Protein AF-0000000076753856 (afdb_homodimer)

Organism: NCBI:txid927661

Structure (mmCIF, N/CA/C/O backbone):
data_AF-0000000076753856-model_v1
#
loop_
_entity.id
_entity.type
_entity.pdbx_description
1 polymer 'Permease component of ribose/xylose/arabinose/galactoside ABC-type transporter'
#
loop_
_atom_site.group_PDB
_atom_site.id
_atom_site.type_symbol
_atom_site.label_atom_id
_atom_site.label_alt_id
_atom_site.label_comp_id
_atom_site.label_asym_id
_atom_site.label_entity_id
_atom_site.label_seq_id
_atom_site.pdbx_PDB_ins_code
_atom_site.Cartn_x
_atom_site.Cartn_y
_atom_site.Cartn_z
_atom_site.occupancy
_atom_site.B_iso_or_equiv
_atom_site.auth_seq_id
_atom_site.auth_comp_id
_atom_site.auth_asym_id
_atom_site.auth_atom_id
_atom_site.pdbx_PDB_model_num
ATOM 1 N N . MET A 1 1 ? -52.219 32.969 43.5 1 32.94 1 MET A N 1
ATOM 2 C CA . MET A 1 1 ? -50.938 32.906 42.812 1 32.94 1 MET A CA 1
ATOM 3 C C . MET A 1 1 ? -50.844 31.594 42 1 32.94 1 MET A C 1
ATOM 5 O O . MET A 1 1 ? -50.562 30.531 42.562 1 32.94 1 MET A O 1
ATOM 9 N N . SER A 1 2 ? -51.594 31.328 40.812 1 38 2 SER A N 1
ATOM 10 C CA . SER A 1 2 ? -51.938 30.25 39.906 1 38 2 SER A CA 1
ATOM 11 C C . SER A 1 2 ? -50.75 29.828 39.062 1 38 2 SER A C 1
ATOM 13 O O . SER A 1 2 ? -50.156 30.656 38.375 1 38 2 SER A O 1
ATOM 15 N N . GLY A 1 3 ? -49.906 28.875 39.5 1 36.03 3 GLY A N 1
ATOM 16 C CA . GLY A 1 3 ? -48.719 28.25 38.938 1 36.03 3 GLY A CA 1
ATOM 17 C C . GLY A 1 3 ? -48.938 27.75 37.531 1 36.03 3 GLY A C 1
ATOM 18 O O . GLY A 1 3 ? -49.625 26.734 37.312 1 36.03 3 GLY A O 1
ATOM 19 N N . GLN A 1 4 ? -48.969 28.609 36.5 1 36.66 4 GLN A N 1
ATOM 20 C CA . GLN A 1 4 ? -49.031 28.25 35.062 1 36.66 4 GLN A CA 1
ATOM 21 C C . GLN A 1 4 ? -47.844 27.328 34.688 1 36.66 4 GLN A C 1
ATOM 23 O O . GLN A 1 4 ? -46.719 27.766 34.656 1 36.66 4 GLN A O 1
ATOM 28 N N . LEU A 1 5 ? -47.906 25.984 35.031 1 38.06 5 LEU A N 1
ATOM 29 C CA . LEU A 1 5 ? -47 24.922 34.562 1 38.06 5 LEU A CA 1
ATOM 30 C C . LEU A 1 5 ? -46.844 24.969 33.062 1 38.06 5 LEU A C 1
ATOM 32 O O . LEU A 1 5 ? -47.812 24.906 32.312 1 38.06 5 LEU A O 1
ATOM 36 N N . SER A 1 6 ? -45.844 25.688 32.531 1 37.72 6 SER A N 1
ATOM 37 C CA . SER A 1 6 ? -45.469 25.703 31.109 1 37.72 6 SER A CA 1
ATOM 38 C C . SER A 1 6 ? -45.438 24.297 30.531 1 37.72 6 SER A C 1
ATOM 40 O O . SER A 1 6 ? -44.75 23.406 31.062 1 37.72 6 SER A O 1
ATOM 42 N N . GLU A 1 7 ? -46.406 23.844 29.781 1 35.72 7 GLU A N 1
ATOM 43 C CA . GLU A 1 7 ? -46.5 22.641 28.969 1 35.72 7 GLU A CA 1
ATOM 44 C C . GLU A 1 7 ? -45.281 22.5 28.062 1 35.72 7 GLU A C 1
ATOM 46 O O . GLU A 1 7 ? -45.062 23.312 27.156 1 35.72 7 GLU A O 1
ATOM 51 N N . ARG A 1 8 ? -44.156 22.016 28.594 1 37.91 8 ARG A N 1
ATOM 52 C CA . ARG A 1 8 ? -43.062 21.578 27.719 1 37.91 8 ARG A CA 1
ATOM 53 C C . ARG A 1 8 ? -43.594 20.844 26.5 1 37.91 8 ARG A C 1
ATOM 55 O O . ARG A 1 8 ? -44.188 19.766 26.641 1 37.91 8 ARG A O 1
ATOM 62 N N . THR A 1 9 ? -43.844 21.484 25.391 1 35.91 9 THR A N 1
ATOM 63 C CA . THR A 1 9 ? -44.188 20.859 24.109 1 35.91 9 THR A CA 1
ATOM 64 C C . THR A 1 9 ? -43.188 19.734 23.781 1 35.91 9 THR A C 1
ATOM 66 O O . THR A 1 9 ? -42 19.969 23.625 1 35.91 9 THR A O 1
ATOM 69 N N . ALA A 1 10 ? -43.469 18.484 24.109 1 38 10 ALA A N 1
ATOM 70 C CA . ALA A 1 10 ? -42.812 17.266 23.672 1 38 10 ALA A CA 1
ATOM 71 C C . ALA A 1 10 ? -42.469 17.344 22.188 1 38 10 ALA A C 1
ATOM 73 O O . ALA A 1 10 ? -43.344 17.594 21.344 1 38 10 ALA A O 1
ATOM 74 N N . VAL A 1 11 ? -41.25 17.734 21.844 1 40.03 11 VAL A N 1
ATOM 75 C CA . VAL A 1 11 ? -40.781 17.531 20.469 1 40.03 11 VAL A CA 1
ATOM 76 C C . VAL A 1 11 ? -41.219 16.156 19.969 1 40.03 11 VAL A C 1
ATOM 78 O O . VAL A 1 11 ? -41 15.148 20.641 1 40.03 11 VAL A O 1
ATOM 81 N N . PRO A 1 12 ? -42.25 16.031 19.109 1 37.56 12 PRO A N 1
ATOM 82 C CA . PRO A 1 12 ? -42.656 14.711 18.609 1 37.56 12 PRO A CA 1
ATOM 83 C C . PRO A 1 12 ? -41.469 13.852 18.219 1 37.56 12 PRO A C 1
ATOM 85 O O . PRO A 1 12 ? -40.406 14.375 17.812 1 37.56 12 PRO A O 1
ATOM 88 N N . PRO A 1 13 ? -41.344 12.625 18.719 1 39.69 13 PRO A N 1
ATOM 89 C CA . PRO A 1 13 ? -40.312 11.711 18.297 1 39.69 13 PRO A CA 1
ATOM 90 C C . PRO A 1 13 ? -40.094 11.727 16.781 1 39.69 13 PRO A C 1
ATOM 92 O O . PRO A 1 13 ? -41.062 11.781 16.016 1 39.69 13 PRO A O 1
ATOM 95 N N . GLY A 1 14 ? -39.219 12.523 16.281 1 39.19 14 GLY A N 1
ATOM 96 C CA . GLY A 1 14 ? -38.938 12.391 14.859 1 39.19 14 GLY A CA 1
ATOM 97 C C . GLY A 1 14 ? -39.25 11.008 14.312 1 39.19 14 GLY A C 1
ATOM 98 O O . GLY A 1 14 ? -38.938 10 14.961 1 39.19 14 GLY A O 1
ATOM 99 N N . SER A 1 15 ? -40.375 10.836 13.414 1 38.84 15 SER A N 1
ATOM 100 C CA . SER A 1 15 ? -41.031 9.648 12.891 1 38.84 15 SER A CA 1
ATOM 101 C C . SER A 1 15 ? -40 8.633 12.391 1 38.84 15 SER A C 1
ATOM 103 O O . SER A 1 15 ? -38.938 9.008 11.883 1 38.84 15 SER A O 1
ATOM 105 N N . SER A 1 16 ? -40.094 7.402 12.773 1 41.28 16 SER A N 1
ATOM 106 C CA . SER A 1 16 ? -39.531 6.164 12.266 1 41.28 16 SER A CA 1
ATOM 107 C C . SER A 1 16 ? -39.469 6.168 10.742 1 41.28 16 SER A C 1
ATOM 109 O O . SER A 1 16 ? -38.812 5.316 10.141 1 41.28 16 SER A O 1
ATOM 111 N N . ARG A 1 17 ? -40.312 7.031 10.133 1 38.56 17 ARG A N 1
ATOM 112 C CA . ARG A 1 17 ? -40.375 7.066 8.672 1 38.56 17 ARG A CA 1
ATOM 113 C C . ARG A 1 17 ? -39.125 7.664 8.078 1 38.56 17 ARG A C 1
ATOM 115 O O . ARG A 1 17 ? -38.688 7.285 6.98 1 38.56 17 ARG A O 1
ATOM 122 N N . GLN A 1 18 ? -38.656 8.719 8.672 1 39.28 18 GLN A N 1
ATOM 123 C CA . GLN A 1 18 ? -37.438 9.344 8.109 1 39.28 18 GLN A CA 1
ATOM 124 C C . GLN A 1 18 ? -36.25 8.398 8.156 1 39.28 18 GLN A C 1
ATOM 126 O O . GLN A 1 18 ? -35.406 8.406 7.258 1 39.28 18 GLN A O 1
ATOM 131 N N . PHE A 1 19 ? -36.281 7.629 9.281 1 39.38 19 PHE A N 1
ATOM 132 C CA . PHE A 1 19 ? -35.25 6.605 9.352 1 39.38 19 PHE A CA 1
ATOM 133 C C . PHE A 1 19 ? -35.375 5.633 8.188 1 39.38 19 PHE A C 1
ATOM 135 O O . PHE A 1 19 ? -34.375 5.305 7.543 1 39.38 19 PHE A O 1
ATOM 142 N N . TRP A 1 20 ? -36.625 5.242 7.891 1 37.34 20 TRP A N 1
ATOM 143 C CA . TRP A 1 20 ? -36.812 4.266 6.82 1 37.34 20 TRP A CA 1
ATOM 144 C C . TRP A 1 20 ? -36.656 4.918 5.453 1 37.34 20 TRP A C 1
ATOM 146 O O . TRP A 1 20 ? -36.312 4.25 4.473 1 37.34 20 TRP A O 1
ATOM 156 N N . ALA A 1 21 ? -37.219 6.164 5.266 1 37.91 21 ALA A N 1
ATOM 157 C CA . ALA A 1 21 ? -37.094 6.828 3.971 1 37.91 21 ALA A CA 1
ATOM 158 C C . ALA A 1 21 ? -35.625 7.062 3.604 1 37.91 21 ALA A C 1
ATOM 160 O O . ALA A 1 21 ? -35.25 6.961 2.434 1 37.91 21 ALA A O 1
ATOM 161 N N . ASP A 1 22 ? -34.875 7.574 4.5 1 39.03 22 ASP A N 1
ATOM 162 C CA . ASP A 1 22 ? -33.438 7.75 4.27 1 39.03 22 ASP A CA 1
ATOM 163 C C . ASP A 1 22 ? -32.75 6.414 3.994 1 39.03 22 ASP A C 1
ATOM 165 O O . ASP A 1 22 ? -31.641 6.375 3.477 1 39.03 22 ASP A O 1
ATOM 169 N N . LEU A 1 23 ? -33.438 5.398 4.516 1 36.41 23 LEU A N 1
ATOM 170 C CA . LEU A 1 23 ? -32.969 4.078 4.098 1 36.41 23 LEU A CA 1
ATOM 171 C C . LEU A 1 23 ? -33.188 3.875 2.602 1 36.41 23 LEU A C 1
ATOM 173 O O . LEU A 1 23 ? -32.656 2.936 2.012 1 36.41 23 LEU A O 1
ATOM 177 N N . ARG A 1 24 ? -34.281 4.59 1.991 1 34.31 24 ARG A N 1
ATOM 178 C CA . ARG A 1 24 ? -34.625 4.312 0.604 1 34.31 24 ARG A CA 1
ATOM 179 C C . ARG A 1 24 ? -33.531 4.785 -0.348 1 34.31 24 ARG A C 1
ATOM 181 O O . ARG A 1 24 ? -33.375 4.238 -1.439 1 34.31 24 ARG A O 1
ATOM 188 N N . TRP A 1 25 ? -33.219 6.09 -0.4 1 37.22 25 TRP A N 1
ATOM 189 C CA . TRP A 1 25 ? -32.219 6.609 -1.302 1 37.22 25 TRP A CA 1
ATOM 190 C C . TRP A 1 25 ? -30.875 5.902 -1.074 1 37.22 25 TRP A C 1
ATOM 192 O O . TRP A 1 25 ? -29.859 6.262 -1.684 1 37.22 25 TRP A O 1
ATOM 202 N N . ARG A 1 26 ? -30.625 5.16 0.003 1 41.06 26 ARG A N 1
ATOM 203 C CA . ARG A 1 26 ? -29.688 4.27 0.666 1 41.06 26 ARG A CA 1
ATOM 204 C C . ARG A 1 26 ? -29.141 3.23 -0.306 1 41.06 26 ARG A C 1
ATOM 206 O O . ARG A 1 26 ? -28.141 2.562 -0.015 1 41.06 26 ARG A O 1
ATOM 213 N N . GLY A 1 27 ? -29.984 2.529 -1.101 1 43.5 27 GLY A N 1
ATOM 214 C CA . GLY A 1 27 ? -29.641 1.412 -1.966 1 43.5 27 GLY A CA 1
ATOM 215 C C . GLY A 1 27 ? -28.938 1.839 -3.24 1 43.5 27 GLY A C 1
ATOM 216 O O . GLY A 1 27 ? -29.562 2.359 -4.16 1 43.5 27 GLY A O 1
ATOM 217 N N . ALA A 1 28 ? -28.078 2.582 -3.408 1 51.34 28 ALA A N 1
ATOM 218 C CA . ALA A 1 28 ? -27.531 2.457 -4.758 1 51.34 28 ALA A CA 1
ATOM 219 C C . ALA A 1 28 ? -27.75 1.048 -5.305 1 51.34 28 ALA A C 1
ATOM 221 O O . ALA A 1 28 ? -27.312 0.068 -4.691 1 51.34 28 ALA A O 1
ATOM 222 N N . PRO A 1 29 ? -28.781 0.831 -6.207 1 62.03 29 PRO A N 1
ATOM 223 C CA . PRO A 1 29 ? -29.375 -0.464 -6.547 1 62.03 29 PRO A CA 1
ATOM 224 C C . PRO A 1 29 ? -28.344 -1.502 -6.961 1 62.03 29 PRO A C 1
ATOM 226 O O . PRO A 1 29 ? -27.422 -1.19 -7.719 1 62.03 29 PRO A O 1
ATOM 229 N N . VAL A 1 30 ? -28.141 -2.549 -6.121 1 80.94 30 VAL A N 1
ATOM 230 C CA . VAL A 1 30 ? -27.422 -3.775 -6.469 1 80.94 30 VAL A CA 1
ATOM 231 C C . VAL A 1 30 ? -27.609 -4.078 -7.953 1 80.94 30 VAL A C 1
ATOM 233 O O . VAL A 1 30 ? -26.781 -4.773 -8.555 1 80.94 30 VAL A O 1
ATOM 236 N N . GLY A 1 31 ? -28.453 -3.264 -8.57 1 88.69 31 GLY A N 1
ATOM 237 C CA . GLY A 1 31 ? -28.781 -3.549 -9.961 1 88.69 31 GLY A CA 1
ATOM 238 C C . GLY A 1 31 ? -27.75 -3.037 -10.938 1 88.69 31 GLY A C 1
ATOM 239 O O . GLY A 1 31 ? -27.406 -3.723 -11.906 1 88.69 31 GLY A O 1
ATOM 240 N N . VAL A 1 32 ? -27.188 -1.955 -10.68 1 88.81 32 VAL A N 1
ATOM 241 C CA . VAL A 1 32 ? -26.266 -1.327 -11.625 1 88.81 32 VAL A CA 1
ATOM 242 C C . VAL A 1 32 ? -24.984 -2.141 -11.719 1 88.81 32 VAL A C 1
ATOM 244 O O . VAL A 1 32 ? -24.547 -2.506 -12.82 1 88.81 32 VAL A O 1
ATOM 247 N N . PRO A 1 33 ? -24.359 -2.506 -10.57 1 92.75 33 PRO A N 1
ATOM 248 C CA . PRO A 1 33 ? -23.141 -3.324 -10.672 1 92.75 33 PRO A CA 1
ATOM 249 C C . PRO A 1 33 ? -23.391 -4.648 -11.391 1 92.75 33 PRO A C 1
ATOM 251 O O . PRO A 1 33 ? -22.547 -5.102 -12.164 1 92.75 33 PRO A O 1
ATOM 254 N N . TRP A 1 34 ? -24.531 -5.188 -11.203 1 96.06 34 TRP A N 1
ATOM 255 C CA . TRP A 1 34 ? -24.828 -6.449 -11.875 1 96.06 34 TRP A CA 1
ATOM 256 C C . TRP A 1 34 ? -25.031 -6.238 -13.367 1 96.06 34 TRP A C 1
ATOM 258 O O . TRP A 1 34 ? -24.625 -7.074 -14.18 1 96.06 34 TRP A O 1
ATOM 268 N N . LEU A 1 35 ? -25.656 -5.16 -13.727 1 95.25 35 LEU A N 1
ATOM 269 C CA . LEU A 1 35 ? -25.828 -4.848 -15.141 1 95.25 35 LEU A CA 1
ATOM 270 C C . LEU A 1 35 ? -24.469 -4.688 -15.828 1 95.25 35 LEU A C 1
ATOM 272 O O . LEU A 1 35 ? -24.266 -5.195 -16.938 1 95.25 35 LEU A O 1
ATOM 276 N N . VAL A 1 36 ? -23.562 -4.004 -15.172 1 93.62 36 VAL A N 1
ATOM 277 C CA . VAL A 1 36 ? -22.234 -3.779 -15.727 1 93.62 36 VAL A CA 1
ATOM 278 C C . VAL A 1 36 ? -21.484 -5.105 -15.836 1 93.62 36 VAL A C 1
ATOM 280 O O . VAL A 1 36 ? -20.797 -5.367 -16.828 1 93.62 36 VAL A O 1
ATOM 283 N N . ALA A 1 37 ? -21.594 -5.926 -14.836 1 96.62 37 ALA A N 1
ATOM 284 C CA . ALA A 1 37 ? -20.938 -7.238 -14.852 1 96.62 37 ALA A CA 1
ATOM 285 C C . ALA A 1 37 ? -21.5 -8.109 -15.969 1 96.62 37 ALA A C 1
ATOM 287 O O . ALA A 1 37 ? -20.75 -8.797 -16.672 1 96.62 37 ALA A O 1
ATOM 288 N N . LEU A 1 38 ? -22.812 -8.047 -16.156 1 96.38 38 LEU A N 1
ATOM 289 C CA . LEU A 1 38 ? -23.453 -8.844 -17.203 1 96.38 38 LEU A CA 1
ATOM 290 C C . LEU A 1 38 ? -23.062 -8.344 -18.578 1 96.38 38 LEU A C 1
ATOM 292 O O . LEU A 1 38 ? -22.891 -9.141 -19.5 1 96.38 38 LEU A O 1
ATOM 296 N N . LEU A 1 39 ? -22.984 -7.047 -18.719 1 96.44 39 LEU A N 1
ATOM 297 C CA . LEU A 1 39 ? -22.516 -6.488 -19.969 1 96.44 39 LEU A CA 1
ATOM 298 C C . LEU A 1 39 ? -21.094 -6.961 -20.281 1 96.44 39 LEU A C 1
ATOM 300 O O . LEU A 1 39 ? -20.781 -7.301 -21.422 1 96.44 39 LEU A O 1
ATOM 304 N N . MET A 1 40 ? -20.234 -6.961 -19.25 1 96.25 40 MET A N 1
ATOM 305 C CA . MET A 1 40 ? -18.859 -7.445 -19.438 1 96.25 40 MET A CA 1
ATOM 306 C C . MET A 1 40 ? -18.859 -8.922 -19.812 1 96.25 40 MET A C 1
ATOM 308 O O . MET A 1 40 ? -18.031 -9.367 -20.609 1 96.25 40 MET A O 1
ATOM 312 N N . LEU A 1 41 ? -19.797 -9.703 -19.219 1 95.75 41 LEU A N 1
ATOM 313 C CA . LEU A 1 41 ? -19.922 -11.109 -19.562 1 95.75 41 LEU A CA 1
ATOM 314 C C . LEU A 1 41 ? -20.281 -11.281 -21.031 1 95.75 41 LEU A C 1
ATOM 316 O O . LEU A 1 41 ? -19.719 -12.141 -21.719 1 95.75 41 LEU A O 1
ATOM 320 N N . VAL A 1 42 ? -21.156 -10.484 -21.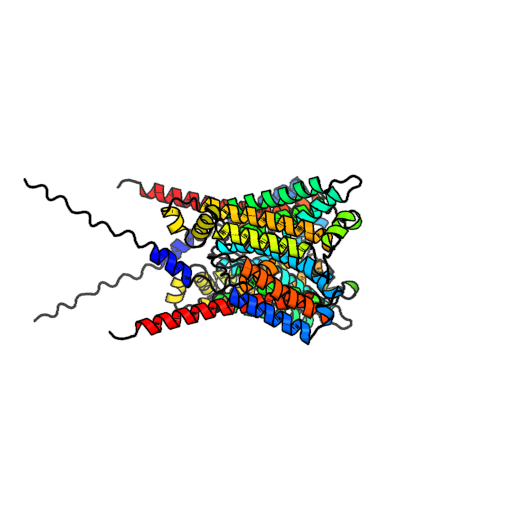516 1 96.12 42 VAL A N 1
ATOM 321 C CA . VAL A 1 42 ? -21.562 -10.531 -22.922 1 96.12 42 VAL A CA 1
ATOM 322 C C . VAL A 1 42 ? -20.375 -10.188 -23.812 1 96.12 42 VAL A C 1
ATOM 324 O O . VAL A 1 42 ? -20.141 -10.852 -24.828 1 96.12 42 VAL A O 1
ATOM 327 N N . VAL A 1 43 ? -19.641 -9.188 -23.422 1 95.44 43 VAL A N 1
ATOM 328 C CA . VAL A 1 43 ? -18.453 -8.797 -24.172 1 95.44 43 VAL A CA 1
ATOM 329 C C . VAL A 1 43 ? -17.469 -9.961 -24.219 1 95.44 43 VAL A C 1
ATOM 331 O O . VAL A 1 43 ? -16.875 -10.242 -25.266 1 95.44 43 VAL A O 1
ATOM 334 N N . SER A 1 44 ? -17.281 -10.617 -23.109 1 95.12 44 SER A N 1
ATOM 335 C CA . SER A 1 44 ? -16.359 -11.734 -23.016 1 95.12 44 SER A CA 1
ATOM 336 C C . SER A 1 44 ? -16.797 -12.891 -23.922 1 95.12 44 SER A C 1
ATOM 338 O O . SER A 1 44 ? -15.969 -13.508 -24.594 1 95.12 44 SER A O 1
ATOM 340 N N . VAL A 1 45 ? -18.078 -13.172 -24 1 94 45 VAL A N 1
ATOM 341 C CA . VAL A 1 45 ? -18.625 -14.281 -24.781 1 94 45 VAL A CA 1
ATOM 342 C C . VAL A 1 45 ? -18.453 -13.984 -26.266 1 94 45 VAL A C 1
ATOM 344 O O . VAL A 1 45 ? -18.141 -14.883 -27.047 1 94 45 VAL A O 1
ATOM 347 N N . ILE A 1 46 ? -18.594 -12.758 -26.641 1 95.25 46 ILE A N 1
ATOM 348 C CA . ILE A 1 46 ? -18.562 -12.375 -28.047 1 95.25 46 ILE A CA 1
ATOM 349 C C . ILE A 1 46 ? -17.125 -12.266 -28.531 1 95.25 46 ILE A C 1
ATOM 351 O O . ILE A 1 46 ? -16.766 -12.812 -29.578 1 95.25 46 ILE A O 1
ATOM 355 N N . LEU A 1 47 ? -16.297 -11.664 -27.766 1 94.62 47 LEU A N 1
ATOM 356 C CA . LEU A 1 47 ? -14.961 -11.336 -28.25 1 94.62 47 LEU A CA 1
ATOM 357 C C . LEU A 1 47 ? -13.969 -12.445 -27.922 1 94.62 47 LEU A C 1
ATOM 359 O O . LEU A 1 47 ? -12.984 -12.641 -28.625 1 94.62 47 LEU A O 1
ATOM 363 N N . TYR A 1 48 ? -14.227 -13.125 -26.797 1 93.44 48 TYR A N 1
ATOM 364 C CA . TYR A 1 48 ? -13.289 -14.148 -26.344 1 93.44 48 TYR A CA 1
ATOM 365 C C . TYR A 1 48 ? -14.023 -15.398 -25.891 1 93.44 48 TYR A C 1
ATOM 367 O O . TYR A 1 48 ? -13.898 -15.812 -24.734 1 93.44 48 TYR A O 1
ATOM 375 N N . PRO A 1 49 ? -14.664 -16.078 -26.75 1 90.44 49 PRO A N 1
ATOM 376 C CA . PRO A 1 49 ? -15.5 -17.234 -26.375 1 90.44 49 PRO A CA 1
ATOM 377 C C . PRO A 1 49 ? -14.711 -18.328 -25.688 1 90.44 49 PRO A C 1
ATOM 379 O O . PRO A 1 49 ? -15.25 -19.047 -24.844 1 90.44 49 PRO A O 1
ATOM 382 N N . SER A 1 50 ? -13.477 -18.531 -25.953 1 86.19 50 SER A N 1
ATOM 383 C CA . SER A 1 50 ? -12.656 -19.562 -25.328 1 86.19 50 SER A CA 1
ATOM 384 C C . SER A 1 50 ? -12.445 -19.281 -23.844 1 86.19 50 SER A C 1
ATOM 386 O O . SER A 1 50 ? -12.18 -20.203 -23.078 1 86.19 50 SER A O 1
ATOM 388 N N . SER A 1 51 ? -12.555 -18.016 -23.516 1 87.25 51 SER A N 1
ATOM 389 C CA . SER A 1 51 ? -12.328 -17.625 -22.125 1 87.25 51 SER A CA 1
ATOM 390 C C . SER A 1 51 ? -13.492 -18.047 -21.234 1 87.25 51 SER A C 1
ATOM 392 O O . SER A 1 51 ? -13.336 -18.188 -20.016 1 87.25 51 SER A O 1
ATOM 394 N N . ILE A 1 52 ? -14.609 -18.328 -21.875 1 87.06 52 ILE A N 1
ATOM 395 C CA . ILE A 1 52 ? -15.789 -18.719 -21.109 1 87.06 52 ILE A CA 1
ATOM 396 C C . ILE A 1 52 ? -16.109 -20.188 -21.344 1 87.06 52 ILE A C 1
ATOM 398 O O . ILE A 1 52 ? -17.172 -20.672 -20.953 1 87.06 52 ILE A O 1
ATOM 402 N N . GLY A 1 53 ? -15.281 -20.891 -21.984 1 87.44 53 GLY A N 1
ATOM 403 C CA . GLY A 1 53 ? -15.398 -22.344 -22.109 1 87.44 53 GLY A CA 1
ATOM 404 C C . GLY A 1 53 ? -15.023 -23.078 -20.828 1 87.44 53 GLY A C 1
ATOM 405 O O . GLY A 1 53 ? -14.781 -22.453 -19.797 1 87.44 53 GLY A O 1
ATOM 406 N N . PHE A 1 54 ? -15.055 -24.375 -20.922 1 86.38 54 PHE A N 1
ATOM 407 C CA . PHE A 1 54 ? -14.789 -25.188 -19.734 1 86.38 54 PHE A CA 1
ATOM 408 C C . PHE A 1 54 ? -13.438 -24.828 -19.125 1 86.38 54 PHE A C 1
ATOM 410 O O . PHE A 1 54 ? -13.336 -24.578 -17.922 1 86.38 54 PHE A O 1
ATOM 417 N N . GLY A 1 55 ? -12.438 -24.891 -19.969 1 84.94 55 GLY A N 1
ATOM 418 C CA . GLY A 1 55 ? -11.094 -24.594 -19.5 1 84.94 55 GLY A CA 1
ATOM 419 C C . GLY A 1 55 ? -10.961 -23.203 -18.906 1 84.94 55 GLY A C 1
ATOM 420 O O . GLY A 1 55 ? -10.359 -23.031 -17.844 1 84.94 55 GLY A O 1
ATOM 421 N N . GLY A 1 56 ? -11.508 -22.234 -19.594 1 88.31 56 GLY A N 1
ATOM 422 C CA . GLY A 1 56 ? -11.461 -20.859 -19.109 1 88.31 56 GLY A CA 1
ATOM 423 C C . GLY A 1 56 ? -12.188 -20.672 -17.797 1 88.31 56 GLY A C 1
ATOM 424 O O . GLY A 1 56 ? -11.664 -20.047 -16.875 1 88.31 56 GLY A O 1
ATOM 425 N N . LEU A 1 57 ? -13.32 -21.25 -17.703 1 90.19 57 LEU A N 1
ATOM 426 C CA . LEU A 1 57 ? -14.109 -21.125 -16.484 1 90.19 57 LEU A CA 1
ATOM 427 C C . LEU A 1 57 ? -13.438 -21.859 -15.328 1 90.19 57 LEU A C 1
ATOM 429 O O . LEU A 1 57 ? -13.453 -21.391 -14.188 1 90.19 57 LEU A O 1
ATOM 433 N N . ALA A 1 58 ? -12.891 -23 -15.633 1 89.19 58 ALA A N 1
ATOM 434 C CA . ALA A 1 58 ? -12.234 -23.797 -14.594 1 89.19 58 ALA A CA 1
ATOM 435 C C . ALA A 1 58 ? -11.055 -23.047 -13.992 1 89.19 58 ALA A C 1
ATOM 437 O O . ALA A 1 58 ? -10.711 -23.266 -12.828 1 89.19 58 ALA A O 1
ATOM 438 N N . THR A 1 59 ? -10.5 -22.203 -14.766 1 88.94 59 THR A N 1
ATOM 439 C CA . THR A 1 59 ? -9.344 -21.453 -14.281 1 88.94 59 THR A CA 1
ATOM 440 C C . THR A 1 59 ? -9.781 -20.156 -13.625 1 88.94 59 THR A C 1
ATOM 442 O O . THR A 1 59 ? -9.195 -19.719 -12.625 1 88.94 59 THR A O 1
ATOM 445 N N . MET A 1 60 ? -10.789 -19.594 -14.094 1 93.31 60 MET A N 1
ATOM 446 C CA . MET A 1 60 ? -11.203 -18.266 -13.648 1 93.31 60 MET A CA 1
ATOM 447 C C . MET A 1 60 ? -12.047 -18.344 -12.383 1 93.31 60 MET A C 1
ATOM 449 O O . MET A 1 60 ? -11.953 -17.484 -11.508 1 93.31 60 MET A O 1
ATOM 453 N N . THR A 1 61 ? -12.844 -19.344 -12.25 1 95.5 61 THR A N 1
ATOM 454 C CA . THR A 1 61 ? -13.883 -19.344 -11.219 1 95.5 61 THR A CA 1
ATOM 455 C C . THR A 1 61 ? -13.273 -19.562 -9.836 1 95.5 61 THR A C 1
ATOM 457 O O . THR A 1 61 ? -13.758 -19 -8.852 1 95.5 61 THR A O 1
ATOM 460 N N . PRO A 1 62 ? -12.219 -20.406 -9.672 1 95.5 62 PRO A N 1
ATOM 461 C CA . PRO A 1 62 ? -11.609 -20.469 -8.344 1 95.5 62 PRO A CA 1
ATOM 462 C C . PRO A 1 62 ? -11.031 -19.125 -7.895 1 95.5 62 PRO A C 1
ATOM 464 O O . PRO A 1 62 ? -11.203 -18.734 -6.742 1 95.5 62 PRO A O 1
ATOM 467 N N . LEU A 1 63 ? -10.422 -18.422 -8.797 1 95.94 63 LEU A N 1
ATOM 468 C CA . LEU A 1 63 ? -9.812 -17.125 -8.477 1 95.94 63 LEU A CA 1
ATOM 469 C C . LEU A 1 63 ? -10.883 -16.078 -8.227 1 95.94 63 LEU A C 1
ATOM 471 O O . LEU A 1 63 ? -10.703 -15.188 -7.387 1 95.94 63 LEU A O 1
ATOM 475 N N . LEU A 1 64 ? -11.953 -16.203 -8.961 1 97.69 64 LEU A N 1
ATOM 476 C CA . LEU A 1 64 ? -13.109 -15.352 -8.695 1 97.69 64 LEU A CA 1
ATOM 477 C C . LEU A 1 64 ? -13.648 -15.586 -7.289 1 97.69 64 LEU A C 1
ATOM 479 O O . LEU A 1 64 ? -13.977 -14.633 -6.582 1 97.69 64 LEU A O 1
ATOM 483 N N . GLY A 1 65 ? -13.719 -16.859 -6.922 1 98.19 65 GLY A N 1
ATOM 484 C CA . GLY A 1 65 ? -14.164 -17.172 -5.57 1 98.19 65 GLY A CA 1
ATOM 485 C C . GLY A 1 65 ? -13.297 -16.547 -4.496 1 98.19 65 GLY A C 1
ATOM 486 O O . GLY A 1 65 ? -13.812 -15.945 -3.547 1 98.19 65 GLY A O 1
ATOM 487 N N . VAL A 1 66 ? -12.039 -16.641 -4.648 1 98.44 66 VAL A N 1
ATOM 488 C CA . VAL A 1 66 ? -11.086 -16.062 -3.701 1 98.44 66 VAL A CA 1
ATOM 489 C C . VAL A 1 66 ? -11.266 -14.547 -3.641 1 98.44 66 VAL A C 1
ATOM 491 O O . VAL A 1 66 ? -11.305 -13.969 -2.555 1 98.44 66 VAL A O 1
ATOM 494 N N . LEU A 1 67 ? -11.398 -13.906 -4.785 1 98.69 67 LEU A N 1
ATOM 495 C CA . LEU A 1 67 ? -11.57 -12.461 -4.859 1 98.69 67 LEU A CA 1
ATOM 496 C C . LEU A 1 67 ? -12.859 -12.023 -4.16 1 98.69 67 LEU A C 1
ATOM 498 O O . LEU A 1 67 ? -12.867 -11.016 -3.447 1 98.69 67 LEU A O 1
ATOM 502 N N . ILE A 1 68 ? -13.891 -12.789 -4.375 1 98.81 68 ILE A N 1
ATOM 503 C CA . ILE A 1 68 ? -15.164 -12.477 -3.742 1 98.81 68 ILE A CA 1
ATOM 504 C C . ILE A 1 68 ? -15.016 -12.531 -2.223 1 98.81 68 ILE A C 1
ATOM 506 O O . ILE A 1 68 ? -15.43 -11.609 -1.519 1 98.81 68 ILE A O 1
ATOM 510 N N . ILE A 1 69 ? -14.391 -13.539 -1.731 1 98.81 69 ILE A N 1
ATOM 511 C CA . ILE A 1 69 ? -14.242 -13.734 -0.293 1 98.81 69 ILE A CA 1
ATOM 512 C C . ILE A 1 69 ? -13.406 -12.609 0.299 1 98.81 69 ILE A C 1
ATOM 514 O O . ILE A 1 69 ? -13.797 -11.984 1.29 1 98.81 69 ILE A O 1
ATOM 518 N N . ALA A 1 70 ? -12.281 -12.344 -0.312 1 98.81 70 ALA A N 1
ATOM 519 C CA . ALA A 1 70 ? -11.414 -11.266 0.167 1 98.81 70 ALA A CA 1
ATOM 520 C C . ALA A 1 70 ? -12.117 -9.914 0.097 1 98.81 70 ALA A C 1
ATOM 522 O O . ALA A 1 70 ? -12.008 -9.109 1.02 1 98.81 70 ALA A O 1
ATOM 523 N N . SER A 1 71 ? -12.852 -9.695 -0.979 1 98.69 71 SER A N 1
ATOM 524 C CA . SER A 1 71 ? -13.523 -8.414 -1.175 1 98.69 71 SER A CA 1
ATOM 525 C C . SER A 1 71 ? -14.68 -8.234 -0.203 1 98.69 71 SER A C 1
ATOM 527 O O . SER A 1 71 ? -15.023 -7.113 0.173 1 98.69 71 SER A O 1
ATOM 529 N N . LEU A 1 72 ? -15.297 -9.359 0.14 1 98.38 72 LEU A N 1
ATOM 530 C CA . LEU A 1 72 ? -16.328 -9.289 1.174 1 98.38 72 LEU A CA 1
ATOM 531 C C . LEU A 1 72 ? -15.75 -8.727 2.473 1 98.38 72 LEU A C 1
ATOM 533 O O . LEU A 1 72 ? -16.391 -7.906 3.133 1 98.38 72 LEU A O 1
ATOM 537 N N . GLY A 1 73 ? -14.562 -9.203 2.824 1 98.44 73 GLY A N 1
ATOM 538 C CA . GLY A 1 73 ? -13.891 -8.641 3.984 1 98.44 73 GLY A CA 1
ATOM 539 C C . GLY A 1 73 ? -13.609 -7.16 3.85 1 98.44 73 GLY A C 1
ATOM 540 O O . GLY A 1 73 ? -13.945 -6.375 4.734 1 98.44 73 GLY A O 1
ATOM 541 N N . GLN A 1 74 ? -13.039 -6.77 2.75 1 98.25 74 GLN A N 1
ATOM 542 C CA . GLN A 1 74 ? -12.727 -5.367 2.5 1 98.25 74 GLN A CA 1
ATOM 543 C C . GLN A 1 74 ? -13.992 -4.508 2.529 1 98.25 74 GLN A C 1
ATOM 545 O O . GLN A 1 74 ? -13.961 -3.363 2.986 1 98.25 74 GLN A O 1
ATOM 550 N N . SER A 1 75 ? -15.117 -5.059 2.025 1 97.25 75 SER A N 1
ATOM 551 C CA . SER A 1 75 ? -16.375 -4.324 1.981 1 97.25 75 SER A CA 1
ATOM 552 C C . SER A 1 75 ? -16.859 -3.979 3.385 1 97.25 75 SER A C 1
ATOM 554 O O . SER A 1 75 ? -17.453 -2.918 3.598 1 97.25 75 SER A O 1
ATOM 556 N N . LEU A 1 76 ? -16.609 -4.828 4.34 1 97 76 LEU A N 1
ATOM 557 C CA . LEU A 1 76 ? -16.984 -4.555 5.723 1 97 76 LEU A CA 1
ATOM 558 C C . LEU A 1 76 ? -16.203 -3.369 6.273 1 97 76 LEU A C 1
ATOM 560 O O . LEU A 1 76 ? -16.766 -2.494 6.93 1 97 76 LEU A O 1
ATOM 564 N N . VAL A 1 77 ? -14.938 -3.324 5.969 1 97.81 77 VAL A N 1
ATOM 565 C CA . VAL A 1 77 ? -14.07 -2.271 6.484 1 97.81 77 VAL A CA 1
ATOM 566 C C . VAL A 1 77 ? -14.383 -0.953 5.785 1 97.81 77 VAL A C 1
ATOM 568 O O . VAL A 1 77 ? -14.531 0.085 6.434 1 97.81 77 VAL A O 1
ATOM 571 N N . ILE A 1 78 ? -14.523 -1.036 4.477 1 96.25 78 ILE A N 1
ATOM 572 C CA . ILE A 1 78 ? -14.844 0.168 3.715 1 96.25 78 ILE A CA 1
ATOM 573 C C . ILE A 1 78 ? -16.203 0.699 4.133 1 96.25 78 ILE A C 1
ATOM 575 O O . ILE A 1 78 ? -16.422 1.913 4.199 1 96.25 78 ILE A O 1
ATOM 579 N N . GLY A 1 79 ? -17.125 -0.16 4.465 1 94.25 79 GLY A N 1
ATOM 580 C CA . GLY A 1 79 ? -18.438 0.241 4.938 1 94.25 79 GLY A CA 1
ATOM 581 C C . GLY A 1 79 ? -18.391 1.115 6.176 1 94.25 79 GLY A C 1
ATOM 582 O O . GLY A 1 79 ? -19.281 1.931 6.406 1 94.25 79 GLY A O 1
ATOM 583 N N . THR A 1 80 ? -17.312 0.962 6.934 1 94.5 80 THR A N 1
ATOM 584 C CA . THR A 1 80 ? -17.188 1.751 8.148 1 94.5 80 THR A CA 1
ATOM 585 C C . THR A 1 80 ? -16.297 2.975 7.91 1 94.5 80 THR A C 1
ATOM 587 O O . THR A 1 80 ? -15.945 3.684 8.852 1 94.5 80 THR A O 1
ATOM 590 N N . GLY A 1 81 ? -15.93 3.129 6.707 1 93.62 81 GLY A N 1
ATOM 591 C CA . GLY A 1 81 ? -15.156 4.309 6.359 1 93.62 81 GLY A CA 1
ATOM 592 C C . GLY A 1 81 ? -13.656 4.074 6.406 1 93.62 81 GLY A C 1
ATOM 593 O O . GLY A 1 81 ? -12.875 5.02 6.32 1 93.62 81 GLY A O 1
ATOM 594 N N . GLY A 1 82 ? -13.242 2.814 6.539 1 95.31 82 GLY A N 1
ATOM 595 C CA . GLY A 1 82 ? -11.828 2.467 6.531 1 95.31 82 GLY A CA 1
ATOM 596 C C . GLY A 1 82 ? -11.414 1.684 5.301 1 95.31 82 GLY A C 1
ATOM 597 O O . GLY A 1 82 ? -12.234 1.406 4.426 1 95.31 82 GLY A O 1
ATOM 598 N N . ILE A 1 83 ? -10.156 1.452 5.109 1 96.69 83 ILE A N 1
ATOM 599 C CA . ILE A 1 83 ? -9.555 0.581 4.102 1 96.69 83 ILE A CA 1
ATOM 600 C C . ILE A 1 83 ? -8.469 -0.281 4.746 1 96.69 83 ILE A C 1
ATOM 602 O O . ILE A 1 83 ? -7.621 0.227 5.48 1 96.69 83 ILE A O 1
ATOM 606 N N . ASP A 1 84 ? -8.594 -1.547 4.598 1 98.25 84 ASP A N 1
ATOM 607 C CA . ASP A 1 84 ? -7.633 -2.467 5.191 1 98.25 84 ASP A CA 1
ATOM 608 C C . ASP A 1 84 ? -6.574 -2.887 4.172 1 98.25 84 ASP A C 1
ATOM 610 O O . ASP A 1 84 ? -6.82 -3.762 3.34 1 98.25 84 ASP A O 1
ATOM 614 N N . LEU A 1 85 ? -5.387 -2.352 4.305 1 97.62 85 LEU A N 1
ATOM 615 C CA . LEU A 1 85 ? -4.332 -2.627 3.336 1 97.62 85 LEU A CA 1
ATOM 616 C C . LEU A 1 85 ? -3.562 -3.889 3.715 1 97.62 85 LEU A C 1
ATOM 618 O O . LEU A 1 85 ? -2.67 -4.32 2.98 1 97.62 85 LEU A O 1
ATOM 622 N N . SER A 1 86 ? -3.91 -4.523 4.777 1 98.38 86 SER A N 1
ATOM 623 C CA . SER A 1 86 ? -3.184 -5.719 5.203 1 98.38 86 SER A CA 1
ATOM 624 C C . SER A 1 86 ? -3.678 -6.957 4.461 1 98.38 86 SER A C 1
ATOM 626 O O . SER A 1 86 ? -3.127 -8.047 4.629 1 98.38 86 SER A O 1
ATOM 628 N N . VAL A 1 87 ? -4.688 -6.797 3.621 1 98.62 87 VAL A N 1
ATOM 629 C CA . VAL A 1 87 ? -5.32 -7.918 2.934 1 98.62 87 VAL A CA 1
ATOM 630 C C . VAL A 1 87 ? -4.262 -8.734 2.193 1 98.62 87 VAL A C 1
ATOM 632 O O . VAL A 1 87 ? -4.242 -9.969 2.287 1 98.62 87 VAL A O 1
ATOM 635 N N . SER A 1 88 ? -3.377 -8.078 1.502 1 97.5 88 SER A N 1
ATOM 636 C CA . SER A 1 88 ? -2.383 -8.781 0.695 1 97.5 88 SER A CA 1
ATOM 637 C C . SER A 1 88 ? -1.45 -9.617 1.568 1 97.5 88 SER A C 1
ATOM 639 O O . SER A 1 88 ? -1.181 -10.781 1.265 1 97.5 88 SER A O 1
ATOM 641 N N . SER A 1 89 ? -1.013 -9.039 2.656 1 98.19 89 SER A N 1
ATOM 642 C CA . SER A 1 89 ? -0.052 -9.711 3.523 1 98.19 89 SER A CA 1
ATOM 643 C C . SER A 1 89 ? -0.714 -10.836 4.316 1 98.19 89 SER A C 1
ATOM 645 O O . SER A 1 89 ? -0.092 -11.867 4.586 1 98.19 89 SER A O 1
ATOM 647 N N . VAL A 1 90 ? -1.951 -10.609 4.719 1 98.75 90 VAL A N 1
ATOM 648 C CA . VAL A 1 90 ? -2.666 -11.656 5.445 1 98.75 90 VAL A CA 1
ATOM 649 C C . VAL A 1 90 ? -2.893 -12.859 4.535 1 98.75 90 VAL A C 1
ATOM 651 O O . VAL A 1 90 ? -2.639 -14 4.926 1 98.75 90 VAL A O 1
ATOM 654 N N . VAL A 1 91 ? -3.281 -12.625 3.307 1 98.62 91 VAL A N 1
ATOM 655 C CA . VAL A 1 91 ? -3.473 -13.703 2.338 1 98.62 91 VAL A CA 1
ATOM 656 C C . VAL A 1 91 ? -2.16 -14.453 2.137 1 98.62 91 VAL A C 1
ATOM 658 O O . VAL A 1 91 ? -2.145 -15.688 2.107 1 98.62 91 VAL A O 1
ATOM 661 N N . THR A 1 92 ? -1.092 -13.727 2.057 1 97.62 92 THR A N 1
ATOM 662 C CA . THR A 1 92 ? 0.216 -14.32 1.803 1 97.62 92 THR A CA 1
ATOM 663 C C . THR A 1 92 ? 0.677 -15.148 3.002 1 97.62 92 THR A C 1
ATOM 665 O O . THR A 1 92 ? 1.05 -16.312 2.852 1 97.62 92 THR A O 1
ATOM 668 N N . VAL A 1 93 ? 0.626 -14.578 4.195 1 97.69 93 VAL A N 1
ATOM 669 C CA . VAL A 1 93 ? 1.184 -15.242 5.367 1 97.69 93 VAL A CA 1
ATOM 670 C C . VAL A 1 93 ? 0.369 -16.5 5.684 1 97.69 93 VAL A C 1
ATOM 672 O O . VAL A 1 93 ? 0.922 -17.516 6.109 1 97.69 93 VAL A O 1
ATOM 675 N N . VAL A 1 94 ? -0.86 -16.422 5.48 1 97.75 94 VAL A N 1
ATOM 676 C CA . VAL A 1 94 ? -1.73 -17.547 5.75 1 97.75 94 VAL A CA 1
ATOM 677 C C . VAL A 1 94 ? -1.425 -18.688 4.77 1 97.75 94 VAL A C 1
ATOM 679 O O . VAL A 1 94 ? -1.442 -19.859 5.145 1 97.75 94 VAL A O 1
ATOM 682 N N . GLY A 1 95 ? -1.206 -18.375 3.51 1 96.06 95 GLY A N 1
ATOM 683 C CA . GLY A 1 95 ? -0.767 -19.375 2.555 1 96.06 95 GLY A CA 1
ATOM 684 C C . GLY A 1 95 ? 0.51 -20.078 2.977 1 96.06 95 GLY A C 1
ATOM 685 O O . GLY A 1 95 ? 0.612 -21.297 2.875 1 96.06 95 GLY A O 1
ATOM 686 N N . VAL A 1 96 ? 1.447 -19.312 3.498 1 95.62 96 VAL A N 1
ATOM 687 C CA . VAL A 1 96 ? 2.729 -19.844 3.943 1 95.62 96 VAL A CA 1
ATOM 688 C C . VAL A 1 96 ? 2.52 -20.734 5.172 1 95.62 96 VAL A C 1
ATOM 690 O O . VAL A 1 96 ? 3.016 -21.859 5.227 1 95.62 96 VAL A O 1
ATOM 693 N N . ILE A 1 97 ? 1.75 -20.234 6.141 1 96.06 97 ILE A N 1
ATOM 694 C CA . ILE A 1 97 ? 1.486 -20.984 7.371 1 96.06 97 ILE A CA 1
ATOM 695 C C . ILE A 1 97 ? 0.788 -22.297 7.047 1 96.06 97 ILE A C 1
ATOM 697 O O . ILE A 1 97 ? 1.135 -23.344 7.598 1 96.06 97 ILE A O 1
ATOM 701 N N . PHE A 1 98 ? -0.168 -22.234 6.137 1 96.75 98 PHE A N 1
ATOM 702 C CA . PHE A 1 98 ? -0.94 -23.422 5.766 1 96.75 98 PHE A CA 1
ATOM 703 C C . PHE A 1 98 ? -0.03 -24.516 5.211 1 96.75 98 PHE A C 1
ATOM 705 O O . PHE A 1 98 ? -0.106 -25.672 5.637 1 96.75 98 PHE A O 1
ATOM 712 N N . VAL A 1 99 ? 0.826 -24.141 4.316 1 94.75 99 VAL A N 1
ATOM 713 C CA . VAL A 1 99 ? 1.675 -25.109 3.645 1 94.75 99 VAL A CA 1
ATOM 714 C C . VAL A 1 99 ? 2.76 -25.609 4.602 1 94.75 99 VAL A C 1
ATOM 716 O O . VAL A 1 99 ? 3.164 -26.766 4.551 1 94.75 99 VAL A O 1
ATOM 719 N N . LEU A 1 100 ? 3.246 -24.719 5.477 1 92.81 100 LEU A N 1
ATOM 720 C CA . LEU A 1 100 ? 4.254 -25.094 6.461 1 92.81 100 LEU A CA 1
ATOM 721 C C . LEU A 1 100 ? 3.748 -26.234 7.344 1 92.81 100 LEU A C 1
ATOM 723 O O . LEU A 1 100 ? 4.516 -27.125 7.715 1 92.81 100 LEU A O 1
ATOM 727 N N . GLU A 1 101 ? 2.475 -26.125 7.688 1 93.12 101 GLU A N 1
ATOM 728 C CA . GLU A 1 101 ? 1.905 -27.156 8.555 1 93.12 101 GLU A CA 1
ATOM 729 C C . GLU A 1 101 ? 1.365 -28.328 7.75 1 93.12 101 GLU A C 1
ATOM 731 O O . GLU A 1 101 ? 1.737 -29.484 7.992 1 93.12 101 GLU A O 1
ATOM 736 N N . ALA A 1 102 ? 0.604 -28.125 6.734 1 94.12 102 ALA A N 1
ATOM 737 C CA . ALA A 1 102 ? -0.098 -29.188 6.012 1 94.12 102 ALA A CA 1
ATOM 738 C C . ALA A 1 102 ? 0.822 -29.859 4.996 1 94.12 102 ALA A C 1
ATOM 740 O O . ALA A 1 102 ? 0.578 -31 4.59 1 94.12 102 ALA A O 1
ATOM 741 N N . GLY A 1 103 ? 1.806 -29.141 4.539 1 88.75 103 GLY A N 1
ATOM 742 C CA . GLY A 1 103 ? 2.66 -29.641 3.473 1 88.75 103 GLY A CA 1
ATOM 743 C C . GLY A 1 103 ? 3.779 -30.531 3.975 1 88.75 103 GLY A C 1
ATOM 744 O O . GLY A 1 103 ? 4.473 -31.172 3.182 1 88.75 103 GLY A O 1
ATOM 745 N N . THR A 1 104 ? 4.004 -30.531 5.285 1 86.38 104 THR A N 1
ATOM 746 C CA . THR A 1 104 ? 5.031 -31.391 5.859 1 86.38 104 THR A CA 1
ATOM 747 C C . THR A 1 104 ? 4.531 -32.844 5.949 1 86.38 104 THR A C 1
ATOM 749 O O . THR A 1 104 ? 3.324 -33.094 5.973 1 86.38 104 THR A O 1
ATOM 752 N N . PRO A 1 105 ? 5.566 -33.781 5.82 1 85.75 105 PRO A N 1
ATOM 753 C CA . PRO A 1 105 ? 5.137 -35.156 6.02 1 85.75 105 PRO A CA 1
ATOM 754 C C . PRO A 1 105 ? 4.387 -35.344 7.336 1 85.75 105 PRO A C 1
ATOM 756 O O . PRO A 1 105 ? 4.895 -35 8.398 1 85.75 105 PRO A O 1
ATOM 759 N N . GLY A 1 106 ? 3.168 -35.875 7.211 1 87.81 106 GLY A N 1
ATOM 760 C CA . GLY A 1 106 ? 2.352 -36.094 8.398 1 87.81 106 GLY A CA 1
ATOM 761 C C . GLY A 1 106 ? 1.581 -34.844 8.828 1 87.81 106 GLY A C 1
ATOM 762 O O . GLY A 1 106 ? 0.984 -34.844 9.906 1 87.81 106 GLY A O 1
ATOM 763 N N . GLY A 1 107 ? 1.657 -33.875 8.008 1 91 107 GLY A N 1
ATOM 764 C CA . GLY A 1 107 ? 0.968 -32.625 8.344 1 91 107 GLY A CA 1
ATOM 765 C C . GLY A 1 107 ? -0.542 -32.781 8.367 1 91 107 GLY A C 1
ATOM 766 O O . GLY A 1 107 ? -1.085 -33.75 7.836 1 91 107 GLY A O 1
ATOM 767 N N . SER A 1 108 ? -1.224 -31.859 9.117 1 95.25 108 SER A N 1
ATOM 768 C CA . SER A 1 108 ? -2.67 -31.891 9.305 1 95.25 108 SER A CA 1
ATOM 769 C C . SER A 1 108 ? -3.342 -30.672 8.695 1 95.25 108 SER A C 1
ATOM 771 O O . SER A 1 108 ? -3.078 -29.547 9.109 1 95.25 108 SER A O 1
ATOM 773 N N . ILE A 1 109 ? -4.258 -30.938 7.738 1 95.62 109 ILE A N 1
ATOM 774 C CA . ILE A 1 109 ? -4.98 -29.859 7.07 1 95.62 109 ILE A CA 1
ATOM 775 C C . ILE A 1 109 ? -5.855 -29.125 8.078 1 95.62 109 ILE A C 1
ATOM 777 O O . ILE A 1 109 ? -5.828 -27.891 8.148 1 95.62 109 ILE A O 1
ATOM 781 N N . PRO A 1 110 ? -6.559 -29.781 8.984 1 96.81 110 PRO A N 1
ATOM 782 C CA . PRO A 1 110 ? -7.371 -29.062 9.977 1 96.81 110 PRO A CA 1
ATOM 783 C C . PRO A 1 110 ? -6.535 -28.188 10.891 1 96.81 110 PRO A C 1
ATOM 785 O O . PRO A 1 110 ? -6.934 -27.062 11.203 1 96.81 110 PRO A O 1
ATOM 788 N N . LEU A 1 111 ? -5.398 -28.672 11.305 1 97.12 111 LEU A N 1
ATOM 789 C CA . LEU A 1 111 ? -4.527 -27.875 12.156 1 97.12 111 LEU A CA 1
ATOM 790 C C . LEU A 1 111 ? -3.986 -26.672 11.406 1 97.12 111 LEU A C 1
ATOM 792 O O . LEU A 1 111 ? -3.885 -25.578 11.969 1 97.12 111 LEU A O 1
ATOM 796 N N . ALA A 1 112 ? -3.604 -26.922 10.117 1 97.38 112 ALA A N 1
ATOM 797 C CA . ALA A 1 112 ? -3.131 -25.828 9.273 1 97.38 112 ALA A CA 1
ATOM 798 C C . ALA A 1 112 ? -4.191 -24.734 9.133 1 97.38 112 ALA A C 1
ATOM 800 O O . ALA A 1 112 ? -3.875 -23.547 9.156 1 97.38 112 ALA A O 1
ATOM 801 N N . LEU A 1 113 ? -5.414 -25.172 9.023 1 97.75 113 LEU A N 1
ATOM 802 C CA . LEU A 1 113 ? -6.52 -24.234 8.922 1 97.75 113 LEU A CA 1
ATOM 803 C C . LEU A 1 113 ? -6.66 -23.422 10.203 1 97.75 113 LEU A C 1
ATOM 805 O O . LEU A 1 113 ? -6.852 -22.203 10.156 1 97.75 113 LEU A O 1
ATOM 809 N N . VAL A 1 114 ? -6.508 -24 11.336 1 98.25 114 VAL A N 1
ATOM 810 C CA . VAL A 1 114 ? -6.633 -23.344 12.625 1 98.25 114 VAL A CA 1
ATOM 811 C C . VAL A 1 114 ? -5.52 -22.297 12.781 1 98.25 114 VAL A C 1
ATOM 813 O O . VAL A 1 114 ? -5.777 -21.172 13.188 1 98.25 114 VAL A O 1
ATOM 816 N N . TYR A 1 115 ? -4.293 -22.719 12.422 1 97.81 115 TYR A N 1
ATOM 817 C CA . TYR A 1 115 ? -3.168 -21.797 12.531 1 97.81 115 TYR A CA 1
ATOM 818 C C . TYR A 1 115 ? -3.34 -20.609 11.594 1 97.81 115 TYR A C 1
ATOM 820 O O . TYR A 1 115 ? -3.041 -19.469 11.961 1 97.81 115 TYR A O 1
ATOM 828 N N . SER A 1 116 ? -3.787 -20.906 10.375 1 98.06 116 SER A N 1
ATOM 829 C CA . SER A 1 116 ? -3.99 -19.859 9.383 1 98.06 116 SER A CA 1
ATOM 830 C C . SER A 1 116 ? -5.059 -18.875 9.828 1 98.06 116 SER A C 1
ATOM 832 O O . SER A 1 116 ? -4.848 -17.656 9.773 1 98.06 116 SER A O 1
ATOM 834 N N . LEU A 1 117 ? -6.156 -19.375 10.312 1 98.44 117 LEU A N 1
ATOM 835 C CA . LEU A 1 117 ? -7.246 -18.516 10.766 1 98.44 117 LEU A CA 1
ATOM 836 C C . LEU A 1 117 ? -6.836 -17.75 12.016 1 98.44 117 LEU A C 1
ATOM 838 O O . LEU A 1 117 ? -7.234 -16.594 12.195 1 98.44 117 LEU A O 1
ATOM 842 N N . ALA A 1 118 ? -6.047 -18.328 12.883 1 98.62 118 ALA A N 1
ATOM 843 C CA . ALA A 1 118 ? -5.562 -17.656 14.086 1 98.62 118 ALA A CA 1
ATOM 844 C C . ALA A 1 118 ? -4.684 -16.469 13.734 1 98.62 118 ALA A C 1
ATOM 846 O O . ALA A 1 118 ? -4.773 -15.414 14.375 1 98.62 118 ALA A O 1
ATOM 847 N N . ALA A 1 119 ? -3.842 -16.672 12.742 1 98.25 119 ALA A N 1
ATOM 848 C CA . ALA A 1 119 ? -2.98 -15.57 12.305 1 98.25 119 ALA A CA 1
ATOM 849 C C . ALA A 1 119 ? -3.809 -14.391 11.805 1 98.25 119 ALA A C 1
ATOM 851 O O . ALA A 1 119 ? -3.521 -13.234 12.133 1 98.25 119 ALA A O 1
ATOM 852 N N . GLY A 1 120 ? -4.809 -14.695 10.977 1 98.38 120 GLY A N 1
ATOM 853 C CA . GLY A 1 120 ? -5.711 -13.648 10.523 1 98.38 120 GLY A CA 1
ATOM 854 C C . GLY A 1 120 ? -6.48 -12.984 11.648 1 98.38 120 GLY A C 1
ATOM 855 O O . GLY A 1 120 ? -6.656 -11.766 11.656 1 98.38 120 GLY A O 1
ATOM 856 N N . LEU A 1 121 ? -6.883 -13.797 12.578 1 98.5 121 LEU A N 1
ATOM 857 C CA . LEU A 1 121 ? -7.621 -13.281 13.727 1 98.5 121 LEU A CA 1
ATOM 858 C C . LEU A 1 121 ? -6.773 -12.297 14.523 1 98.5 121 LEU A C 1
ATOM 860 O O . LEU A 1 121 ? -7.254 -11.227 14.906 1 98.5 121 LEU A O 1
ATOM 864 N N . VAL A 1 122 ? -5.57 -12.617 14.766 1 98.56 122 VAL A N 1
ATOM 865 C CA . VAL A 1 122 ? -4.676 -11.742 15.523 1 98.56 122 VAL A CA 1
ATOM 866 C C . VAL A 1 122 ? -4.484 -10.43 14.773 1 98.56 122 VAL A C 1
ATOM 868 O O . VAL A 1 122 ? -4.582 -9.352 15.367 1 98.56 122 VAL A O 1
ATOM 871 N N . CYS A 1 123 ? -4.262 -10.531 13.484 1 98.69 123 CYS A N 1
ATOM 872 C CA . CYS A 1 123 ? -4.078 -9.328 12.68 1 98.69 123 CYS A CA 1
ATOM 873 C C . CYS A 1 123 ? -5.32 -8.445 12.719 1 98.69 123 CYS A C 1
ATOM 875 O O . CYS A 1 123 ? -5.223 -7.23 12.898 1 98.69 123 CYS A O 1
ATOM 877 N N . GLY A 1 124 ? -6.457 -9.086 12.578 1 98.88 124 GLY A N 1
ATOM 878 C CA . GLY A 1 124 ? -7.711 -8.344 12.602 1 98.88 124 GLY A CA 1
ATOM 879 C C . GLY A 1 124 ? -7.973 -7.656 13.93 1 98.88 124 GLY A C 1
ATOM 880 O O . GLY A 1 124 ? -8.414 -6.508 13.969 1 98.88 124 GLY A O 1
ATOM 881 N N . VAL A 1 125 ? -7.684 -8.328 14.992 1 98.75 125 VAL A N 1
ATOM 882 C CA . VAL A 1 125 ? -7.875 -7.758 16.328 1 98.75 125 VAL A CA 1
ATOM 883 C C . VAL A 1 125 ? -6.949 -6.559 16.516 1 98.75 125 VAL A C 1
ATOM 885 O O . VAL A 1 125 ? -7.375 -5.504 16.984 1 98.75 125 VAL A O 1
ATOM 888 N N . VAL A 1 126 ? -5.727 -6.711 16.094 1 98.62 126 VAL A N 1
ATOM 889 C CA . VAL A 1 126 ? -4.762 -5.629 16.234 1 98.62 126 VAL A CA 1
ATOM 890 C C . VAL A 1 126 ? -5.207 -4.43 15.398 1 98.62 126 VAL A C 1
ATOM 892 O O . VAL A 1 126 ? -5.215 -3.295 15.883 1 98.62 126 VAL A O 1
ATOM 895 N N . ASN A 1 127 ? -5.625 -4.68 14.172 1 98.69 127 ASN A N 1
ATOM 896 C CA . ASN A 1 127 ? -6.098 -3.602 13.312 1 98.69 127 ASN A CA 1
ATOM 897 C C . ASN A 1 127 ? -7.316 -2.904 13.906 1 98.69 127 ASN A C 1
ATOM 899 O O . ASN A 1 127 ? -7.387 -1.674 13.922 1 98.69 127 ASN A O 1
ATOM 903 N N . GLY A 1 128 ? -8.25 -3.74 14.391 1 98.56 128 GLY A N 1
ATOM 904 C CA . GLY A 1 128 ? -9.438 -3.166 15 1 98.56 128 GLY A CA 1
ATOM 905 C C . GLY A 1 128 ? -9.133 -2.285 16.203 1 98.56 128 GLY A C 1
ATOM 906 O O . GLY A 1 128 ? -9.711 -1.21 16.344 1 98.56 128 GLY A O 1
ATOM 907 N N . VAL A 1 129 ? -8.219 -2.701 16.984 1 97.88 129 VAL A N 1
ATOM 908 C CA . VAL A 1 129 ? -7.848 -1.948 18.172 1 97.88 129 VAL A CA 1
ATOM 909 C C . VAL A 1 129 ? -7.125 -0.666 17.781 1 97.88 129 VAL A C 1
ATOM 911 O O . VAL A 1 129 ? -7.445 0.417 18.266 1 97.88 129 VAL A O 1
ATOM 914 N N . LEU A 1 130 ? -6.176 -0.762 16.891 1 97.44 130 LEU A N 1
ATOM 915 C CA . LEU A 1 130 ? -5.395 0.399 16.469 1 97.44 130 LEU A CA 1
ATOM 916 C C . LEU A 1 130 ? -6.293 1.466 15.859 1 97.44 130 LEU A C 1
ATOM 918 O O . LEU A 1 130 ? -6.145 2.654 16.156 1 97.44 130 LEU A O 1
ATOM 922 N N . VAL A 1 131 ? -7.227 1.019 15.062 1 97.19 131 VAL A N 1
ATOM 923 C CA . VAL A 1 131 ? -8.008 1.963 14.281 1 97.19 131 VAL A CA 1
ATOM 924 C C . VAL A 1 131 ? -9.172 2.492 15.117 1 97.19 131 VAL A C 1
ATOM 926 O O . VAL A 1 131 ? -9.391 3.703 15.195 1 97.19 131 VAL A O 1
ATOM 929 N N . GLU A 1 132 ? -9.836 1.589 15.789 1 96.5 132 GLU A N 1
ATOM 930 C CA . GLU A 1 132 ? -11.117 1.996 16.359 1 96.5 132 GLU A CA 1
ATOM 931 C C . GLU A 1 132 ? -10.961 2.393 17.828 1 96.5 132 GLU A C 1
ATOM 933 O O . GLU A 1 132 ? -11.68 3.258 18.328 1 96.5 132 GLU A O 1
ATOM 938 N N . TYR A 1 133 ? -10.055 1.866 18.531 1 95.44 133 TYR A N 1
ATOM 939 C CA . TYR A 1 133 ? -9.898 2.188 19.938 1 95.44 133 TYR A CA 1
ATOM 940 C C . TYR A 1 133 ? -8.797 3.227 20.156 1 95.44 133 TYR A C 1
ATOM 942 O O . TYR A 1 133 ? -8.906 4.09 21.016 1 95.44 133 TYR A O 1
ATOM 950 N N . LEU A 1 134 ? -7.781 3.164 19.344 1 94.5 134 LEU A N 1
ATOM 951 C CA . LEU A 1 134 ? -6.68 4.109 19.5 1 94.5 134 LEU A CA 1
ATOM 952 C C . LEU A 1 134 ? -6.777 5.234 18.469 1 94.5 134 LEU A C 1
ATOM 954 O O . LEU A 1 134 ? -5.91 6.113 18.422 1 94.5 134 LEU A O 1
ATOM 958 N N . ALA A 1 135 ? -7.801 5.137 17.594 1 93.38 135 ALA A N 1
ATOM 959 C CA . ALA A 1 135 ? -8.172 6.195 16.656 1 93.38 135 ALA A CA 1
ATOM 960 C C . ALA A 1 135 ? -7.012 6.527 15.711 1 93.38 135 ALA A C 1
ATOM 962 O O . ALA A 1 135 ? -6.75 7.699 15.43 1 93.38 135 ALA A O 1
ATOM 963 N N . LEU A 1 136 ? -6.285 5.465 15.375 1 93.69 136 LEU A N 1
ATOM 964 C CA . LEU A 1 136 ? -5.219 5.645 14.391 1 93.69 136 LEU A CA 1
ATOM 965 C C . LEU A 1 136 ? -5.766 5.535 12.969 1 93.69 136 LEU A C 1
ATOM 967 O O . LEU A 1 136 ? -6.832 4.957 12.75 1 93.69 136 LEU A O 1
ATOM 971 N N . SER A 1 137 ? -5.055 6.141 11.984 1 92.56 137 SER A N 1
ATOM 972 C CA . SER A 1 137 ? -5.449 6.105 10.586 1 92.56 137 SER A CA 1
ATOM 973 C C . SER A 1 137 ? -5.559 4.672 10.078 1 92.56 137 SER A C 1
ATOM 975 O O . SER A 1 137 ? -4.605 3.895 10.18 1 92.56 137 SER A O 1
ATOM 977 N N . PRO A 1 138 ? -6.711 4.309 9.562 1 96.06 138 PRO A N 1
ATOM 978 C CA . PRO A 1 138 ? -6.906 2.934 9.102 1 96.06 138 PRO A CA 1
ATOM 979 C C . PRO A 1 138 ? -5.871 2.504 8.062 1 96.06 138 PRO A C 1
ATOM 981 O O . PRO A 1 138 ? -5.301 1.414 8.172 1 96.06 138 PRO A O 1
ATOM 984 N N . LEU A 1 139 ? -5.598 3.365 7.129 1 94.44 139 LEU A N 1
ATOM 985 C CA . LEU A 1 139 ? -4.707 3.023 6.027 1 94.44 139 LEU A CA 1
ATOM 986 C C . LEU A 1 139 ? -3.281 2.812 6.527 1 94.44 139 LEU A C 1
ATOM 988 O O . LEU A 1 139 ? -2.641 1.817 6.184 1 94.44 139 LEU A O 1
ATOM 992 N N . VAL A 1 140 ? -2.818 3.688 7.32 1 94.25 140 VAL A N 1
ATOM 993 C CA . VAL A 1 140 ? -1.436 3.623 7.785 1 94.25 140 VAL A CA 1
ATOM 994 C C . VAL A 1 140 ? -1.273 2.461 8.766 1 94.25 140 VAL A C 1
ATOM 996 O O . VAL A 1 140 ? -0.28 1.732 8.711 1 94.25 140 VAL A O 1
ATOM 999 N N . SER A 1 141 ? -2.285 2.268 9.641 1 96.5 141 SER A N 1
ATOM 1000 C CA . SER A 1 141 ? -2.238 1.182 10.609 1 96.5 141 SER A CA 1
ATOM 1001 C C . SER A 1 141 ? -2.18 -0.177 9.922 1 96.5 141 SER A C 1
ATOM 1003 O O . SER A 1 141 ? -1.374 -1.033 10.289 1 96.5 141 SER A O 1
ATOM 1005 N N . THR A 1 142 ? -3.006 -0.285 8.914 1 98.06 142 THR A N 1
ATOM 1006 C CA . THR A 1 142 ? -3.092 -1.596 8.281 1 98.06 142 THR A CA 1
ATOM 1007 C C . THR A 1 142 ? -1.926 -1.81 7.32 1 98.06 142 THR A C 1
ATOM 1009 O O . THR A 1 142 ? -1.592 -2.947 6.984 1 98.06 142 THR A O 1
ATOM 1012 N N . LEU A 1 143 ? -1.337 -0.746 6.867 1 96.56 143 LEU A N 1
ATOM 1013 C CA . LEU A 1 143 ? -0.071 -0.868 6.152 1 96.56 143 LEU A CA 1
ATOM 1014 C C . LEU A 1 143 ? 1.025 -1.39 7.074 1 96.56 143 LEU A C 1
ATOM 1016 O O . LEU A 1 143 ? 1.806 -2.262 6.688 1 96.56 143 LEU A O 1
ATOM 1020 N N . ALA A 1 144 ? 1.089 -0.816 8.25 1 97.5 144 ALA A N 1
ATOM 1021 C CA . ALA A 1 144 ? 2.105 -1.205 9.227 1 97.5 144 ALA A CA 1
ATOM 1022 C C . ALA A 1 144 ? 1.934 -2.662 9.648 1 97.5 144 ALA A C 1
ATOM 1024 O O . ALA A 1 144 ? 2.895 -3.436 9.633 1 97.5 144 ALA A O 1
ATOM 1025 N N . THR A 1 145 ? 0.721 -3.029 10.016 1 98.19 145 THR A N 1
ATOM 1026 C CA . THR A 1 145 ? 0.487 -4.41 10.422 1 98.19 145 THR A CA 1
ATOM 1027 C C . THR A 1 145 ? 0.682 -5.359 9.242 1 98.19 145 THR A C 1
ATOM 1029 O O . THR A 1 145 ? 1.15 -6.484 9.414 1 98.19 145 THR A O 1
ATOM 1032 N N . GLY A 1 146 ? 0.253 -4.891 8.047 1 97.94 146 GLY A N 1
ATOM 1033 C CA . GLY A 1 146 ? 0.53 -5.664 6.844 1 97.94 146 GLY A CA 1
ATOM 1034 C C . GLY A 1 146 ? 2.006 -5.961 6.652 1 97.94 146 GLY A C 1
ATOM 1035 O O . GLY A 1 146 ? 2.377 -7.078 6.285 1 97.94 146 GLY A O 1
ATOM 1036 N N . GLN A 1 147 ? 2.793 -5 6.914 1 97 147 GLN A N 1
ATOM 1037 C CA . GLN A 1 147 ? 4.234 -5.195 6.781 1 97 147 GLN A CA 1
ATOM 1038 C C . GLN A 1 147 ? 4.746 -6.207 7.805 1 97 147 GLN A C 1
ATOM 1040 O O . GLN A 1 147 ? 5.645 -6.996 7.504 1 97 147 GLN A O 1
ATOM 1045 N N . ILE A 1 148 ? 4.262 -6.121 8.992 1 98.06 148 ILE A N 1
ATOM 1046 C CA . ILE A 1 148 ? 4.629 -7.105 10.008 1 98.06 148 ILE A CA 1
ATOM 1047 C C . ILE A 1 148 ? 4.27 -8.508 9.523 1 98.06 148 ILE A C 1
ATOM 1049 O O . ILE A 1 148 ? 5.094 -9.422 9.586 1 98.06 148 ILE A O 1
ATOM 1053 N N . MET A 1 149 ? 3.09 -8.625 8.977 1 98.12 149 MET A N 1
ATOM 1054 C CA . MET A 1 149 ? 2.635 -9.922 8.484 1 98.12 149 MET A CA 1
ATOM 1055 C C . MET A 1 149 ? 3.479 -10.375 7.301 1 98.12 149 MET A C 1
ATOM 1057 O O . MET A 1 149 ? 3.812 -11.562 7.191 1 98.12 149 MET A O 1
ATOM 1061 N N . ALA A 1 150 ? 3.779 -9.484 6.426 1 96.44 150 ALA A N 1
ATOM 1062 C CA . ALA A 1 150 ? 4.637 -9.812 5.289 1 96.44 150 ALA A CA 1
ATOM 1063 C C . ALA A 1 150 ? 6.02 -10.258 5.754 1 96.44 150 ALA A C 1
ATOM 1065 O O . ALA A 1 150 ? 6.598 -11.188 5.188 1 96.44 150 ALA A O 1
ATOM 1066 N N . GLY A 1 151 ? 6.535 -9.547 6.742 1 96.25 151 GLY A N 1
ATOM 1067 C CA . GLY A 1 151 ? 7.816 -9.938 7.309 1 96.25 151 GLY A CA 1
ATOM 1068 C C . GLY A 1 151 ? 7.801 -11.328 7.918 1 96.25 151 GLY A C 1
ATOM 1069 O O . GLY A 1 151 ? 8.734 -12.102 7.723 1 96.25 151 GLY A O 1
ATOM 1070 N N . LEU A 1 152 ? 6.785 -11.641 8.594 1 96.81 152 LEU A N 1
ATOM 1071 C CA . LEU A 1 152 ? 6.648 -12.961 9.188 1 96.81 152 LEU A CA 1
ATOM 1072 C C . LEU A 1 152 ? 6.547 -14.031 8.109 1 96.81 152 LEU A C 1
ATOM 1074 O O . LEU A 1 152 ? 7.129 -15.117 8.242 1 96.81 152 LEU A O 1
ATOM 1078 N N . ALA A 1 153 ? 5.781 -13.719 7.078 1 96.19 153 ALA A N 1
ATOM 1079 C CA . ALA A 1 153 ? 5.707 -14.648 5.953 1 96.19 153 ALA A CA 1
ATOM 1080 C C . ALA A 1 153 ? 7.098 -14.938 5.391 1 96.19 153 ALA A C 1
ATOM 1082 O O . ALA A 1 153 ? 7.426 -16.094 5.098 1 96.19 153 ALA A O 1
ATOM 1083 N N . ASN A 1 154 ? 7.855 -13.93 5.285 1 93.69 154 ASN A N 1
ATOM 1084 C CA . ASN A 1 154 ? 9.203 -14.078 4.754 1 93.69 154 ASN A CA 1
ATOM 1085 C C . ASN A 1 154 ? 10.078 -14.922 5.68 1 93.69 154 ASN A C 1
ATOM 1087 O O . ASN A 1 154 ? 10.828 -15.781 5.215 1 93.69 154 ASN A O 1
ATOM 1091 N N . ILE A 1 155 ? 10.016 -14.727 6.926 1 93.62 155 ILE A N 1
ATOM 1092 C CA . ILE A 1 155 ? 10.789 -15.469 7.91 1 93.62 155 ILE A CA 1
ATOM 1093 C C . ILE A 1 155 ? 10.422 -16.953 7.848 1 93.62 155 ILE A C 1
ATOM 1095 O O . ILE A 1 155 ? 11.305 -17.812 7.812 1 93.62 155 ILE A O 1
ATOM 1099 N N . TRP A 1 156 ? 9.164 -17.203 7.777 1 92.12 156 TRP A N 1
ATOM 1100 C CA . TRP A 1 156 ? 8.688 -18.594 7.824 1 92.12 156 TRP A CA 1
ATOM 1101 C C . TRP A 1 156 ? 8.828 -19.266 6.465 1 92.12 156 TRP A C 1
ATOM 1103 O O . TRP A 1 156 ? 8.914 -20.484 6.379 1 92.12 156 TRP A O 1
ATOM 1113 N N . TYR A 1 157 ? 8.812 -18.469 5.477 1 88.75 157 TYR A N 1
ATOM 1114 C CA . TYR A 1 157 ? 9.031 -19 4.137 1 88.75 157 TYR A CA 1
ATOM 1115 C C . TYR A 1 157 ? 10.438 -19.562 3.994 1 88.75 157 TYR A C 1
ATOM 1117 O O . TYR A 1 157 ? 10.656 -20.516 3.248 1 88.75 157 TYR A O 1
ATOM 1125 N N . GLY A 1 158 ? 11.445 -19.219 4.953 1 75.81 158 GLY A N 1
ATOM 1126 C CA . GLY A 1 158 ? 12.781 -19.781 5.129 1 75.81 158 GLY A CA 1
ATOM 1127 C C . GLY A 1 158 ? 13.594 -19.797 3.846 1 75.81 158 GLY A C 1
ATOM 1128 O O . GLY A 1 158 ? 14.344 -20.75 3.594 1 75.81 158 GLY A O 1
ATOM 1129 N N . GLY A 1 159 ? 13.672 -18.891 2.973 1 62.22 159 GLY A N 1
ATOM 1130 C CA . GLY A 1 159 ? 14.586 -18.812 1.844 1 62.22 159 GLY A CA 1
ATOM 1131 C C . GLY A 1 159 ? 14.172 -19.703 0.686 1 62.22 159 GLY A C 1
ATOM 1132 O O . GLY A 1 159 ? 14.891 -19.812 -0.31 1 62.22 159 GLY A O 1
ATOM 1133 N N . GLY A 1 160 ? 12.953 -20.562 0.812 1 62.84 160 GLY A N 1
ATOM 1134 C CA . GLY A 1 160 ? 12.797 -21.062 -0.55 1 62.84 160 GLY A CA 1
ATOM 1135 C C . GLY A 1 160 ? 11.594 -21.953 -0.732 1 62.84 160 GLY A C 1
ATOM 1136 O O . GLY A 1 160 ? 11.094 -22.531 0.234 1 62.84 160 GLY A O 1
ATOM 1137 N N . ALA A 1 161 ? 10.859 -21.938 -1.896 1 58.94 161 ALA A N 1
ATOM 1138 C CA . ALA A 1 161 ? 9.727 -22.656 -2.455 1 58.94 161 ALA A CA 1
ATOM 1139 C C . ALA A 1 161 ? 9.992 -24.156 -2.488 1 58.94 161 ALA A C 1
ATOM 1141 O O . ALA A 1 161 ? 9.062 -24.969 -2.436 1 58.94 161 ALA A O 1
ATOM 1142 N N . ASN A 1 162 ? 11.18 -24.469 -2.527 1 57.53 162 ASN A N 1
ATOM 1143 C CA . ASN A 1 162 ? 11.492 -25.875 -2.752 1 57.53 162 ASN A CA 1
ATOM 1144 C C . ASN A 1 162 ? 11.125 -26.734 -1.54 1 57.53 162 ASN A C 1
ATOM 1146 O O . ASN A 1 162 ? 11 -27.953 -1.65 1 57.53 162 ASN A O 1
ATOM 1150 N N . ARG A 1 163 ? 10.766 -26.031 -0.495 1 64.69 163 ARG A N 1
ATOM 1151 C CA . ARG A 1 163 ? 10.516 -26.766 0.735 1 64.69 163 ARG A CA 1
ATOM 1152 C C . ARG A 1 163 ? 9.023 -26.875 1.024 1 64.69 163 ARG A C 1
ATOM 1154 O O . ARG A 1 163 ? 8.594 -27.719 1.812 1 64.69 163 ARG A O 1
ATOM 1161 N N . LEU A 1 164 ? 8.336 -26.125 0.242 1 73.38 164 LEU A N 1
ATOM 1162 C CA . LEU A 1 164 ? 6.93 -26.031 0.61 1 73.38 164 LEU A CA 1
ATOM 1163 C C . LEU A 1 164 ? 6.039 -26.516 -0.524 1 73.38 164 LEU A C 1
ATOM 1165 O O . LEU A 1 164 ? 6.188 -26.094 -1.669 1 73.38 164 LEU A O 1
ATOM 1169 N N . ALA A 1 165 ? 5.254 -27.641 -0.155 1 83.5 165 ALA A N 1
ATOM 1170 C CA . ALA A 1 165 ? 4.324 -28.156 -1.157 1 83.5 165 ALA A CA 1
ATOM 1171 C C . ALA A 1 165 ? 2.896 -28.188 -0.617 1 83.5 165 ALA A C 1
ATOM 1173 O O . ALA A 1 165 ? 2.67 -28.578 0.533 1 83.5 165 ALA A O 1
ATOM 1174 N N . VAL A 1 166 ? 2.018 -27.766 -1.466 1 91.31 166 VAL A N 1
ATOM 1175 C CA . VAL A 1 166 ? 0.603 -27.844 -1.118 1 91.31 166 VAL A CA 1
ATOM 1176 C C . VAL A 1 166 ? 0.152 -29.312 -1.141 1 91.31 166 VAL A C 1
ATOM 1178 O O . VAL A 1 166 ? 0.434 -30.031 -2.094 1 91.31 166 VAL A O 1
ATOM 1181 N N . PRO A 1 167 ? -0.488 -29.75 -0.119 1 92.56 167 PRO A N 1
ATOM 1182 C CA . PRO A 1 167 ? -0.988 -31.125 -0.147 1 92.56 167 PRO A CA 1
ATOM 1183 C C . PRO A 1 167 ? -1.855 -31.406 -1.37 1 92.56 167 PRO A C 1
ATOM 1185 O O . PRO A 1 167 ? -2.732 -30.609 -1.712 1 92.56 167 PRO A O 1
ATOM 1188 N N . PRO A 1 168 ? -1.634 -32.562 -1.957 1 91.25 168 PRO A N 1
ATOM 1189 C CA . PRO A 1 168 ? -2.375 -32.906 -3.174 1 91.25 168 PRO A CA 1
ATOM 1190 C C . PRO A 1 168 ? -3.887 -32.906 -2.965 1 91.25 168 PRO A C 1
ATOM 1192 O O . PRO A 1 168 ? -4.637 -32.469 -3.852 1 91.25 168 PRO A O 1
ATOM 1195 N N . ASP A 1 169 ? -4.297 -33.281 -1.841 1 91.44 169 ASP A N 1
ATOM 1196 C CA . ASP A 1 169 ? -5.727 -33.344 -1.563 1 91.44 169 ASP A CA 1
ATOM 1197 C C . ASP A 1 169 ? -6.328 -31.938 -1.548 1 91.44 169 ASP A C 1
ATOM 1199 O O . ASP A 1 169 ? -7.449 -31.719 -2.014 1 91.44 169 ASP A O 1
ATOM 1203 N N . TRP A 1 170 ? -5.629 -31.047 -0.974 1 93.25 170 TRP A N 1
ATOM 1204 C CA . TRP A 1 170 ? -6.121 -29.672 -0.911 1 93.25 170 TRP A CA 1
ATOM 1205 C C . TRP A 1 170 ? -6.125 -29.031 -2.295 1 93.25 170 TRP A C 1
ATOM 1207 O O . TRP A 1 170 ? -7.051 -28.297 -2.643 1 93.25 170 TRP A O 1
ATOM 1217 N N . ARG A 1 171 ? -5.113 -29.328 -3.049 1 91.19 171 ARG A N 1
ATOM 1218 C CA . ARG A 1 171 ? -5.051 -28.844 -4.422 1 91.19 171 ARG A CA 1
ATOM 1219 C C . ARG A 1 171 ? -6.223 -29.359 -5.246 1 91.19 171 ARG A C 1
ATOM 1221 O O . ARG A 1 171 ? -6.852 -28.609 -5.988 1 91.19 171 ARG A O 1
ATOM 1228 N N . SER A 1 172 ? -6.504 -30.641 -5.09 1 90.5 172 SER A N 1
ATOM 1229 C CA . SER A 1 172 ? -7.617 -31.266 -5.805 1 90.5 172 SER A CA 1
ATOM 1230 C C . SER A 1 172 ? -8.945 -30.656 -5.383 1 90.5 172 SER A C 1
ATOM 1232 O O . SER A 1 172 ? -9.805 -30.391 -6.223 1 90.5 172 SER A O 1
ATOM 1234 N N . PHE A 1 173 ? -9.07 -30.406 -4.125 1 89.5 173 PHE A N 1
ATOM 1235 C CA . PHE A 1 173 ? -10.305 -29.844 -3.592 1 89.5 173 PHE A CA 1
ATOM 1236 C C . PHE A 1 173 ? -10.531 -28.438 -4.117 1 89.5 173 PHE A C 1
ATOM 1238 O O . PHE A 1 173 ? -11.617 -28.109 -4.602 1 89.5 173 PHE A O 1
ATOM 1245 N N . THR A 1 174 ? -9.516 -27.578 -4.059 1 90.38 174 THR A N 1
ATOM 1246 C CA . THR A 1 174 ? -9.656 -26.172 -4.426 1 90.38 174 THR A CA 1
ATOM 1247 C C . THR A 1 174 ? -9.758 -26.016 -5.941 1 90.38 174 THR A C 1
ATOM 1249 O O . THR A 1 174 ? -10.234 -25 -6.438 1 90.38 174 THR A O 1
ATOM 1252 N N . GLY A 1 175 ? -9.305 -27.031 -6.672 1 86.94 175 GLY A N 1
ATOM 1253 C CA . GLY A 1 175 ? -9.367 -27 -8.125 1 86.94 175 GLY A CA 1
ATOM 1254 C C . GLY A 1 175 ? -10.562 -27.75 -8.68 1 86.94 175 GLY A C 1
ATOM 1255 O O . GLY A 1 175 ? -10.781 -27.766 -9.898 1 86.94 175 GLY A O 1
ATOM 1256 N N . SER A 1 176 ? -11.383 -28.359 -7.816 1 88.44 176 SER A N 1
ATOM 1257 C CA . SER A 1 176 ? -12.5 -29.188 -8.258 1 88.44 176 SER A CA 1
ATOM 1258 C C . SER A 1 176 ? -13.656 -28.328 -8.766 1 88.44 176 SER A C 1
ATOM 1260 O O . SER A 1 176 ? -13.828 -27.188 -8.336 1 88.44 176 SER A O 1
ATOM 1262 N N . THR A 1 177 ? -14.406 -28.891 -9.781 1 86.81 177 THR A N 1
ATOM 1263 C CA . THR A 1 177 ? -15.523 -28.188 -10.406 1 86.81 177 THR A CA 1
ATOM 1264 C C . THR A 1 177 ? -16.812 -29 -10.297 1 86.81 177 THR A C 1
ATOM 1266 O O . THR A 1 177 ? -16.766 -30.234 -10.164 1 86.81 177 THR A O 1
ATOM 1269 N N . PHE A 1 178 ? -17.938 -28.562 -10.055 1 83.44 178 PHE A N 1
ATOM 1270 C CA . PHE A 1 178 ? -19.203 -29.266 -9.945 1 83.44 178 PHE A CA 1
ATOM 1271 C C . PHE A 1 178 ? -19.922 -29.328 -11.289 1 83.44 178 PHE A C 1
ATOM 1273 O O . PHE A 1 178 ? -21.094 -29.703 -11.367 1 83.44 178 PHE A O 1
ATOM 1280 N N . GLY A 1 179 ? -19.203 -29.031 -12.492 1 78.31 179 GLY A N 1
ATOM 1281 C CA . GLY A 1 179 ? -19.75 -29.094 -13.844 1 78.31 179 GLY A CA 1
ATOM 1282 C C . GLY A 1 179 ? -19.516 -27.812 -14.633 1 78.31 179 GLY A C 1
ATOM 1283 O O . GLY A 1 179 ? -19.406 -26.734 -14.055 1 78.31 179 GLY A O 1
ATOM 1284 N N . ARG A 1 180 ? -19.484 -27.969 -15.82 1 81.56 180 ARG A N 1
ATOM 1285 C CA . ARG A 1 180 ? -19.375 -26.906 -16.812 1 81.56 180 ARG A CA 1
ATOM 1286 C C . ARG A 1 180 ? -18.219 -25.953 -16.469 1 81.56 180 ARG A C 1
ATOM 1288 O O . ARG A 1 180 ? -18.312 -24.75 -16.703 1 81.56 180 ARG A O 1
ATOM 1295 N N . GLY A 1 181 ? -17.375 -26.359 -15.547 1 86.81 181 GLY A N 1
ATOM 1296 C CA . GLY A 1 181 ? -16.188 -25.547 -15.297 1 86.81 181 GLY A CA 1
ATOM 1297 C C . GLY A 1 181 ? -16.344 -24.625 -14.102 1 86.81 181 GLY A C 1
ATOM 1298 O O . GLY A 1 181 ? -15.43 -23.859 -13.781 1 86.81 181 GLY A O 1
ATOM 1299 N N . ILE A 1 182 ? -17.484 -24.734 -13.422 1 91.06 182 ILE A N 1
ATOM 1300 C CA . ILE A 1 182 ? -17.719 -23.891 -12.25 1 91.06 182 ILE A CA 1
ATOM 1301 C C . ILE A 1 182 ? -17.125 -24.547 -11.016 1 91.06 182 ILE A C 1
ATOM 1303 O O . ILE A 1 182 ? -17.453 -25.688 -10.68 1 91.06 182 ILE A O 1
ATOM 1307 N N . SER A 1 183 ? -16.25 -23.797 -10.328 1 93.56 183 SER A N 1
ATOM 1308 C CA . SER A 1 183 ? -15.508 -24.359 -9.211 1 93.56 183 SER A CA 1
ATOM 1309 C C . SER A 1 183 ? -16.359 -24.406 -7.945 1 93.56 183 SER A C 1
ATOM 1311 O O . SER A 1 183 ? -17.25 -23.578 -7.754 1 93.56 183 SER A O 1
ATOM 1313 N N . TYR A 1 184 ? -16.141 -25.344 -7.074 1 93.06 184 TYR A N 1
ATOM 1314 C CA . TYR A 1 184 ? -16.766 -25.422 -5.762 1 93.06 184 TYR A CA 1
ATOM 1315 C C . TYR A 1 184 ? -16.422 -24.188 -4.926 1 93.06 184 TYR A C 1
ATOM 1317 O O . TYR A 1 184 ? -17.219 -23.766 -4.074 1 93.06 184 TYR A O 1
ATOM 1325 N N . LEU A 1 185 ? -15.273 -23.641 -5.207 1 95.62 185 LEU A N 1
ATOM 1326 C CA . LEU A 1 185 ? -14.836 -22.453 -4.473 1 95.62 185 LEU A CA 1
ATOM 1327 C C . LEU A 1 185 ? -15.758 -21.266 -4.762 1 95.62 185 LEU A C 1
ATOM 1329 O O . LEU A 1 185 ? -16.062 -20.484 -3.859 1 95.62 185 LEU A O 1
ATOM 1333 N N . LEU A 1 186 ? -16.156 -21.094 -6.008 1 96.81 186 LEU A N 1
ATOM 1334 C CA . LEU A 1 186 ? -17.094 -20.031 -6.332 1 96.81 186 LEU A CA 1
ATOM 1335 C C . LEU A 1 186 ? -18.422 -20.234 -5.602 1 96.81 186 LEU A C 1
ATOM 1337 O O . LEU A 1 186 ? -19.031 -19.281 -5.133 1 96.81 186 LEU A O 1
ATOM 1341 N N . LEU A 1 187 ? -18.859 -21.469 -5.516 1 95.5 187 LEU A N 1
ATOM 1342 C CA . LEU A 1 187 ? -20.078 -21.781 -4.785 1 95.5 187 LEU A CA 1
ATOM 1343 C C . LEU A 1 187 ? -19.938 -21.422 -3.309 1 95.5 187 LEU A C 1
ATOM 1345 O O . LEU A 1 187 ? -20.844 -20.828 -2.721 1 95.5 187 LEU A O 1
ATOM 1349 N N . ALA A 1 188 ? -18.812 -21.812 -2.756 1 95.75 188 ALA A N 1
ATOM 1350 C CA . ALA A 1 188 ? -18.562 -21.469 -1.358 1 95.75 188 ALA A CA 1
ATOM 1351 C C . ALA A 1 188 ? -18.562 -19.953 -1.153 1 95.75 188 ALA A C 1
ATOM 1353 O O . ALA A 1 188 ? -19.141 -19.453 -0.176 1 95.75 188 ALA A O 1
ATOM 1354 N N . ALA A 1 189 ? -17.906 -19.234 -2.049 1 98.12 189 ALA A N 1
ATOM 1355 C CA . ALA A 1 189 ? -17.875 -17.781 -1.983 1 98.12 189 ALA A CA 1
ATOM 1356 C C . ALA A 1 189 ? -19.297 -17.203 -2.088 1 98.12 189 ALA A C 1
ATOM 1358 O O . ALA A 1 189 ? -19.641 -16.281 -1.363 1 98.12 189 ALA A O 1
ATOM 1359 N N . THR A 1 190 ? -20.125 -17.75 -2.98 1 97.88 190 THR A N 1
ATOM 1360 C CA . THR A 1 190 ? -21.5 -17.297 -3.158 1 97.88 190 THR A CA 1
ATOM 1361 C C . THR A 1 190 ? -22.312 -17.531 -1.891 1 97.88 190 THR A C 1
ATOM 1363 O O . THR A 1 190 ? -23.109 -16.688 -1.486 1 97.88 190 THR A O 1
ATOM 1366 N N . VAL A 1 191 ? -22.125 -18.641 -1.298 1 97.88 191 VAL A N 1
ATOM 1367 C CA . VAL A 1 191 ? -22.812 -18.953 -0.047 1 97.88 191 VAL A CA 1
ATOM 1368 C C . VAL A 1 191 ? -22.438 -17.938 1.021 1 97.88 191 VAL A C 1
ATOM 1370 O O . VAL A 1 191 ? -23.281 -17.469 1.783 1 97.88 191 VAL A O 1
ATOM 1373 N N . LEU A 1 192 ? -21.141 -17.562 1.071 1 97.94 192 LEU A N 1
ATOM 1374 C CA . LEU A 1 192 ? -20.672 -16.578 2.045 1 97.94 192 LEU A CA 1
ATOM 1375 C C . LEU A 1 192 ? -21.297 -15.219 1.78 1 97.94 192 LEU A C 1
ATOM 1377 O O . LEU A 1 192 ? -21.625 -14.484 2.719 1 97.94 192 LEU A O 1
ATOM 1381 N N . VAL A 1 193 ? -21.422 -14.891 0.529 1 98.06 193 VAL A N 1
ATOM 1382 C CA . VAL A 1 193 ? -22.062 -13.633 0.167 1 98.06 193 VAL A CA 1
ATOM 1383 C C . VAL A 1 193 ? -23.516 -13.633 0.636 1 98.06 193 VAL A C 1
ATOM 1385 O O . VAL A 1 193 ? -23.984 -12.648 1.214 1 98.06 193 VAL A O 1
ATOM 1388 N N . VAL A 1 194 ? -24.25 -14.727 0.374 1 97.44 194 VAL A N 1
ATOM 1389 C CA . VAL A 1 194 ? -25.656 -14.852 0.781 1 97.44 194 VAL A CA 1
ATOM 1390 C C . VAL A 1 194 ? -25.75 -14.789 2.303 1 97.44 194 VAL A C 1
ATOM 1392 O O . VAL A 1 194 ? -26.609 -14.086 2.846 1 97.44 194 VAL A O 1
ATOM 1395 N N . LEU A 1 195 ? -24.859 -15.461 2.949 1 97.38 195 LEU A N 1
ATOM 1396 C CA . LEU A 1 195 ? -24.844 -15.445 4.41 1 97.38 195 LEU A CA 1
ATOM 1397 C C . LEU A 1 195 ? -24.594 -14.039 4.938 1 97.38 195 LEU A C 1
ATOM 1399 O O . LEU A 1 195 ? -25.266 -13.594 5.875 1 97.38 195 LEU A O 1
ATOM 1403 N N . ALA A 1 196 ? -23.625 -13.406 4.379 1 96.44 196 ALA A N 1
ATOM 1404 C CA . ALA A 1 196 ? -23.344 -12.023 4.777 1 96.44 196 ALA A CA 1
ATOM 1405 C C . ALA A 1 196 ? -24.547 -11.125 4.543 1 96.44 196 ALA A C 1
ATOM 1407 O O . ALA A 1 196 ? -24.875 -10.289 5.379 1 96.44 196 ALA A O 1
ATOM 1408 N N . GLY A 1 197 ? -25.219 -11.32 3.396 1 94.19 197 GLY A N 1
ATOM 1409 C CA . GLY A 1 197 ? -26.422 -10.562 3.102 1 94.19 197 GLY A CA 1
ATOM 1410 C C . GLY A 1 197 ? -27.547 -10.812 4.098 1 94.19 197 GLY A C 1
ATOM 1411 O O . GLY A 1 197 ? -28.203 -9.875 4.543 1 94.19 197 GLY A O 1
ATOM 1412 N N . VAL A 1 198 ? -27.719 -12.016 4.457 1 95.19 198 VAL A N 1
ATOM 1413 C CA . VAL A 1 198 ? -28.766 -12.398 5.398 1 95.19 198 VAL A CA 1
ATOM 1414 C C . VAL A 1 198 ? -28.453 -11.828 6.781 1 95.19 198 VAL A C 1
ATOM 1416 O O . VAL A 1 198 ? -29.344 -11.258 7.438 1 95.19 198 VAL A O 1
ATOM 1419 N N . VAL A 1 199 ? -27.219 -11.914 7.215 1 94.88 199 VAL A N 1
ATOM 1420 C CA . VAL A 1 199 ? -26.812 -11.422 8.531 1 94.88 199 VAL A CA 1
ATOM 1421 C C . VAL A 1 199 ? -27 -9.906 8.586 1 94.88 199 VAL A C 1
ATOM 1423 O O . VAL A 1 199 ? -27.531 -9.375 9.562 1 94.88 199 VAL A O 1
ATOM 1426 N N . LEU A 1 200 ? -26.641 -9.211 7.578 1 92.62 200 LEU A N 1
ATOM 1427 C CA . LEU A 1 200 ? -26.688 -7.754 7.543 1 92.62 200 LEU A CA 1
ATOM 1428 C C . LEU A 1 200 ? -28.141 -7.262 7.473 1 92.62 200 LEU A C 1
ATOM 1430 O O . LEU A 1 200 ? -28.453 -6.199 8.008 1 92.62 200 LEU A O 1
ATOM 1434 N N . SER A 1 201 ? -29.047 -8.086 6.867 1 91.5 201 SER A N 1
ATOM 1435 C CA . SER A 1 201 ? -30.391 -7.602 6.594 1 91.5 201 SER A CA 1
ATOM 1436 C C . SER A 1 201 ? -31.375 -8.086 7.652 1 91.5 201 SER A C 1
ATOM 1438 O O . SER A 1 201 ? -32.375 -7.43 7.918 1 91.5 201 SER A O 1
ATOM 1440 N N . TYR A 1 202 ? -31.016 -9.234 8.289 1 94.56 202 TYR A N 1
ATOM 1441 C CA . TYR A 1 202 ? -32.094 -9.852 9.039 1 94.56 202 TYR A CA 1
ATOM 1442 C C . TYR A 1 202 ? -31.703 -10.062 10.5 1 94.56 202 TYR A C 1
ATOM 1444 O O . TYR A 1 202 ? -32.5 -10.523 11.312 1 94.56 202 TYR A O 1
ATOM 1452 N N . THR A 1 203 ? -30.547 -9.711 10.883 1 95.88 203 THR A N 1
ATOM 1453 C CA . THR A 1 203 ? -30.141 -9.953 12.266 1 95.88 203 THR A CA 1
ATOM 1454 C C . THR A 1 203 ? -29.922 -8.633 13.008 1 95.88 203 THR A C 1
ATOM 1456 O O . THR A 1 203 ? -29.766 -7.586 12.383 1 95.88 203 THR A O 1
ATOM 1459 N N . ALA A 1 204 ? -29.938 -8.688 14.352 1 94.75 204 ALA A N 1
ATOM 1460 C CA . ALA A 1 204 ? -29.672 -7.523 15.203 1 94.75 204 ALA A CA 1
ATOM 1461 C C . ALA A 1 204 ? -28.25 -7.027 15.039 1 94.75 204 ALA A C 1
ATOM 1463 O O . ALA A 1 204 ? -28 -5.816 15.039 1 94.75 204 ALA A O 1
ATOM 1464 N N . VAL A 1 205 ? -27.406 -7.984 14.844 1 94.62 205 VAL A N 1
ATOM 1465 C CA . VAL A 1 205 ? -26 -7.641 14.672 1 94.62 205 VAL A CA 1
ATOM 1466 C C . VAL A 1 205 ? -25.812 -6.828 13.391 1 94.62 205 VAL A C 1
ATOM 1468 O O . VAL A 1 205 ? -25.094 -5.836 13.375 1 94.62 205 VAL A O 1
ATOM 1471 N N . GLY A 1 206 ? -26.469 -7.309 12.359 1 94.12 206 GLY A N 1
ATOM 1472 C CA . GLY A 1 206 ? -26.406 -6.594 11.094 1 94.12 206 GLY A CA 1
ATOM 1473 C C . GLY A 1 206 ? -26.938 -5.176 11.18 1 94.12 206 GLY A C 1
ATOM 1474 O O . GLY A 1 206 ? -26.312 -4.246 10.648 1 94.12 206 GLY A O 1
ATOM 1475 N N . ARG A 1 207 ? -27.984 -5 11.898 1 91.94 207 ARG A N 1
ATOM 1476 C CA . ARG A 1 207 ? -28.594 -3.686 12.055 1 91.94 207 ARG A CA 1
ATOM 1477 C C . ARG A 1 207 ? -27.703 -2.762 12.875 1 91.94 207 ARG A C 1
ATOM 1479 O O . ARG A 1 207 ? -27.547 -1.584 12.539 1 91.94 207 ARG A O 1
ATOM 1486 N N . ARG A 1 208 ? -27.172 -3.311 13.836 1 94.94 208 ARG A N 1
ATOM 1487 C CA . ARG A 1 208 ? -26.297 -2.512 14.68 1 94.94 208 ARG A CA 1
ATOM 1488 C C . ARG A 1 208 ? -25.016 -2.131 13.938 1 94.94 208 ARG A C 1
ATOM 1490 O O . ARG A 1 208 ? -24.516 -1.017 14.094 1 94.94 208 ARG A O 1
ATOM 1497 N N . LEU A 1 209 ? -24.531 -3.062 13.133 1 94.38 209 LEU A N 1
ATOM 1498 C CA . LEU A 1 209 ? -23.344 -2.779 12.32 1 94.38 209 LEU A CA 1
ATOM 1499 C C . LEU A 1 209 ? -23.641 -1.701 11.281 1 94.38 209 LEU A C 1
ATOM 1501 O O . LEU A 1 209 ? -22.844 -0.797 11.07 1 94.38 209 LEU A O 1
ATOM 1505 N N . THR A 1 210 ? -24.766 -1.81 10.695 1 91.38 210 THR A N 1
ATOM 1506 C CA . THR A 1 210 ? -25.156 -0.823 9.695 1 91.38 210 THR A CA 1
ATOM 1507 C C . THR A 1 210 ? -25.312 0.557 10.328 1 91.38 210 THR A C 1
ATOM 1509 O O . THR A 1 210 ? -24.875 1.56 9.758 1 91.38 210 THR A O 1
ATOM 1512 N N . ALA A 1 211 ? -25.875 0.585 11.477 1 91.25 211 ALA A N 1
ATOM 1513 C CA . ALA A 1 211 ? -26.016 1.85 12.195 1 91.25 211 ALA A CA 1
ATOM 1514 C C . ALA A 1 211 ? -24.656 2.422 12.57 1 91.25 211 ALA A C 1
ATOM 1516 O O . ALA A 1 211 ? -24.422 3.623 12.43 1 91.25 211 ALA A O 1
ATOM 1517 N N . ALA A 1 212 ? -23.797 1.553 13.008 1 93.5 212 ALA A N 1
ATOM 1518 C CA . ALA A 1 212 ? -22.453 1.968 13.414 1 93.5 212 ALA A CA 1
ATOM 1519 C C . ALA A 1 212 ? -21.656 2.492 12.219 1 93.5 212 ALA A C 1
ATOM 1521 O O . ALA A 1 212 ? -20.766 3.326 12.383 1 93.5 212 ALA A O 1
ATOM 1522 N N . SER A 1 213 ? -21.984 1.98 11.055 1 91.06 213 SER A N 1
ATOM 1523 C CA . SER A 1 213 ? -21.25 2.328 9.844 1 91.06 213 SER A CA 1
ATOM 1524 C C . SER A 1 213 ? -21.828 3.58 9.188 1 91.06 213 SER A C 1
ATOM 1526 O O . SER A 1 213 ? -21.078 4.418 8.68 1 91.06 213 SER A O 1
ATOM 1528 N N . THR A 1 214 ? -23.125 3.787 9.234 1 89.06 214 THR A N 1
ATOM 1529 C CA . THR A 1 214 ? -23.766 4.871 8.5 1 89.06 214 THR A CA 1
ATOM 1530 C C . THR A 1 214 ? -23.719 6.164 9.312 1 89.06 214 THR A C 1
ATOM 1532 O O . THR A 1 214 ? -23.484 7.242 8.758 1 89.06 214 THR A O 1
ATOM 1535 N N . SER A 1 215 ? -23.984 6.004 10.586 1 91.25 215 SER A N 1
ATOM 1536 C CA . SER A 1 215 ? -23.953 7.188 11.438 1 91.25 215 SER A CA 1
ATOM 1537 C C . SER A 1 215 ? -23.438 6.844 12.836 1 91.25 215 SER A C 1
ATOM 1539 O O . SER A 1 215 ? -24.234 6.609 13.75 1 91.25 215 SER A O 1
ATOM 1541 N N . PRO A 1 216 ? -22.172 6.922 12.945 1 91.81 216 PRO A N 1
ATOM 1542 C CA . PRO A 1 216 ? -21.594 6.57 14.25 1 91.81 216 PRO A CA 1
ATOM 1543 C C . PRO A 1 216 ? -22.156 7.418 15.391 1 91.81 216 PRO A C 1
ATOM 1545 O O . PRO A 1 216 ? -22.375 6.91 16.484 1 91.81 216 PRO A O 1
ATOM 1548 N N . LYS A 1 217 ? -22.375 8.688 15.188 1 92.69 217 LYS A N 1
ATOM 1549 C CA . LYS A 1 217 ? -22.922 9.57 16.219 1 92.69 217 LYS A CA 1
ATOM 1550 C C . LYS A 1 217 ? -24.328 9.133 16.625 1 92.69 217 LYS A C 1
ATOM 1552 O O . LYS A 1 217 ? -24.625 9 17.812 1 92.69 217 LYS A O 1
ATOM 1557 N N . ALA A 1 218 ? -25.141 8.914 15.625 1 91.62 218 ALA A N 1
ATOM 1558 C CA . ALA A 1 218 ? -26.5 8.469 15.898 1 91.62 218 ALA A CA 1
ATOM 1559 C C . ALA A 1 218 ? -26.516 7.117 16.594 1 91.62 218 ALA A C 1
ATOM 1561 O O . ALA A 1 218 ? -27.328 6.879 17.484 1 91.62 218 ALA A O 1
ATOM 1562 N N . GLY A 1 219 ? -25.562 6.293 16.203 1 92.5 219 GLY A N 1
ATOM 1563 C CA . GLY A 1 219 ? -25.453 4.988 16.828 1 92.5 219 GLY A CA 1
ATOM 1564 C C . GLY A 1 219 ? -25.141 5.07 18.312 1 92.5 219 GLY A C 1
ATOM 1565 O O . GLY A 1 219 ? -25.734 4.359 19.125 1 92.5 219 GLY A O 1
ATOM 1566 N N . ARG A 1 220 ? -24.281 5.945 18.594 1 93.31 220 ARG A N 1
ATOM 1567 C CA . ARG A 1 220 ? -23.906 6.125 20 1 93.31 220 ARG A CA 1
ATOM 1568 C C . ARG A 1 220 ? -25.109 6.605 20.812 1 93.31 220 ARG A C 1
ATOM 1570 O O . ARG A 1 220 ? -25.312 6.156 21.938 1 93.31 220 ARG A O 1
ATOM 1577 N N . TYR A 1 221 ? -25.891 7.441 20.234 1 92.75 221 TYR A N 1
ATOM 1578 C CA . TYR A 1 221 ? -27.078 7.961 20.906 1 92.75 221 TYR A CA 1
ATOM 1579 C C . TYR A 1 221 ? -28.109 6.859 21.125 1 92.75 221 TYR A C 1
ATOM 1581 O O . TYR A 1 221 ? -28.875 6.906 22.078 1 92.75 221 TYR A O 1
ATOM 1589 N N . GLN A 1 222 ? -28.047 5.84 20.312 1 94.25 222 GLN A N 1
ATOM 1590 C CA . GLN A 1 222 ? -28.984 4.727 20.406 1 94.25 222 GLN A CA 1
ATOM 1591 C C . GLN A 1 222 ? -28.438 3.625 21.312 1 94.25 222 GLN A C 1
ATOM 1593 O O . GLN A 1 222 ? -29.031 2.549 21.422 1 94.25 222 GLN A O 1
ATOM 1598 N N . GLY A 1 223 ? -27.266 3.881 21.922 1 94.38 223 GLY A N 1
ATOM 1599 C CA . GLY A 1 223 ? -26.688 2.938 22.875 1 94.38 223 GLY A CA 1
ATOM 1600 C C . GLY A 1 223 ? -25.859 1.854 22.203 1 94.38 223 GLY A C 1
ATOM 1601 O O . GLY A 1 223 ? -25.516 0.861 22.844 1 94.38 223 GLY A O 1
ATOM 1602 N N . ILE A 1 224 ? -25.594 1.991 21 1 95.69 224 ILE A N 1
ATOM 1603 C CA . ILE A 1 224 ? -24.781 1.007 20.281 1 95.69 224 ILE A CA 1
ATOM 1604 C C . ILE A 1 224 ? -23.312 1.233 20.578 1 95.69 224 ILE A C 1
ATOM 1606 O O . ILE A 1 224 ? -22.844 2.375 20.609 1 95.69 224 ILE A O 1
ATOM 1610 N N . ALA A 1 225 ? -22.625 0.141 20.875 1 97.19 225 ALA A N 1
ATOM 1611 C CA . ALA A 1 225 ? -21.188 0.226 21.062 1 97.19 225 ALA A CA 1
ATOM 1612 C C . ALA A 1 225 ? -20.469 0.35 19.719 1 97.19 225 ALA A C 1
ATOM 1614 O O . ALA A 1 225 ? -19.844 -0.605 19.234 1 97.19 225 ALA A O 1
ATOM 1615 N N . VAL A 1 226 ? -20.484 1.474 19.172 1 97 226 VAL A N 1
ATOM 1616 C CA . VAL A 1 226 ? -20.047 1.759 17.812 1 97 226 VAL A CA 1
ATOM 1617 C C . VAL A 1 226 ? -18.625 1.269 17.609 1 97 226 VAL A C 1
ATOM 1619 O O . VAL A 1 226 ? -18.312 0.598 16.625 1 97 226 VAL A O 1
ATOM 1622 N N . ARG A 1 227 ? -17.719 1.473 18.609 1 96.81 227 ARG A N 1
ATOM 1623 C CA . ARG A 1 227 ? -16.312 1.095 18.469 1 96.81 227 ARG A CA 1
ATOM 1624 C C . ARG A 1 227 ? -16.156 -0.418 18.359 1 96.81 227 ARG A C 1
ATOM 1626 O O . ARG A 1 227 ? -15.336 -0.91 17.594 1 96.81 227 ARG A O 1
ATOM 1633 N N . ARG A 1 228 ? -16.938 -1.092 19.047 1 97.62 228 ARG A N 1
ATOM 1634 C CA . ARG A 1 228 ? -16.844 -2.549 19.047 1 97.62 228 ARG A CA 1
ATOM 1635 C C . ARG A 1 228 ? -17.281 -3.111 17.688 1 97.62 228 ARG A C 1
ATOM 1637 O O . ARG A 1 228 ? -16.641 -4.027 17.172 1 97.62 228 ARG A O 1
ATOM 1644 N N . TYR A 1 229 ? -18.344 -2.607 17.188 1 97.31 229 TYR A N 1
ATOM 1645 C CA . TYR A 1 229 ? -18.859 -3.094 15.898 1 97.31 229 TYR A CA 1
ATOM 1646 C C . TYR A 1 229 ? -17.906 -2.736 14.766 1 97.31 229 TYR A C 1
ATOM 1648 O O . TYR A 1 229 ? -17.656 -3.551 13.875 1 97.31 229 TYR A O 1
ATOM 1656 N N . ARG A 1 230 ? -17.359 -1.547 14.812 1 97.38 230 ARG A N 1
ATOM 1657 C CA . ARG A 1 230 ? -16.422 -1.141 13.781 1 97.38 230 ARG A CA 1
ATOM 1658 C C . ARG A 1 230 ? -15.117 -1.931 13.891 1 97.38 230 ARG A C 1
ATOM 1660 O O . ARG A 1 230 ? -14.547 -2.338 12.875 1 97.38 230 ARG A O 1
ATOM 1667 N N . ALA A 1 231 ? -14.703 -2.188 15.109 1 98.31 231 ALA A N 1
ATOM 1668 C CA . ALA A 1 231 ? -13.516 -3.018 15.312 1 98.31 231 ALA A CA 1
ATOM 1669 C C . ALA A 1 231 ? -13.758 -4.441 14.812 1 98.31 231 ALA A C 1
ATOM 1671 O O . ALA A 1 231 ? -12.859 -5.07 14.25 1 98.31 231 ALA A O 1
ATOM 1672 N N . ALA A 1 232 ? -14.945 -4.898 15 1 98.19 232 ALA A N 1
ATOM 1673 C CA . ALA A 1 232 ? -15.297 -6.258 14.586 1 98.19 232 ALA A CA 1
ATOM 1674 C C . ALA A 1 232 ? -15.203 -6.414 13.07 1 98.19 232 ALA A C 1
ATOM 1676 O O . ALA A 1 232 ? -14.969 -7.516 12.57 1 98.19 232 ALA A O 1
ATOM 1677 N N . THR A 1 233 ? -15.391 -5.324 12.344 1 98.06 233 THR A N 1
ATOM 1678 C CA . THR A 1 233 ? -15.281 -5.418 10.898 1 98.06 233 THR A CA 1
ATOM 1679 C C . THR A 1 233 ? -13.852 -5.75 10.477 1 98.06 233 THR A C 1
ATOM 1681 O O . THR A 1 233 ? -13.633 -6.5 9.523 1 98.06 233 THR A O 1
ATOM 1684 N N . TYR A 1 234 ? -12.852 -5.246 11.188 1 98.75 234 TYR A N 1
ATOM 1685 C CA . TYR A 1 234 ? -11.461 -5.578 10.898 1 98.75 234 TYR A CA 1
ATOM 1686 C C . TYR A 1 234 ? -11.172 -7.035 11.234 1 98.75 234 TYR A C 1
ATOM 1688 O O . TYR A 1 234 ? -10.43 -7.711 10.516 1 98.75 234 TYR A O 1
ATOM 1696 N N . VAL A 1 235 ? -11.75 -7.488 12.297 1 98.81 235 VAL A N 1
ATOM 1697 C CA . VAL A 1 235 ? -11.562 -8.875 12.711 1 98.81 235 VAL A CA 1
ATOM 1698 C C . VAL A 1 235 ? -12.172 -9.812 11.672 1 98.81 235 VAL A C 1
ATOM 1700 O O . VAL A 1 235 ? -11.516 -10.742 11.195 1 98.81 235 VAL A O 1
ATOM 1703 N N . LEU A 1 236 ? -13.391 -9.523 11.289 1 98.44 236 LEU A N 1
ATOM 1704 C CA . LEU A 1 236 ? -14.086 -10.359 10.312 1 98.44 236 LEU A CA 1
ATOM 1705 C C . LEU A 1 236 ? -13.406 -10.281 8.953 1 98.44 236 LEU A C 1
ATOM 1707 O O . LEU A 1 236 ? -13.305 -11.289 8.242 1 98.44 236 LEU A O 1
ATOM 1711 N N . ALA A 1 237 ? -12.992 -9.086 8.602 1 98.75 237 ALA A N 1
ATOM 1712 C CA . ALA A 1 237 ? -12.289 -8.922 7.336 1 98.75 237 ALA A CA 1
ATOM 1713 C C . ALA A 1 237 ? -11.031 -9.789 7.285 1 98.75 237 ALA A C 1
ATOM 1715 O O . ALA A 1 237 ? -10.812 -10.516 6.316 1 98.75 237 ALA A O 1
ATOM 1716 N N . SER A 1 238 ? -10.25 -9.766 8.32 1 98.88 238 SER A N 1
ATOM 1717 C CA . SER A 1 238 ? -9 -10.516 8.336 1 98.88 238 SER A CA 1
ATOM 1718 C C . SER A 1 238 ? -9.258 -12.023 8.344 1 98.88 238 SER A C 1
ATOM 1720 O O . SER A 1 238 ? -8.477 -12.789 7.777 1 98.88 238 SER A O 1
ATOM 1722 N N . LEU A 1 239 ? -10.328 -12.406 8.984 1 98.75 239 LEU A N 1
ATOM 1723 C CA . LEU A 1 239 ? -10.711 -13.812 8.93 1 98.75 239 LEU A CA 1
ATOM 1724 C C . LEU A 1 239 ? -11.078 -14.219 7.504 1 98.75 239 LEU A C 1
ATOM 1726 O O . LEU A 1 239 ? -10.695 -15.289 7.035 1 98.75 239 LEU A O 1
ATOM 1730 N N . LEU A 1 240 ? -11.812 -13.398 6.832 1 98.81 240 LEU A N 1
ATOM 1731 C CA . LEU A 1 240 ? -12.172 -13.672 5.445 1 98.81 240 LEU A CA 1
ATOM 1732 C C . LEU A 1 240 ? -10.938 -13.664 4.547 1 98.81 240 LEU A C 1
ATOM 1734 O O . LEU A 1 240 ? -10.836 -14.453 3.611 1 98.81 240 LEU A O 1
ATOM 1738 N N . TYR A 1 241 ? -9.961 -12.703 4.805 1 98.88 241 TYR A N 1
ATOM 1739 C CA . TYR A 1 241 ? -8.688 -12.727 4.086 1 98.88 241 TYR A CA 1
ATOM 1740 C C . TYR A 1 241 ? -7.977 -14.055 4.273 1 98.88 241 TYR A C 1
ATOM 1742 O O . TYR A 1 241 ? -7.367 -14.578 3.336 1 98.88 241 TYR A O 1
ATOM 1750 N N . SER A 1 242 ? -8.078 -14.562 5.504 1 98.81 242 SER A N 1
ATOM 1751 C CA . SER A 1 242 ? -7.43 -15.836 5.816 1 98.81 242 SER A CA 1
ATOM 1752 C C . SER A 1 242 ? -8.078 -16.984 5.051 1 98.81 242 SER A C 1
ATOM 1754 O O . SER A 1 242 ? -7.379 -17.844 4.512 1 98.81 242 SER A O 1
ATOM 1756 N N . VAL A 1 243 ? -9.367 -16.984 4.996 1 98.44 243 VAL A N 1
ATOM 1757 C CA . VAL A 1 243 ? -10.086 -17.984 4.227 1 98.44 243 VAL A CA 1
ATOM 1758 C C . VAL A 1 243 ? -9.703 -17.891 2.754 1 98.44 243 VAL A C 1
ATOM 1760 O O . VAL A 1 243 ? -9.414 -18.906 2.113 1 98.44 243 VAL A O 1
ATOM 1763 N N . ALA A 1 244 ? -9.648 -16.719 2.236 1 98.56 244 ALA A N 1
ATOM 1764 C CA . ALA A 1 244 ? -9.234 -16.5 0.854 1 98.56 244 ALA A CA 1
ATOM 1765 C C . ALA A 1 244 ? -7.82 -17.016 0.616 1 98.56 244 ALA A C 1
ATOM 1767 O O . ALA A 1 244 ? -7.551 -17.641 -0.411 1 98.56 244 ALA A O 1
ATOM 1768 N N . GLY A 1 245 ? -6.953 -16.797 1.594 1 98.25 245 GLY A N 1
ATOM 1769 C CA . GLY A 1 245 ? -5.562 -17.203 1.457 1 98.25 245 GLY A CA 1
ATOM 1770 C C . GLY A 1 245 ? -5.387 -18.719 1.412 1 98.25 245 GLY A C 1
ATOM 1771 O O . GLY A 1 245 ? -4.605 -19.234 0.611 1 98.25 245 GLY A O 1
ATOM 1772 N N . VAL A 1 246 ? -6.082 -19.422 2.271 1 97.31 246 VAL A N 1
ATOM 1773 C CA . VAL A 1 246 ? -5.969 -20.875 2.332 1 97.31 246 VAL A CA 1
ATOM 1774 C C . VAL A 1 246 ? -6.492 -21.484 1.034 1 97.31 246 VAL A C 1
ATOM 1776 O O . VAL A 1 246 ? -5.922 -22.453 0.522 1 97.31 246 VAL A O 1
ATOM 1779 N N . PHE A 1 247 ? -7.527 -20.906 0.459 1 97.5 247 PHE A N 1
ATOM 1780 C CA . PHE A 1 247 ? -8.062 -21.406 -0.803 1 97.5 247 PHE A CA 1
ATOM 1781 C C . PHE A 1 247 ? -7.145 -21.031 -1.963 1 97.5 247 PHE A C 1
ATOM 1783 O O . PHE A 1 247 ? -6.945 -21.828 -2.887 1 97.5 247 PHE A O 1
ATOM 1790 N N . LEU A 1 248 ? -6.566 -19.906 -1.89 1 97.25 248 LEU A N 1
ATOM 1791 C CA . LEU A 1 248 ? -5.723 -19.406 -2.973 1 97.25 248 LEU A CA 1
ATOM 1792 C C . LEU A 1 248 ? -4.48 -20.281 -3.135 1 97.25 248 LEU A C 1
ATOM 1794 O O . LEU A 1 248 ? -4.109 -20.625 -4.254 1 97.25 248 LEU A O 1
ATOM 1798 N N . VAL A 1 249 ? -3.865 -20.609 -2.008 1 95.75 249 VAL A N 1
ATOM 1799 C CA . VAL A 1 249 ? -2.631 -21.375 -2.092 1 95.75 249 VAL A CA 1
ATOM 1800 C C . VAL A 1 249 ? -2.926 -22.766 -2.676 1 95.75 249 VAL A C 1
ATOM 1802 O O . VAL A 1 249 ? -2.104 -23.328 -3.406 1 95.75 249 VAL A O 1
ATOM 1805 N N . GLY A 1 250 ? -4.066 -23.312 -2.434 1 94.62 250 GLY A N 1
ATOM 1806 C CA . GLY A 1 250 ? -4.48 -24.562 -3.055 1 94.62 250 GLY A CA 1
ATOM 1807 C C . GLY A 1 250 ? -4.695 -24.438 -4.551 1 94.62 250 GLY A C 1
ATOM 1808 O O . GLY A 1 250 ? -4.293 -25.312 -5.316 1 94.62 250 GLY A O 1
ATOM 1809 N N . SER A 1 251 ? -5.301 -23.375 -4.945 1 94.06 251 SER A N 1
ATOM 1810 C CA . SER A 1 251 ? -5.633 -23.172 -6.352 1 94.06 251 SER A CA 1
ATOM 1811 C C . SER A 1 251 ? -4.387 -22.859 -7.176 1 94.06 251 SER A C 1
ATOM 1813 O O . SER A 1 251 ? -4.277 -23.297 -8.328 1 94.06 251 SER A O 1
ATOM 1815 N N . ILE A 1 252 ? -3.467 -22.109 -6.598 1 91.56 252 ILE A N 1
ATOM 1816 C CA . ILE A 1 252 ? -2.238 -21.734 -7.289 1 91.56 252 ILE A CA 1
ATOM 1817 C C . ILE A 1 252 ? -1.224 -22.875 -7.188 1 91.56 252 ILE A C 1
ATOM 1819 O O . ILE A 1 252 ? -0.412 -23.078 -8.094 1 91.56 252 ILE A O 1
ATOM 1823 N N . GLY A 1 253 ? -1.201 -23.578 -6.125 1 91.06 253 GLY A N 1
ATOM 1824 C CA . GLY A 1 253 ? -0.392 -24.781 -5.996 1 91.06 253 GLY A CA 1
ATOM 1825 C C . GLY A 1 253 ? 0.956 -24.531 -5.352 1 91.06 253 GLY A C 1
ATOM 1826 O O . GLY A 1 253 ? 1.688 -25.469 -5.039 1 91.06 253 GLY A O 1
ATOM 1827 N N . THR A 1 254 ? 1.375 -23.281 -5.215 1 88.5 254 THR A N 1
ATOM 1828 C CA . THR A 1 254 ? 2.648 -22.969 -4.582 1 88.5 254 THR A CA 1
ATOM 1829 C C . THR A 1 254 ? 2.541 -21.688 -3.768 1 88.5 254 THR A C 1
ATOM 1831 O O . THR A 1 254 ? 1.977 -20.688 -4.234 1 88.5 254 THR A O 1
ATOM 1834 N N . PRO A 1 255 ? 3.043 -21.75 -2.557 1 89.88 255 PRO A N 1
ATOM 1835 C CA . PRO A 1 255 ? 3.105 -20.516 -1.791 1 89.88 255 PRO A CA 1
ATOM 1836 C C . PRO A 1 255 ? 4.238 -19.594 -2.246 1 89.88 255 PRO A C 1
ATOM 1838 O O . PRO A 1 255 ? 5.316 -20.062 -2.609 1 89.88 255 PRO A O 1
ATOM 1841 N N . THR A 1 256 ? 4.023 -18.406 -2.508 1 90.69 256 THR A N 1
ATOM 1842 C CA . THR A 1 256 ? 5.035 -17.391 -2.793 1 90.69 256 THR A CA 1
ATOM 1843 C C . THR A 1 256 ? 4.844 -16.172 -1.902 1 90.69 256 THR A C 1
ATOM 1845 O O . THR A 1 256 ? 3.771 -15.977 -1.325 1 90.69 256 THR A O 1
ATOM 1848 N N . LEU A 1 257 ? 5.836 -15.43 -1.759 1 92.19 257 LEU A N 1
ATOM 1849 C CA . LEU A 1 257 ? 5.75 -14.234 -0.928 1 92.19 257 LEU A CA 1
ATOM 1850 C C . LEU A 1 257 ? 4.934 -13.148 -1.622 1 92.19 257 LEU A C 1
ATOM 1852 O O . LEU A 1 257 ? 4.543 -12.156 -0.994 1 92.19 257 LEU A O 1
ATOM 1856 N N . SER A 1 258 ? 4.602 -13.32 -2.871 1 91.38 258 SER A N 1
ATOM 1857 C CA . SER A 1 258 ? 3.791 -12.367 -3.621 1 91.38 258 SER A CA 1
ATOM 1858 C C . SER A 1 258 ? 2.375 -12.891 -3.836 1 91.38 258 SER A C 1
ATOM 1860 O O . SER A 1 258 ? 1.604 -12.32 -4.609 1 91.38 258 SER A O 1
ATOM 1862 N N . LEU A 1 259 ? 2.01 -13.945 -3.156 1 93.44 259 LEU A N 1
ATOM 1863 C CA . LEU A 1 259 ? 0.766 -14.672 -3.381 1 93.44 259 LEU A CA 1
ATOM 1864 C C . LEU A 1 259 ? -0.434 -13.734 -3.301 1 93.44 259 LEU A C 1
ATOM 1866 O O . LEU A 1 259 ? -1.345 -13.812 -4.129 1 93.44 259 LEU A O 1
ATOM 1870 N N . GLY A 1 260 ? -0.412 -12.852 -2.336 1 96.31 260 GLY A N 1
ATOM 1871 C CA . GLY A 1 260 ? -1.579 -12.023 -2.07 1 96.31 260 GLY A CA 1
ATOM 1872 C C . GLY A 1 260 ? -1.457 -10.617 -2.635 1 96.31 260 GLY A C 1
ATOM 1873 O O . GLY A 1 260 ? -2.332 -9.781 -2.416 1 96.31 260 GLY A O 1
ATOM 1874 N N . ASP A 1 261 ? -0.452 -10.242 -3.383 1 93.06 261 ASP A N 1
ATOM 1875 C CA . ASP A 1 261 ? -0.136 -8.867 -3.777 1 93.06 261 ASP A CA 1
ATOM 1876 C C . ASP A 1 261 ? -1.271 -8.258 -4.594 1 93.06 261 ASP A C 1
ATOM 1878 O O . ASP A 1 261 ? -1.625 -7.094 -4.398 1 93.06 261 ASP A O 1
ATOM 1882 N N . VAL A 1 262 ? -1.852 -9.086 -5.41 1 91.5 262 VAL A N 1
ATOM 1883 C CA . VAL A 1 262 ? -2.844 -8.562 -6.344 1 91.5 262 VAL A CA 1
ATOM 1884 C C . VAL A 1 262 ? -4.105 -8.156 -5.586 1 91.5 262 VAL A C 1
ATOM 1886 O O . VAL A 1 262 ? -4.848 -7.277 -6.031 1 91.5 262 VAL A O 1
ATOM 1889 N N . TYR A 1 263 ? -4.309 -8.641 -4.414 1 96.31 263 TYR A N 1
ATOM 1890 C CA . TYR A 1 263 ? -5.582 -8.453 -3.721 1 96.31 263 TYR A CA 1
ATOM 1891 C C . TYR A 1 263 ? -5.613 -7.117 -2.99 1 96.31 263 TYR A C 1
ATOM 1893 O O . TYR A 1 263 ? -6.676 -6.656 -2.57 1 96.31 263 TYR A O 1
ATOM 1901 N N . GLN A 1 264 ? -4.48 -6.523 -2.859 1 95 264 GLN A N 1
ATOM 1902 C CA . GLN A 1 264 ? -4.457 -5.23 -2.182 1 95 264 GLN A CA 1
ATOM 1903 C C . GLN A 1 264 ? -5.316 -4.207 -2.922 1 95 264 GLN A C 1
ATOM 1905 O O . GLN A 1 264 ? -6.227 -3.611 -2.338 1 95 264 GLN A O 1
ATOM 1910 N N . LEU A 1 265 ? -5.074 -4.043 -4.172 1 95.5 265 LEU A N 1
ATOM 1911 C CA . LEU A 1 265 ? -5.844 -3.072 -4.941 1 95.5 265 LEU A CA 1
ATOM 1912 C C . LEU A 1 265 ? -7.156 -3.676 -5.422 1 95.5 265 LEU A C 1
ATOM 1914 O O . LEU A 1 265 ? -8.18 -2.992 -5.457 1 95.5 265 LEU A O 1
ATOM 1918 N N . SER A 1 266 ? -7.117 -4.926 -5.793 1 97.62 266 SER A N 1
ATOM 1919 C CA . SER A 1 266 ? -8.273 -5.523 -6.449 1 97.62 266 SER A CA 1
ATOM 1920 C C . SER A 1 266 ? -9.484 -5.531 -5.523 1 97.62 266 SER A C 1
ATOM 1922 O O . SER A 1 266 ? -10.617 -5.344 -5.969 1 97.62 266 SER A O 1
ATOM 1924 N N . THR A 1 267 ? -9.242 -5.77 -4.238 1 98.31 267 THR A N 1
ATOM 1925 C CA . THR A 1 267 ? -10.383 -5.801 -3.332 1 98.31 267 THR A CA 1
ATOM 1926 C C . THR A 1 267 ? -11.008 -4.414 -3.199 1 98.31 267 THR A C 1
ATOM 1928 O O . THR A 1 267 ? -12.227 -4.285 -3.066 1 98.31 267 THR A O 1
ATOM 1931 N N . ILE A 1 268 ? -10.195 -3.385 -3.254 1 97.12 268 ILE A N 1
ATOM 1932 C CA . ILE A 1 268 ? -10.711 -2.021 -3.199 1 97.12 268 ILE A CA 1
ATOM 1933 C C . ILE A 1 268 ? -11.492 -1.715 -4.473 1 97.12 268 ILE A C 1
ATOM 1935 O O . ILE A 1 268 ? -12.609 -1.202 -4.41 1 97.12 268 ILE A O 1
ATOM 1939 N N . VAL A 1 269 ? -10.914 -2.092 -5.609 1 96.75 269 VAL A N 1
ATOM 1940 C CA . VAL A 1 269 ? -11.547 -1.862 -6.902 1 96.75 269 VAL A CA 1
ATOM 1941 C C . VAL A 1 269 ? -12.914 -2.543 -6.938 1 96.75 269 VAL A C 1
ATOM 1943 O O . VAL A 1 269 ? -13.906 -1.936 -7.348 1 96.75 269 VAL A O 1
ATOM 1946 N N . VAL A 1 270 ? -12.969 -3.762 -6.484 1 97.5 270 VAL A N 1
ATOM 1947 C CA . VAL A 1 270 ? -14.18 -4.578 -6.504 1 97.5 270 VAL A CA 1
ATOM 1948 C C . VAL A 1 270 ? -15.266 -3.904 -5.668 1 97.5 270 VAL A C 1
ATOM 1950 O O . VAL A 1 270 ? -16.406 -3.799 -6.102 1 97.5 270 VAL A O 1
ATOM 1953 N N . VAL A 1 271 ? -14.906 -3.455 -4.484 1 96.06 271 VAL A N 1
ATOM 1954 C CA . VAL A 1 271 ? -15.883 -2.875 -3.568 1 96.06 271 VAL A CA 1
ATOM 1955 C C . VAL A 1 271 ? -16.391 -1.55 -4.129 1 96.06 271 VAL A C 1
ATOM 1957 O O . VAL A 1 271 ? -17.594 -1.269 -4.078 1 96.06 271 VAL A O 1
ATOM 1960 N N . VAL A 1 272 ? -15.523 -0.794 -4.734 1 92.81 272 VAL A N 1
ATOM 1961 C CA . VAL A 1 272 ? -15.914 0.487 -5.312 1 92.81 272 VAL A CA 1
ATOM 1962 C C . VAL A 1 272 ? -16.781 0.254 -6.543 1 92.81 272 VAL A C 1
ATOM 1964 O O . VAL A 1 272 ? -17.797 0.928 -6.727 1 92.81 272 VAL A O 1
ATOM 1967 N N . LEU A 1 273 ? -16.406 -0.715 -7.324 1 92.12 273 LEU A N 1
ATOM 1968 C CA . LEU A 1 273 ? -17.203 -1.075 -8.492 1 92.12 273 LEU A CA 1
ATOM 1969 C C . LEU A 1 273 ? -18.594 -1.579 -8.078 1 92.12 273 LEU A C 1
ATOM 1971 O O . LEU A 1 273 ? -19.562 -1.428 -8.82 1 92.12 273 LEU A O 1
ATOM 1975 N N . GLY A 1 274 ? -18.594 -2.227 -6.941 1 91.31 274 GLY A N 1
ATOM 1976 C CA . GLY A 1 274 ? -19.859 -2.684 -6.391 1 91.31 274 GLY A CA 1
ATOM 1977 C C . GLY A 1 274 ? -20.75 -1.549 -5.922 1 91.31 274 GLY A C 1
ATOM 1978 O O . GLY A 1 274 ? -21.891 -1.777 -5.516 1 91.31 274 GLY A O 1
ATOM 1979 N N . GLY A 1 275 ? -20.281 -0.324 -5.867 1 85.25 275 GLY A N 1
ATOM 1980 C CA . GLY A 1 275 ? -21.109 0.832 -5.574 1 85.25 275 GLY A CA 1
ATOM 1981 C C . GLY A 1 275 ? -20.844 1.42 -4.199 1 85.25 275 GLY A C 1
ATOM 1982 O O . GLY A 1 275 ? -21.547 2.344 -3.771 1 85.25 275 GLY A O 1
ATOM 1983 N N . ALA A 1 276 ? -19.906 0.876 -3.523 1 86.94 276 ALA A N 1
ATOM 1984 C CA . ALA A 1 276 ? -19.609 1.391 -2.191 1 86.94 276 ALA A CA 1
ATOM 1985 C C . ALA A 1 276 ? -18.797 2.68 -2.271 1 86.94 276 ALA A C 1
ATOM 1987 O O . ALA A 1 276 ? -17.969 2.848 -3.174 1 86.94 276 ALA A O 1
ATOM 1988 N N . ALA A 1 277 ? -19.109 3.568 -1.357 1 86.31 277 ALA A N 1
ATOM 1989 C CA . ALA A 1 277 ? -18.297 4.777 -1.213 1 86.31 277 ALA A CA 1
ATOM 1990 C C . ALA A 1 277 ? -17.125 4.539 -0.272 1 86.31 277 ALA A C 1
ATOM 1992 O O . ALA A 1 277 ? -17.25 3.857 0.746 1 86.31 277 ALA A O 1
ATOM 1993 N N . LEU A 1 278 ? -16.047 5.152 -0.606 1 87.88 278 LEU A N 1
ATOM 1994 C CA . LEU A 1 278 ? -14.852 4.984 0.213 1 87.88 278 LEU A CA 1
ATOM 1995 C C . LEU A 1 278 ? -15.008 5.68 1.561 1 87.88 278 LEU A C 1
ATOM 1997 O O . LEU A 1 278 ? -14.273 5.395 2.504 1 87.88 278 LEU A O 1
ATOM 2001 N N . SER A 1 279 ? -15.906 6.625 1.685 1 84.38 279 SER A N 1
ATOM 2002 C CA . SER A 1 279 ? -16.172 7.355 2.922 1 84.38 279 SER A CA 1
ATOM 2003 C C . SER A 1 279 ? -17.016 6.531 3.885 1 84.38 279 SER A C 1
ATOM 2005 O O . SER A 1 279 ? -17.188 6.91 5.043 1 84.38 279 SER A O 1
ATOM 2007 N N . GLY A 1 280 ? -17.406 5.422 3.441 1 86.19 280 GLY A N 1
ATOM 2008 C CA . GLY A 1 280 ? -18.219 4.562 4.289 1 86.19 280 GLY A CA 1
ATOM 2009 C C . GLY A 1 280 ? -19.703 4.652 3.975 1 86.19 280 GLY A C 1
ATOM 2010 O O . GLY A 1 280 ? -20.109 5.395 3.082 1 86.19 280 GLY A O 1
ATOM 2011 N N . GLY A 1 281 ? -20.453 3.783 4.715 1 84.19 281 GLY A N 1
ATOM 2012 C CA . GLY A 1 281 ? -21.906 3.793 4.586 1 84.19 281 GLY A CA 1
ATOM 2013 C C . GLY A 1 281 ? -22.516 2.402 4.492 1 84.19 281 GLY A C 1
ATOM 2014 O O . GLY A 1 281 ? -22.219 1.54 5.324 1 84.19 281 GLY A O 1
ATOM 2015 N N . ARG A 1 282 ? -23.109 2.113 3.379 1 76.06 282 ARG A N 1
ATOM 2016 C CA . ARG A 1 282 ? -23.875 0.875 3.301 1 76.06 282 ARG A CA 1
ATOM 2017 C C . ARG A 1 282 ? -23.047 -0.252 2.701 1 76.06 282 ARG A C 1
ATOM 2019 O O . ARG A 1 282 ? -22.266 -0.028 1.771 1 76.06 282 ARG A O 1
ATOM 2026 N N . LEU A 1 283 ? -23.203 -1.372 3.275 1 82.75 283 LEU A N 1
ATOM 2027 C CA . LEU A 1 283 ? -22.562 -2.613 2.842 1 82.75 283 LEU A CA 1
ATOM 2028 C C . LEU A 1 283 ? -23.516 -3.424 1.958 1 82.75 283 LEU A C 1
ATOM 2030 O O . LEU A 1 283 ? -24.656 -3.664 2.328 1 82.75 283 LEU A O 1
ATOM 2034 N N . HIS A 1 284 ? -23.141 -3.705 0.743 1 89.75 284 HIS A N 1
ATOM 2035 C CA . HIS A 1 284 ? -23.938 -4.543 -0.147 1 89.75 284 HIS A CA 1
ATOM 2036 C C . HIS A 1 284 ? -23.125 -5.727 -0.662 1 89.75 284 HIS A C 1
ATOM 2038 O O . HIS A 1 284 ? -22.516 -5.645 -1.729 1 89.75 284 HIS A O 1
ATOM 2044 N N . PRO A 1 285 ? -23.234 -6.852 0.09 1 95.44 285 PRO A N 1
ATOM 2045 C CA . PRO A 1 285 ? -22.453 -8.023 -0.319 1 95.44 285 PRO A CA 1
ATOM 2046 C C . PRO A 1 285 ? -22.75 -8.453 -1.756 1 95.44 285 PRO A C 1
ATOM 2048 O O . PRO A 1 285 ? -21.828 -8.844 -2.482 1 95.44 285 PRO A O 1
ATOM 2051 N N . GLY A 1 286 ? -23.984 -8.375 -2.176 1 95.81 286 GLY A N 1
ATOM 2052 C CA . GLY A 1 286 ? -24.344 -8.734 -3.537 1 95.81 286 GLY A CA 1
ATOM 2053 C C . GLY A 1 286 ? -23.688 -7.859 -4.586 1 95.81 286 GLY A C 1
ATOM 2054 O O . GLY A 1 286 ? -23.266 -8.352 -5.629 1 95.81 286 GLY A O 1
ATOM 2055 N N . ALA A 1 287 ? -23.641 -6.582 -4.324 1 95.38 287 ALA A N 1
ATOM 2056 C CA . ALA A 1 287 ? -22.984 -5.66 -5.25 1 95.38 287 ALA A CA 1
ATOM 2057 C C . ALA A 1 287 ? -21.469 -5.906 -5.297 1 95.38 287 ALA A C 1
ATOM 2059 O O . ALA A 1 287 ? -20.844 -5.758 -6.348 1 95.38 287 ALA A O 1
ATOM 2060 N N . THR A 1 288 ? -20.922 -6.262 -4.156 1 96.81 288 THR A N 1
ATOM 2061 C CA . THR A 1 288 ? -19.516 -6.617 -4.098 1 96.81 288 THR A CA 1
ATOM 2062 C C . THR A 1 288 ? -19.219 -7.816 -4.996 1 96.81 288 THR A C 1
ATOM 2064 O O . THR A 1 288 ? -18.219 -7.832 -5.715 1 96.81 288 THR A O 1
ATOM 2067 N N . MET A 1 289 ? -20.078 -8.781 -4.957 1 98.12 289 MET A N 1
ATOM 2068 C CA . MET A 1 289 ? -19.906 -9.953 -5.812 1 98.12 289 MET A CA 1
ATOM 2069 C C . MET A 1 289 ? -19.969 -9.562 -7.285 1 98.12 289 MET A C 1
ATOM 2071 O O . MET A 1 289 ? -19.188 -10.062 -8.094 1 98.12 289 MET A O 1
ATOM 2075 N N . ALA A 1 290 ? -20.859 -8.641 -7.66 1 97.62 290 ALA A N 1
ATOM 2076 C CA . ALA A 1 290 ? -20.938 -8.156 -9.031 1 97.62 290 ALA A CA 1
ATOM 2077 C C . ALA A 1 290 ? -19.641 -7.465 -9.453 1 97.62 290 ALA A C 1
ATOM 2079 O O . ALA A 1 290 ? -19.172 -7.652 -10.578 1 97.62 290 ALA A O 1
ATOM 2080 N N . GLY A 1 291 ? -19.109 -6.641 -8.539 1 97.31 291 GLY A N 1
ATOM 2081 C CA . GLY A 1 291 ? -17.828 -6.004 -8.805 1 97.31 291 GLY A CA 1
ATOM 2082 C C . GLY A 1 291 ? -16.703 -6.996 -9.039 1 97.31 291 GLY A C 1
ATOM 2083 O O . GLY A 1 291 ? -15.883 -6.809 -9.938 1 97.31 291 GLY A O 1
ATOM 2084 N N . ALA A 1 292 ? -16.703 -8.039 -8.242 1 98.44 292 ALA A N 1
ATOM 2085 C CA . ALA A 1 292 ? -15.695 -9.078 -8.391 1 98.44 292 ALA A CA 1
ATOM 2086 C C . ALA A 1 292 ? -15.828 -9.797 -9.727 1 98.44 292 ALA A C 1
ATOM 2088 O O . ALA A 1 292 ? -14.828 -10.094 -10.383 1 98.44 292 ALA A O 1
ATOM 2089 N N . LEU A 1 293 ? -17.031 -10.078 -10.07 1 97.81 293 LEU A N 1
ATOM 2090 C CA . LEU A 1 293 ? -17.266 -10.734 -11.352 1 97.81 293 LEU A CA 1
ATOM 2091 C C . LEU A 1 293 ? -16.781 -9.852 -12.508 1 97.81 293 LEU A C 1
ATOM 2093 O O . LEU A 1 293 ? -16.125 -10.336 -13.43 1 97.81 293 LEU A O 1
ATOM 2097 N N . PHE A 1 294 ? -17.078 -8.586 -12.445 1 97.5 294 PHE A N 1
ATOM 2098 C CA . PHE A 1 294 ? -16.656 -7.648 -13.484 1 97.5 294 PHE A CA 1
ATOM 2099 C C . PHE A 1 294 ? -15.148 -7.637 -13.633 1 97.5 294 PHE A C 1
ATOM 2101 O O . PHE A 1 294 ? -14.625 -7.793 -14.742 1 97.5 294 PHE A O 1
ATOM 2108 N N . LEU A 1 295 ? -14.5 -7.461 -12.508 1 97.31 295 LEU A N 1
ATOM 2109 C CA . LEU A 1 295 ? -13.047 -7.367 -12.539 1 97.31 295 LEU A CA 1
ATOM 2110 C C . LEU A 1 295 ? -12.43 -8.68 -13.008 1 97.31 295 LEU A C 1
ATOM 2112 O O . LEU A 1 295 ? -11.461 -8.68 -13.773 1 97.31 295 LEU A O 1
ATOM 2116 N N . SER A 1 296 ? -12.961 -9.797 -12.547 1 96.88 296 SER A N 1
ATOM 2117 C CA . SER A 1 296 ? -12.445 -11.102 -12.938 1 96.88 296 SER A CA 1
ATOM 2118 C C . SER A 1 296 ? -12.602 -11.344 -14.43 1 96.88 296 SER A C 1
ATOM 2120 O O . SER A 1 296 ? -11.727 -11.938 -15.07 1 96.88 296 SER A O 1
ATOM 2122 N N . LEU A 1 297 ? -13.695 -10.922 -14.992 1 96.31 297 LEU A N 1
ATOM 2123 C CA . LEU A 1 297 ? -13.922 -11.062 -16.422 1 96.31 297 LEU A CA 1
ATOM 2124 C C . LEU A 1 297 ? -12.938 -10.219 -17.219 1 96.31 297 LEU A C 1
ATOM 2126 O O . LEU A 1 297 ? -12.422 -10.656 -18.25 1 96.31 297 LEU A O 1
ATOM 2130 N N . ILE A 1 298 ? -12.656 -9.023 -16.75 1 95.12 298 ILE A N 1
ATOM 2131 C CA . ILE A 1 298 ? -11.656 -8.18 -17.391 1 95.12 298 ILE A CA 1
ATOM 2132 C C . ILE A 1 298 ? -10.305 -8.883 -17.391 1 95.12 298 ILE A C 1
ATOM 2134 O O . ILE A 1 298 ? -9.617 -8.93 -18.406 1 95.12 298 ILE A O 1
ATOM 2138 N N . ASN A 1 299 ? -9.961 -9.398 -16.234 1 94.56 299 ASN A N 1
ATOM 2139 C CA . ASN A 1 299 ? -8.688 -10.102 -16.109 1 94.56 299 ASN A CA 1
ATOM 2140 C C . ASN A 1 299 ? -8.617 -11.305 -17.047 1 94.56 299 ASN A C 1
ATOM 2142 O O . ASN A 1 299 ? -7.578 -11.555 -17.656 1 94.56 299 ASN A O 1
ATOM 2146 N N . GLN A 1 300 ? -9.703 -11.992 -17.141 1 93.88 300 GLN A N 1
ATOM 2147 C CA . GLN A 1 300 ? -9.773 -13.156 -18.016 1 93.88 300 GLN A CA 1
ATOM 2148 C C . GLN A 1 300 ? -9.656 -12.75 -19.469 1 93.88 300 GLN A C 1
ATOM 2150 O O . GLN A 1 300 ? -8.984 -13.43 -20.266 1 93.88 300 GLN A O 1
ATOM 2155 N N . ASP A 1 301 ? -10.305 -11.703 -19.844 1 93.69 301 ASP A N 1
ATOM 2156 C CA . ASP A 1 301 ? -10.25 -11.211 -21.219 1 93.69 301 ASP A CA 1
ATOM 2157 C C . ASP A 1 301 ? -8.844 -10.758 -21.594 1 93.69 301 ASP A C 1
ATOM 2159 O O . ASP A 1 301 ? -8.352 -11.047 -22.688 1 93.69 301 ASP A O 1
ATOM 2163 N N . VAL A 1 302 ? -8.211 -10.102 -20.672 1 93.56 302 VAL A N 1
ATOM 2164 C CA . VAL A 1 302 ? -6.84 -9.664 -20.906 1 93.56 302 VAL A CA 1
ATOM 2165 C C . VAL A 1 302 ? -5.93 -10.875 -21.078 1 93.56 302 VAL A C 1
ATOM 2167 O O . VAL A 1 302 ? -5.098 -10.906 -21.984 1 93.56 302 VAL A O 1
ATOM 2170 N N . ALA A 1 303 ? -6.113 -11.836 -20.234 1 91.25 303 ALA A N 1
ATOM 2171 C CA . ALA A 1 303 ? -5.32 -13.062 -20.344 1 91.25 303 ALA A CA 1
ATOM 2172 C C . ALA A 1 303 ? -5.551 -13.75 -21.672 1 91.25 303 ALA A C 1
ATOM 2174 O O . ALA A 1 303 ? -4.617 -14.297 -22.266 1 91.25 303 ALA A O 1
ATOM 2175 N N . ALA A 1 304 ? -6.734 -13.734 -22.156 1 91.31 304 ALA A N 1
ATOM 2176 C CA . ALA A 1 304 ? -7.105 -14.398 -23.391 1 91.31 304 ALA A CA 1
ATOM 2177 C C . ALA A 1 304 ? -6.43 -13.734 -24.594 1 91.31 304 ALA A C 1
ATOM 2179 O O . ALA A 1 304 ? -6.238 -14.367 -25.641 1 91.31 304 ALA A O 1
ATOM 2180 N N . THR A 1 305 ? -6.102 -12.461 -24.516 1 91.81 305 THR A N 1
ATOM 2181 C CA . THR A 1 305 ? -5.414 -11.766 -25.594 1 91.81 305 THR A CA 1
ATOM 2182 C C . THR A 1 305 ? -3.934 -12.141 -25.625 1 91.81 305 THR A C 1
ATOM 2184 O O . THR A 1 305 ? -3.236 -11.859 -26.594 1 91.81 305 THR A O 1
ATOM 2187 N N . GLY A 1 306 ? -3.424 -12.719 -24.516 1 90.44 306 GLY A N 1
ATOM 2188 C CA . GLY A 1 306 ? -2.006 -13.023 -24.391 1 90.44 306 GLY A CA 1
ATOM 2189 C C . GLY A 1 306 ? -1.181 -11.859 -23.891 1 90.44 306 GLY A C 1
ATOM 2190 O O . GLY A 1 306 ? 0.05 -11.891 -23.953 1 90.44 306 GLY A O 1
ATOM 2191 N N . ALA A 1 307 ? -1.817 -10.898 -23.438 1 90.38 307 ALA A N 1
ATOM 2192 C CA . ALA A 1 307 ? -1.11 -9.727 -22.922 1 90.38 307 ALA A CA 1
ATOM 2193 C C . ALA A 1 307 ? -0.317 -10.078 -21.672 1 90.38 307 ALA A C 1
ATOM 2195 O O . ALA A 1 307 ? -0.622 -11.055 -20.984 1 90.38 307 ALA A O 1
ATOM 2196 N N . ALA A 1 308 ? 0.689 -9.234 -21.375 1 89.56 308 ALA A N 1
ATOM 2197 C CA . ALA A 1 308 ? 1.516 -9.406 -20.188 1 89.56 308 ALA A CA 1
ATOM 2198 C C . ALA A 1 308 ? 0.687 -9.242 -18.922 1 89.56 308 ALA A C 1
ATOM 2200 O O . ALA A 1 308 ? -0.286 -8.484 -18.891 1 89.56 308 ALA A O 1
ATOM 2201 N N . ALA A 1 309 ? 1.078 -9.93 -17.844 1 86.06 309 ALA A N 1
ATOM 2202 C CA . ALA A 1 309 ? 0.373 -9.898 -16.562 1 86.06 309 ALA A CA 1
ATOM 2203 C C . ALA A 1 309 ? 0.266 -8.469 -16.047 1 86.06 309 ALA A C 1
ATOM 2205 O O . ALA A 1 309 ? -0.717 -8.117 -15.383 1 86.06 309 ALA A O 1
ATOM 2206 N N . GLY A 1 310 ? 1.244 -7.707 -16.453 1 92.19 310 GLY A N 1
ATOM 2207 C CA . GLY A 1 310 ? 1.248 -6.32 -16.016 1 92.19 310 GLY A CA 1
ATOM 2208 C C . GLY A 1 310 ? 0.076 -5.523 -16.547 1 92.19 310 GLY A C 1
ATOM 2209 O O . GLY A 1 310 ? -0.349 -4.543 -15.938 1 92.19 310 GLY A O 1
ATOM 2210 N N . THR A 1 311 ? -0.483 -5.949 -17.641 1 94.62 311 THR A N 1
ATOM 2211 C CA . THR A 1 311 ? -1.612 -5.258 -18.266 1 94.62 311 THR A CA 1
ATOM 2212 C C . THR A 1 311 ? -2.824 -5.273 -17.328 1 94.62 311 THR A C 1
ATOM 2214 O O . THR A 1 311 ? -3.551 -4.281 -17.234 1 94.62 311 THR A O 1
ATOM 2217 N N . GLN A 1 312 ? -3.002 -6.328 -16.625 1 94.25 312 GLN A N 1
ATOM 2218 C CA . GLN A 1 312 ? -4.102 -6.418 -15.672 1 94.25 312 GLN A CA 1
ATOM 2219 C C . GLN A 1 312 ? -3.947 -5.383 -14.562 1 94.25 312 GLN A C 1
ATOM 2221 O O . GLN A 1 312 ? -4.926 -4.754 -14.156 1 94.25 312 GLN A O 1
ATOM 2226 N N . GLY A 1 313 ? -2.732 -5.211 -14.133 1 94.81 313 GLY A N 1
ATOM 2227 C CA . GLY A 1 313 ? -2.475 -4.211 -13.109 1 94.81 313 GLY A CA 1
ATOM 2228 C C . GLY A 1 313 ? -2.768 -2.797 -13.57 1 94.81 313 GLY A C 1
ATOM 2229 O O . GLY A 1 313 ? -3.369 -2.01 -12.836 1 94.81 313 GLY A O 1
ATOM 2230 N N . VAL A 1 314 ? -2.363 -2.498 -14.773 1 96.75 314 VAL A N 1
ATOM 2231 C CA . VAL A 1 314 ? -2.604 -1.178 -15.352 1 96.75 314 VAL A CA 1
ATOM 2232 C C . VAL A 1 314 ? -4.105 -0.914 -15.43 1 96.75 314 VAL A C 1
ATOM 2234 O O . VAL A 1 314 ? -4.578 0.151 -15.023 1 96.75 314 VAL A O 1
ATOM 2237 N N . ILE A 1 315 ? -4.828 -1.873 -15.844 1 96.38 315 ILE A N 1
ATOM 2238 C CA . ILE A 1 315 ? -6.27 -1.732 -16.016 1 96.38 315 ILE A CA 1
ATOM 2239 C C . ILE A 1 315 ? -6.938 -1.569 -14.656 1 96.38 315 ILE A C 1
ATOM 2241 O O . ILE A 1 315 ? -7.812 -0.721 -14.484 1 96.38 315 ILE A O 1
ATOM 2245 N N . GLN A 1 316 ? -6.496 -2.357 -13.711 1 95.25 316 GLN A N 1
ATOM 2246 C CA . GLN A 1 316 ? -7.078 -2.262 -12.375 1 95.25 316 GLN A CA 1
ATOM 2247 C C . GLN A 1 316 ? -6.871 -0.872 -11.781 1 95.25 316 GLN A C 1
ATOM 2249 O O . GLN A 1 316 ? -7.793 -0.294 -11.203 1 95.25 316 GLN A O 1
ATOM 2254 N N . GLY A 1 317 ? -5.66 -0.37 -11.914 1 97 317 GLY A N 1
ATOM 2255 C CA . GLY A 1 317 ? -5.402 0.984 -11.453 1 97 317 GLY A CA 1
ATOM 2256 C C . GLY A 1 317 ? -6.25 2.027 -12.156 1 97 317 GLY A C 1
ATOM 2257 O O . GLY A 1 317 ? -6.82 2.906 -11.508 1 97 317 GLY A O 1
ATOM 2258 N N . ALA A 1 318 ? -6.391 1.897 -13.445 1 97.38 318 ALA A N 1
ATOM 2259 C CA . ALA A 1 318 ? -7.184 2.83 -14.242 1 97.38 318 ALA A CA 1
ATOM 2260 C C . ALA A 1 318 ? -8.656 2.76 -13.852 1 97.38 318 ALA A C 1
ATOM 2262 O O . ALA A 1 318 ? -9.328 3.789 -13.742 1 97.38 318 ALA A O 1
ATOM 2263 N N . VAL A 1 319 ? -9.117 1.549 -13.648 1 95.12 319 VAL A N 1
ATOM 2264 C CA . VAL A 1 319 ? -10.516 1.345 -13.273 1 95.12 319 VAL A CA 1
ATOM 2265 C C . VAL A 1 319 ? -10.797 2.012 -11.93 1 95.12 319 VAL A C 1
ATOM 2267 O O . VAL A 1 319 ? -11.836 2.646 -11.75 1 95.12 319 VAL A O 1
ATOM 2270 N N . LEU A 1 320 ? -9.875 1.874 -10.992 1 94.69 320 LEU A N 1
ATOM 2271 C CA . LEU A 1 320 ? -10.086 2.488 -9.68 1 94.69 320 LEU A CA 1
ATOM 2272 C C . LEU A 1 320 ? -10.109 4.008 -9.797 1 94.69 320 LEU A C 1
ATOM 2274 O O . LEU A 1 320 ? -10.961 4.668 -9.195 1 94.69 320 LEU A O 1
ATOM 2278 N N . VAL A 1 321 ? -9.188 4.574 -10.586 1 95.5 321 VAL A N 1
ATOM 2279 C CA . VAL A 1 321 ? -9.148 6.02 -10.781 1 95.5 321 VAL A CA 1
ATOM 2280 C C . VAL A 1 321 ? -10.461 6.492 -11.398 1 95.5 321 VAL A C 1
ATOM 2282 O O . VAL A 1 321 ? -11.07 7.457 -10.93 1 95.5 321 VAL A O 1
ATOM 2285 N N . LEU A 1 322 ? -10.93 5.77 -12.398 1 93.81 322 LEU A N 1
ATOM 2286 C CA . LEU A 1 322 ? -12.164 6.133 -13.086 1 93.81 322 LEU A CA 1
ATOM 2287 C C . LEU A 1 322 ? -13.359 6 -12.156 1 93.81 322 LEU A C 1
ATOM 2289 O O . LEU A 1 322 ? -14.266 6.84 -12.172 1 93.81 322 LEU A O 1
ATOM 2293 N N . ALA A 1 323 ? -13.32 4.949 -11.375 1 90.06 323 ALA A N 1
ATOM 2294 C CA . ALA A 1 323 ? -14.406 4.742 -10.422 1 90.06 323 ALA A CA 1
ATOM 2295 C C . ALA A 1 323 ? -14.445 5.867 -9.391 1 90.06 323 ALA A C 1
ATOM 2297 O O . ALA A 1 323 ? -15.523 6.336 -9.023 1 90.06 323 ALA A O 1
ATOM 2298 N N . MET A 1 324 ? -13.312 6.281 -8.93 1 89.75 324 MET A N 1
ATOM 2299 C CA . MET A 1 324 ? -13.242 7.371 -7.961 1 89.75 324 MET A CA 1
ATOM 2300 C C . MET A 1 324 ? 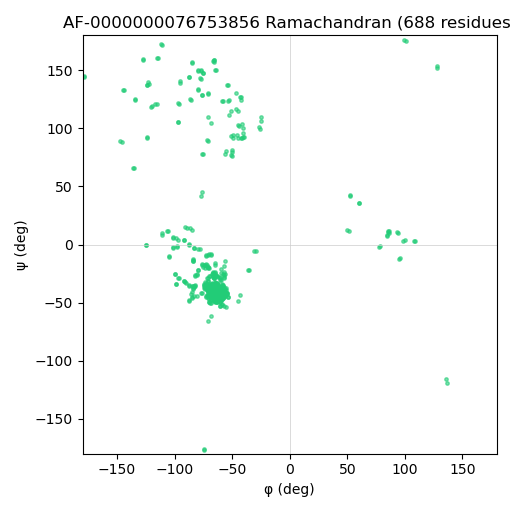-13.719 8.68 -8.586 1 89.75 324 MET A C 1
ATOM 2302 O O . MET A 1 324 ? -14.414 9.469 -7.934 1 89.75 324 MET A O 1
ATOM 2306 N N . LEU A 1 325 ? -13.383 8.898 -9.836 1 89.31 325 LEU A N 1
ATOM 2307 C CA . LEU A 1 325 ? -13.805 10.109 -10.547 1 89.31 325 LEU A CA 1
ATOM 2308 C C . LEU A 1 325 ? -15.312 10.117 -10.758 1 89.31 325 LEU A C 1
ATOM 2310 O O . LEU A 1 325 ? -15.953 11.164 -10.648 1 89.31 325 LEU A O 1
ATOM 2314 N N . ALA A 1 326 ? -15.875 8.977 -11.031 1 84.31 326 ALA A N 1
ATOM 2315 C CA . ALA A 1 326 ? -17.312 8.852 -11.25 1 84.31 326 ALA A CA 1
ATOM 2316 C C . ALA A 1 326 ? -18.094 9.141 -9.969 1 84.31 326 ALA A C 1
ATOM 2318 O O . ALA A 1 326 ? -19.141 9.773 -10 1 84.31 326 ALA A O 1
ATOM 2319 N N . THR A 1 327 ? -17.547 8.719 -8.891 1 74.12 327 THR A N 1
ATOM 2320 C CA . THR A 1 327 ? -18.203 8.945 -7.617 1 74.12 327 THR A CA 1
ATOM 2321 C C . THR A 1 327 ? -18.094 10.414 -7.207 1 74.12 327 THR A C 1
ATOM 2323 O O . THR A 1 327 ? -19 10.945 -6.555 1 74.12 327 THR A O 1
ATOM 2326 N N . SER A 1 328 ? -17 11 -7.594 1 72.62 328 SER A N 1
ATOM 2327 C CA . SER A 1 328 ? -16.797 12.406 -7.254 1 72.62 328 SER A CA 1
ATOM 2328 C C . SER A 1 328 ? -17.688 13.305 -8.094 1 72.62 328 SER A C 1
ATOM 2330 O O . SER A 1 328 ? -18.219 14.305 -7.602 1 72.62 328 SER A O 1
ATOM 2332 N N . ILE A 1 329 ? -17.859 12.953 -9.398 1 65.25 329 ILE A N 1
ATOM 2333 C CA . ILE A 1 329 ? -18.688 13.742 -10.297 1 65.25 329 ILE A CA 1
ATOM 2334 C C . ILE A 1 329 ? -20.156 13.562 -9.93 1 65.25 329 ILE A C 1
ATOM 2336 O O . ILE A 1 329 ? -20.938 14.531 -9.945 1 65.25 329 ILE A O 1
ATOM 2340 N N . GLY A 1 330 ? -20.531 12.328 -9.664 1 58.75 330 GLY A N 1
ATOM 2341 C CA . GLY A 1 330 ? -21.906 12.117 -9.227 1 58.75 330 GLY A CA 1
ATOM 2342 C C . GLY A 1 330 ? -22.266 12.922 -7.992 1 58.75 330 GLY A C 1
ATOM 2343 O O . GLY A 1 330 ? -23.359 13.492 -7.918 1 58.75 330 GLY A O 1
ATOM 2344 N N . ALA A 1 331 ? -21.25 13 -7.145 1 53.59 331 ALA A N 1
ATOM 2345 C CA . ALA A 1 331 ? -21.453 13.828 -5.957 1 53.59 331 ALA A CA 1
ATOM 2346 C C . ALA A 1 331 ? -21.609 15.297 -6.332 1 53.59 331 ALA A C 1
ATOM 2348 O O . ALA A 1 331 ? -22.453 16 -5.766 1 53.59 331 ALA A O 1
ATOM 2349 N N . LEU A 1 332 ? -20.812 15.602 -7.363 1 53.56 332 LEU A N 1
ATOM 2350 C CA . LEU A 1 332 ? -20.891 16.984 -7.805 1 53.56 332 LEU A CA 1
ATOM 2351 C C . LEU A 1 332 ? -22.219 17.281 -8.477 1 53.56 332 LEU A C 1
ATOM 2353 O O . LEU A 1 332 ? -22.812 18.344 -8.25 1 53.56 332 LEU A O 1
ATOM 2357 N N . ARG A 1 333 ? -22.719 16.344 -9.258 1 56.31 333 ARG A N 1
ATOM 2358 C CA . ARG A 1 333 ? -23.984 16.531 -9.961 1 56.31 333 ARG A CA 1
ATOM 2359 C C . ARG A 1 333 ? -25.141 16.547 -8.977 1 56.31 333 ARG A C 1
ATOM 2361 O O . ARG A 1 333 ? -26.094 17.328 -9.141 1 56.31 333 ARG A O 1
ATOM 2368 N N . MET A 1 334 ? -25.078 15.742 -8.008 1 52.25 334 MET A N 1
ATOM 2369 C CA . MET A 1 334 ? -26.125 15.727 -6.996 1 52.25 334 MET A CA 1
ATOM 2370 C C . MET A 1 334 ? -26.172 17.047 -6.234 1 52.25 334 MET A C 1
ATOM 2372 O O . MET A 1 334 ? -27.25 17.547 -5.91 1 52.25 334 MET A O 1
ATOM 2376 N N . LEU A 1 335 ? -25.016 17.531 -6.004 1 50.5 335 LEU A N 1
ATOM 2377 C CA . LEU A 1 335 ? -24.938 18.812 -5.316 1 50.5 335 LEU A CA 1
ATOM 2378 C C . LEU A 1 335 ? -25.484 19.938 -6.188 1 50.5 335 LEU A C 1
ATOM 2380 O O . LEU A 1 335 ? -26.188 20.828 -5.691 1 50.5 335 LEU A O 1
ATOM 2384 N N . LEU A 1 336 ? -25.219 19.859 -7.406 1 56.78 336 LEU A N 1
ATOM 2385 C CA . LEU A 1 336 ? -25.703 20.875 -8.336 1 56.78 336 LEU A CA 1
ATOM 2386 C C . LEU A 1 336 ? -27.203 20.766 -8.531 1 56.78 336 LEU A C 1
ATOM 2388 O O . LEU A 1 336 ? -27.891 21.781 -8.703 1 56.78 336 LEU A O 1
ATOM 2392 N N . ARG A 1 337 ? -27.734 19.641 -8.531 1 57.88 337 ARG A N 1
ATOM 2393 C CA . ARG A 1 337 ? -29.172 19.438 -8.664 1 57.88 337 ARG A CA 1
ATOM 2394 C C . ARG A 1 337 ? -29.906 19.922 -7.414 1 57.88 337 ARG A C 1
ATOM 2396 O O . ARG A 1 337 ? -31 20.469 -7.508 1 57.88 337 ARG A O 1
ATOM 2403 N N . ARG A 1 338 ? -29.359 19.688 -6.281 1 55.78 338 ARG A N 1
ATOM 2404 C CA . ARG A 1 338 ? -29.984 20.156 -5.047 1 55.78 338 ARG A CA 1
ATOM 2405 C C . ARG A 1 338 ? -30 21.688 -4.988 1 55.78 338 ARG A C 1
ATOM 2407 O O . ARG A 1 338 ? -30.938 22.281 -4.477 1 55.78 338 ARG A O 1
ATOM 2414 N N . ARG A 1 339 ? -29 22.297 -5.445 1 56.56 339 ARG A N 1
ATOM 2415 C CA . ARG A 1 339 ? -28.969 23.766 -5.48 1 56.56 339 ARG A CA 1
ATOM 2416 C C . ARG A 1 339 ? -30 24.297 -6.469 1 56.56 339 ARG A C 1
ATOM 2418 O O . ARG A 1 339 ? -30.547 25.391 -6.277 1 56.56 339 ARG A O 1
ATOM 2425 N N . ARG A 1 340 ? -30.219 23.625 -7.504 1 57.5 340 ARG A N 1
ATOM 2426 C CA . ARG A 1 340 ? -31.188 24.094 -8.492 1 57.5 340 ARG A CA 1
ATOM 2427 C C . ARG A 1 340 ? -32.625 23.906 -8 1 57.5 340 ARG A C 1
ATOM 2429 O O . ARG A 1 340 ? -33.531 24.625 -8.422 1 57.5 340 ARG A O 1
ATOM 2436 N N . GLY A 1 341 ? -32.781 22.781 -7.32 1 55.81 341 GLY A N 1
ATOM 2437 C CA . GLY A 1 341 ? -34.156 22.578 -6.824 1 55.81 341 GLY A CA 1
ATOM 2438 C C . GLY A 1 341 ? -34.562 23.594 -5.789 1 55.81 341 GLY A C 1
ATOM 2439 O O . GLY A 1 341 ? -35.75 23.672 -5.426 1 55.81 341 GLY A O 1
ATOM 2440 N N . SER A 1 342 ? -33.625 24.109 -5.047 1 52.16 342 SER A N 1
ATOM 2441 C CA . SER A 1 342 ? -34 25.078 -4.023 1 52.16 342 SER A CA 1
ATOM 2442 C C . SER A 1 342 ? -34.406 26.422 -4.645 1 52.16 342 SER A C 1
ATOM 2444 O O . SER A 1 342 ? -34.812 27.344 -3.934 1 52.16 342 SER A O 1
ATOM 2446 N N . THR A 1 343 ? -34.031 26.672 -5.918 1 49.41 343 THR A N 1
ATOM 2447 C CA . THR A 1 343 ? -34.406 27.969 -6.469 1 49.41 343 THR A CA 1
ATOM 2448 C C . THR A 1 343 ? -35.844 27.906 -7.039 1 49.41 343 THR A C 1
ATOM 2450 O O . THR A 1 343 ? -36.219 28.781 -7.82 1 49.41 343 THR A O 1
ATOM 2453 N N . ALA A 1 344 ? -36.688 26.844 -6.773 1 46.78 344 ALA A N 1
ATOM 2454 C CA . ALA A 1 344 ? -38.062 27.062 -7.242 1 46.78 344 ALA A CA 1
ATOM 2455 C C . ALA A 1 344 ? -38.781 28.109 -6.402 1 46.78 344 ALA A C 1
ATOM 2457 O O . ALA A 1 344 ? -38.75 28.047 -5.172 1 46.78 344 ALA A O 1
ATOM 2458 N N . PRO A 1 345 ? -39.031 29.266 -6.957 1 46.53 345 PRO A N 1
ATOM 2459 C CA . PRO A 1 345 ? -39.812 30.328 -6.305 1 46.53 345 PRO A CA 1
ATOM 2460 C C . PRO A 1 345 ? -41.094 29.828 -5.688 1 46.53 345 PRO A C 1
ATOM 2462 O O . PRO A 1 345 ? -41.719 28.875 -6.207 1 46.53 345 PRO A O 1
ATOM 2465 N N . SER A 1 346 ? -41.312 29.891 -4.324 1 35.81 346 SER A N 1
ATOM 2466 C CA . SER A 1 346 ? -42.688 29.984 -3.855 1 35.81 346 SER A CA 1
ATOM 2467 C C . SER A 1 346 ? -43.438 31.109 -4.57 1 35.81 346 SER A C 1
ATOM 2469 O O . SER A 1 346 ? -42.875 32.188 -4.82 1 35.81 346 SER A O 1
ATOM 2471 N N . MET B 1 1 ? -28.031 68.438 9.758 1 32.59 1 MET B N 1
ATOM 2472 C CA . MET B 1 1 ? -28.016 67 9.344 1 32.59 1 MET B CA 1
ATOM 2473 C C . MET B 1 1 ? -26.594 66.5 9.336 1 32.59 1 MET B C 1
ATOM 2475 O O . MET B 1 1 ? -25.875 66.625 8.359 1 32.59 1 MET B O 1
ATOM 2479 N N . SER B 1 2 ? -25.812 66.375 10.523 1 36.81 2 SER B N 1
ATOM 2480 C CA . SER B 1 2 ? -24.422 66.062 10.906 1 36.81 2 SER B CA 1
ATOM 2481 C C . SER B 1 2 ? -24.094 64.625 10.703 1 36.81 2 SER B C 1
ATOM 2483 O O . SER B 1 2 ? -24.781 63.719 11.227 1 36.81 2 SER B O 1
ATOM 2485 N N . GLY B 1 3 ? -23.594 64.188 9.555 1 35.91 3 GLY B N 1
ATOM 2486 C CA . GLY B 1 3 ? -23.156 62.906 9.086 1 35.91 3 GLY B CA 1
ATOM 2487 C C . GLY B 1 3 ? -22.172 62.219 10.023 1 35.91 3 GLY B C 1
ATOM 2488 O O . GLY B 1 3 ? -21.016 62.625 10.133 1 35.91 3 GLY B O 1
ATOM 2489 N N . GLN B 1 4 ? -22.625 61.625 11.133 1 38.31 4 GLN B N 1
ATOM 2490 C CA . GLN B 1 4 ? -21.812 60.781 12.016 1 38.31 4 GLN B CA 1
ATOM 2491 C C . GLN B 1 4 ? -21.156 59.625 11.25 1 38.31 4 GLN B C 1
ATOM 2493 O O . GLN B 1 4 ? -21.828 58.719 10.805 1 38.31 4 GLN B O 1
ATOM 2498 N N . LEU B 1 5 ? -20.016 59.875 10.531 1 38.81 5 LEU B N 1
ATOM 2499 C CA . LEU B 1 5 ? -19.156 58.875 9.93 1 38.81 5 LEU B CA 1
ATOM 2500 C C . LEU B 1 5 ? -18.766 57.812 10.945 1 38.81 5 LEU B C 1
ATOM 2502 O O . LEU B 1 5 ? -18.25 58.125 12.016 1 38.81 5 LEU B O 1
ATOM 2506 N N . SER B 1 6 ? -19.5 56.719 11.031 1 39.38 6 SER B N 1
ATOM 2507 C CA . SER B 1 6 ? -19.188 55.5 11.797 1 39.38 6 SER B CA 1
ATOM 2508 C C . SER B 1 6 ? -17.703 55.156 11.656 1 39.38 6 SER B C 1
ATOM 2510 O O . SER B 1 6 ? -17.203 54.969 10.547 1 39.38 6 SER B O 1
ATOM 2512 N N . GLU B 1 7 ? -16.859 55.469 12.602 1 37.16 7 GLU B N 1
ATOM 2513 C CA . GLU B 1 7 ? -15.469 55.031 12.758 1 37.16 7 GLU B CA 1
ATOM 2514 C C . GLU B 1 7 ? -15.352 53.5 12.641 1 37.16 7 GLU B C 1
ATOM 2516 O O . GLU B 1 7 ? -15.859 52.781 13.5 1 37.16 7 GLU B O 1
ATOM 2521 N N . ARG B 1 8 ? -15.312 52.969 11.422 1 41.44 8 ARG B N 1
ATOM 2522 C CA . ARG B 1 8 ? -14.859 51.594 11.242 1 41.44 8 ARG B CA 1
ATOM 2523 C C . ARG B 1 8 ? -13.648 51.312 12.117 1 41.44 8 ARG B C 1
ATOM 2525 O O . ARG B 1 8 ? -12.594 51.938 11.945 1 41.44 8 ARG B O 1
ATOM 2532 N N . THR B 1 9 ? -13.844 50.812 13.336 1 39.28 9 THR B N 1
ATOM 2533 C CA . THR B 1 9 ? -12.789 50.25 14.18 1 39.28 9 THR B CA 1
ATOM 2534 C C . THR B 1 9 ? -11.914 49.312 13.375 1 39.28 9 THR B C 1
ATOM 2536 O O . THR B 1 9 ? -12.383 48.25 12.898 1 39.28 9 THR B O 1
ATOM 2539 N N . ALA B 1 10 ? -10.797 49.75 12.812 1 41.94 10 ALA B N 1
ATOM 2540 C CA . ALA B 1 10 ? -9.719 48.969 12.242 1 41.94 10 ALA B CA 1
ATOM 2541 C C . ALA B 1 10 ? -9.352 47.812 13.148 1 41.94 10 ALA B C 1
ATOM 2543 O O . ALA B 1 10 ? -9.016 48 14.32 1 41.94 10 ALA B O 1
ATOM 2544 N N . VAL B 1 11 ? -9.953 46.625 12.953 1 42.78 11 VAL B N 1
ATOM 2545 C CA . VAL B 1 11 ? -9.383 45.438 13.57 1 42.78 11 VAL B CA 1
ATOM 2546 C C . VAL B 1 11 ? -7.863 45.438 13.398 1 42.78 11 VAL B C 1
ATOM 2548 O O . VAL B 1 11 ? -7.355 45.594 12.289 1 42.78 11 VAL B O 1
ATOM 2551 N N . PRO B 1 12 ? -7.102 45.812 14.469 1 38.41 12 PRO B N 1
ATOM 2552 C CA . PRO B 1 12 ? -5.645 45.781 14.312 1 38.41 12 PRO B CA 1
ATOM 2553 C C . PRO B 1 12 ? -5.141 44.531 13.578 1 38.41 12 PRO B C 1
ATOM 2555 O O . PRO B 1 12 ? -5.766 43.469 13.656 1 38.41 12 PRO B O 1
ATOM 2558 N N . PRO B 1 13 ? -4.395 44.688 12.508 1 40.5 13 PRO B N 1
ATOM 2559 C CA . PRO B 1 13 ? -3.797 43.531 11.844 1 40.5 13 PRO B CA 1
ATOM 2560 C C . PRO B 1 13 ? -3.262 42.5 12.836 1 40.5 13 PRO B C 1
ATOM 2562 O O . PRO B 1 13 ? -2.682 42.844 13.859 1 40.5 13 PRO B O 1
ATOM 2565 N N . GLY B 1 14 ? -4.02 41.531 13.211 1 40.41 14 GLY B N 1
ATOM 2566 C CA . GLY B 1 14 ? -3.402 40.469 14.008 1 40.41 14 GLY B CA 1
ATOM 2567 C C . GLY B 1 14 ? -1.907 40.344 13.781 1 40.41 14 GLY B C 1
ATOM 2568 O O . GLY B 1 14 ? -1.435 40.438 12.648 1 40.41 14 GLY B O 1
ATOM 2569 N N . SER B 1 15 ? -1.018 40.812 14.828 1 38.81 15 SER B N 1
ATOM 2570 C CA . SER B 1 15 ? 0.425 41 14.867 1 38.81 15 SER B CA 1
ATOM 2571 C C . SER B 1 15 ? 1.172 39.875 14.211 1 38.81 15 SER B C 1
ATOM 2573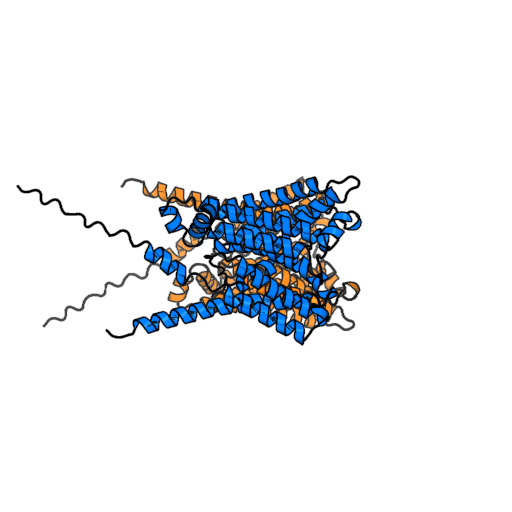 O O . SER B 1 15 ? 0.749 38.719 14.305 1 38.81 15 SER B O 1
ATOM 2575 N N . SER B 1 16 ? 2.045 40.125 13.273 1 43.19 16 SER B N 1
ATOM 2576 C CA . SER B 1 16 ? 3.131 39.312 12.695 1 43.19 16 SER B CA 1
ATOM 2577 C C . SER B 1 16 ? 3.783 38.438 13.75 1 43.19 16 SER B C 1
ATOM 2579 O O . SER B 1 16 ? 4.496 37.5 13.406 1 43.19 16 SER B O 1
ATOM 2581 N N . ARG B 1 17 ? 3.639 38.844 15.016 1 41.12 17 ARG B N 1
ATOM 2582 C CA . ARG B 1 17 ? 4.277 38.094 16.094 1 41.12 17 ARG B CA 1
ATOM 2583 C C . ARG B 1 17 ? 3.609 36.75 16.297 1 41.12 17 ARG B C 1
ATOM 2585 O O . ARG B 1 17 ? 4.266 35.781 16.672 1 41.12 17 ARG B O 1
ATOM 2592 N N . GLN B 1 18 ? 2.275 36.719 16.281 1 40.34 18 GLN B N 1
ATOM 2593 C CA . GLN B 1 18 ? 1.603 35.438 16.5 1 40.34 18 GLN B CA 1
ATOM 2594 C C . GLN B 1 18 ? 1.948 34.438 15.398 1 40.34 18 GLN B C 1
ATOM 2596 O O . GLN B 1 18 ? 2.047 33.25 15.656 1 40.34 18 GLN B O 1
ATOM 2601 N N . PHE B 1 19 ? 2.119 35.031 14.203 1 39.78 19 PHE B N 1
ATOM 2602 C CA . PHE B 1 19 ? 2.574 34.188 13.109 1 39.78 19 PHE B CA 1
ATOM 2603 C C . PHE B 1 19 ? 3.939 33.594 13.414 1 39.78 19 PHE B C 1
ATOM 2605 O O . PHE B 1 19 ? 4.152 32.375 13.227 1 39.78 19 PHE B O 1
ATOM 2612 N N . TRP B 1 20 ? 4.84 34.438 14.023 1 38.09 20 TRP B N 1
ATOM 2613 C CA . TRP B 1 20 ? 6.188 33.969 14.32 1 38.09 20 TRP B CA 1
ATOM 2614 C C . TRP B 1 20 ? 6.195 33.062 15.562 1 38.09 20 TRP B C 1
ATOM 2616 O O . TRP B 1 20 ? 7.035 32.188 15.688 1 38.09 20 TRP B O 1
ATOM 2626 N N . ALA B 1 21 ? 5.422 33.438 16.641 1 39.19 21 ALA B N 1
ATOM 2627 C CA . ALA B 1 21 ? 5.395 32.625 17.844 1 39.19 21 ALA B CA 1
ATOM 2628 C C . ALA B 1 21 ? 4.848 31.234 17.562 1 39.19 21 ALA B C 1
ATOM 2630 O O . ALA B 1 21 ? 5.305 30.25 18.156 1 39.19 21 ALA B O 1
ATOM 2631 N N . ASP B 1 22 ? 3.781 31.141 16.891 1 39.66 22 ASP B N 1
ATOM 2632 C CA . ASP B 1 22 ? 3.24 29.828 16.5 1 39.66 22 ASP B CA 1
ATOM 2633 C C . ASP B 1 22 ? 4.242 29.062 15.648 1 39.66 22 ASP B C 1
ATOM 2635 O O . ASP B 1 22 ? 4.156 27.828 15.547 1 39.66 22 ASP B O 1
ATOM 2639 N N . LEU B 1 23 ? 5.129 29.812 15.094 1 37.25 23 LEU B N 1
ATOM 2640 C CA . LEU B 1 23 ? 6.258 29.172 14.43 1 37.25 23 LEU B CA 1
ATOM 2641 C C . LEU B 1 23 ? 7.18 28.5 15.453 1 37.25 23 LEU B C 1
ATOM 2643 O O . LEU B 1 23 ? 7.984 27.641 15.094 1 37.25 23 LEU B O 1
ATOM 2647 N N . ARG B 1 24 ? 7.211 29.016 16.734 1 35.44 24 ARG B N 1
ATOM 2648 C CA . ARG B 1 24 ? 8.195 28.516 17.703 1 35.44 24 ARG B CA 1
ATOM 2649 C C . ARG B 1 24 ? 7.859 27.094 18.156 1 35.44 24 ARG B C 1
ATOM 2651 O O . ARG B 1 24 ? 8.75 26.312 18.469 1 35.44 24 ARG B O 1
ATOM 2658 N N . TRP B 1 25 ? 6.738 26.891 18.875 1 38 25 TRP B N 1
ATOM 2659 C CA . TRP B 1 25 ? 6.402 25.562 19.422 1 38 25 TRP B CA 1
ATOM 2660 C C . TRP B 1 25 ? 6.336 24.531 18.297 1 38 25 TRP B C 1
ATOM 2662 O O . TRP B 1 25 ? 6.008 23.375 18.547 1 38 25 TRP B O 1
ATOM 2672 N N . ARG B 1 26 ? 6.211 24.812 17.031 1 41.88 26 ARG B N 1
ATOM 2673 C CA . ARG B 1 26 ? 6.191 24.344 15.656 1 41.88 26 ARG B CA 1
ATOM 2674 C C . ARG B 1 26 ? 7.32 23.344 15.398 1 41.88 26 ARG B C 1
ATOM 2676 O O . ARG B 1 26 ? 7.352 22.688 14.367 1 41.88 26 ARG B O 1
ATOM 2683 N N . GLY B 1 27 ? 8.586 23.609 15.898 1 43.31 27 GLY B N 1
ATOM 2684 C CA . GLY B 1 27 ? 9.797 22.844 15.648 1 43.31 27 GLY B CA 1
ATOM 2685 C C . GLY B 1 27 ? 9.859 21.547 16.453 1 43.31 27 GLY B C 1
ATOM 2686 O O . GLY B 1 27 ? 10.148 21.578 17.641 1 43.31 27 GLY B O 1
ATOM 2687 N N . ALA B 1 28 ? 9.023 20.766 16.672 1 51.25 28 ALA B N 1
ATOM 2688 C CA . ALA B 1 28 ? 9.648 19.578 17.25 1 51.25 28 ALA B CA 1
ATOM 2689 C C . ALA B 1 28 ? 11.102 19.453 16.812 1 51.25 28 ALA B C 1
ATOM 2691 O O . ALA B 1 28 ? 11.391 19.406 15.617 1 51.25 28 ALA B O 1
ATOM 2692 N N . PRO B 1 29 ? 12.07 19.891 17.703 1 62.12 29 PRO B N 1
ATOM 2693 C CA . PRO B 1 29 ? 13.461 20.188 17.375 1 62.12 29 PRO B CA 1
ATOM 2694 C C . PRO B 1 29 ? 14.141 19.047 16.609 1 62.12 29 PRO B C 1
ATOM 2696 O O . PRO B 1 29 ? 13.914 17.875 16.906 1 62.12 29 PRO B O 1
ATOM 2699 N N . VAL B 1 30 ? 14.523 19.297 15.344 1 81.25 30 VAL B N 1
ATOM 2700 C CA . VAL B 1 30 ? 15.438 18.469 14.562 1 81.25 30 VAL B CA 1
ATOM 2701 C C . VAL B 1 30 ? 16.422 17.766 15.5 1 81.25 30 VAL B C 1
ATOM 2703 O O . VAL B 1 30 ? 16.984 16.719 15.156 1 81.25 30 VAL B O 1
ATOM 2706 N N . GLY B 1 31 ? 16.312 18.141 16.797 1 88.81 31 GLY B N 1
ATOM 2707 C CA . GLY B 1 31 ? 17.297 17.625 17.734 1 88.81 31 GLY B CA 1
ATOM 2708 C C . GLY B 1 31 ? 16.953 16.234 18.234 1 88.81 31 GLY B C 1
ATOM 2709 O O . GLY B 1 31 ? 17.828 15.375 18.359 1 88.81 31 GLY B O 1
ATOM 2710 N N . VAL B 1 32 ? 15.758 15.953 18.438 1 88.75 32 VAL B N 1
ATOM 2711 C CA . VAL B 1 32 ? 15.352 14.688 19.031 1 88.75 32 VAL B CA 1
ATOM 2712 C C . VAL B 1 32 ? 15.602 13.539 18.047 1 88.75 32 VAL B C 1
ATOM 2714 O O . VAL B 1 32 ? 16.25 12.547 18.406 1 88.75 32 VAL B O 1
ATOM 2717 N N . PRO B 1 33 ? 15.148 13.664 16.781 1 92.81 33 PRO B N 1
ATOM 2718 C CA . PRO B 1 33 ? 15.445 12.578 15.836 1 92.81 33 PRO B CA 1
ATOM 2719 C C . PRO B 1 33 ? 16.938 12.32 15.688 1 92.81 33 PRO B C 1
ATOM 2721 O O . PRO B 1 33 ? 17.359 11.172 15.57 1 92.81 33 PRO B O 1
ATOM 2724 N N . TRP B 1 34 ? 17.688 13.344 15.758 1 96.06 34 TRP B N 1
ATOM 2725 C CA . TRP B 1 34 ? 19.141 13.156 15.633 1 96.06 34 TRP B CA 1
ATOM 2726 C C . TRP B 1 34 ? 19.703 12.477 16.875 1 96.06 34 TRP B C 1
ATOM 2728 O O . TRP B 1 34 ? 20.625 11.648 16.766 1 96.06 34 TRP B O 1
ATOM 2738 N N . LEU B 1 35 ? 19.219 12.828 18.016 1 95.25 35 LEU B N 1
ATOM 2739 C CA . LEU B 1 35 ? 19.656 12.18 19.25 1 95.25 35 LEU B CA 1
ATOM 2740 C C . LEU B 1 35 ? 19.359 10.68 19.203 1 95.25 35 LEU B C 1
ATOM 2742 O O . LEU B 1 35 ? 20.203 9.867 19.578 1 95.25 35 LEU B O 1
ATOM 2746 N N . VAL B 1 36 ? 18.188 10.328 18.719 1 93.62 36 VAL B N 1
ATOM 2747 C CA . VAL B 1 36 ? 17.781 8.93 18.641 1 93.62 36 VAL B CA 1
ATOM 2748 C C . VAL B 1 36 ? 18.656 8.203 17.609 1 93.62 36 VAL B C 1
ATOM 2750 O O . VAL B 1 36 ? 19.078 7.07 17.844 1 93.62 36 VAL B O 1
ATOM 2753 N N . ALA B 1 37 ? 18.906 8.828 16.516 1 96.62 37 ALA B N 1
ATOM 2754 C CA . ALA B 1 37 ? 19.766 8.242 15.484 1 96.62 37 ALA B CA 1
ATOM 2755 C C . ALA B 1 37 ? 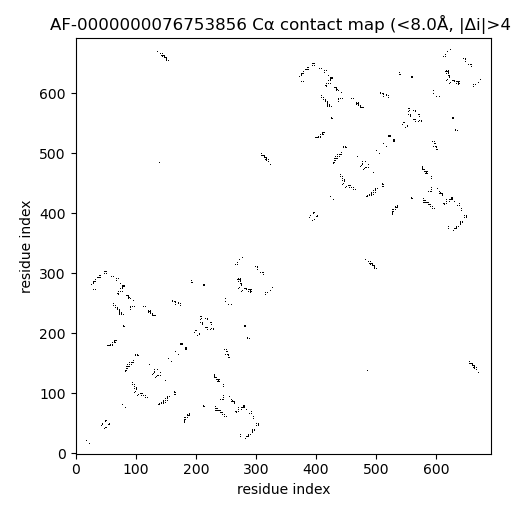21.172 8.031 16.016 1 96.62 37 ALA B C 1
ATOM 2757 O O . ALA B 1 37 ? 21.797 6.988 15.766 1 96.62 37 ALA B O 1
ATOM 2758 N N . LEU B 1 38 ? 21.672 9 16.766 1 96.38 38 LEU B N 1
ATOM 2759 C CA . LEU B 1 38 ? 23.016 8.906 17.312 1 96.38 38 LEU B CA 1
ATOM 2760 C C . LEU B 1 38 ? 23.094 7.82 18.375 1 96.38 38 LEU B C 1
ATOM 2762 O O . LEU B 1 38 ? 24.094 7.113 18.484 1 96.38 38 LEU B O 1
ATOM 2766 N N . LEU B 1 39 ? 22.078 7.715 19.156 1 96.38 39 LEU B N 1
ATOM 2767 C CA . LEU B 1 39 ? 22.016 6.629 20.141 1 96.38 39 LEU B CA 1
ATOM 2768 C C . LEU B 1 39 ? 22.047 5.273 19.438 1 96.38 39 LEU B C 1
ATOM 2770 O O . LEU B 1 39 ? 22.734 4.355 19.891 1 96.38 39 LEU B O 1
ATOM 2774 N N . MET B 1 40 ? 21.281 5.148 18.344 1 96.19 40 MET B N 1
ATOM 2775 C CA . MET B 1 40 ? 21.281 3.898 17.578 1 96.19 40 MET B CA 1
ATOM 2776 C C . MET B 1 40 ? 22.656 3.627 16.984 1 96.19 40 MET B C 1
ATOM 2778 O O . MET B 1 40 ? 23.094 2.475 16.906 1 96.19 40 MET B O 1
ATOM 2782 N N . LEU B 1 41 ? 23.344 4.707 16.562 1 95.69 41 LEU B N 1
ATOM 2783 C CA . LEU B 1 41 ? 24.703 4.555 16.047 1 95.69 41 LEU B CA 1
ATOM 2784 C C . LEU B 1 41 ? 25.641 4.008 17.125 1 95.69 41 LEU B C 1
ATOM 2786 O O . LEU B 1 41 ? 26.453 3.121 16.859 1 95.69 41 LEU B O 1
ATOM 2790 N N . VAL B 1 42 ? 25.516 4.473 18.312 1 96.12 42 VAL B N 1
ATOM 2791 C CA . VAL B 1 42 ? 26.328 4.004 19.438 1 96.12 42 VAL B CA 1
ATOM 2792 C C . VAL B 1 42 ? 26.031 2.531 19.703 1 96.12 42 VAL B C 1
ATOM 2794 O O . VAL B 1 42 ? 26.938 1.735 19.922 1 96.12 42 VAL B O 1
ATOM 2797 N N . VAL B 1 43 ? 24.781 2.189 19.672 1 95.38 43 VAL B N 1
ATOM 2798 C CA . VAL B 1 43 ? 24.375 0.801 19.891 1 95.38 43 VAL B CA 1
ATOM 2799 C C . VAL B 1 43 ? 25 -0.08 18.812 1 95.38 43 VAL B C 1
ATOM 2801 O O . VAL B 1 43 ? 25.5 -1.168 19.094 1 95.38 43 VAL B O 1
ATOM 2804 N N . SER B 1 44 ? 24.969 0.396 17.578 1 95.06 44 SER B N 1
ATOM 2805 C CA . SER B 1 44 ? 25.531 -0.359 16.469 1 95.06 44 SER B CA 1
ATOM 2806 C C . SER B 1 44 ? 27.031 -0.56 16.625 1 95.06 44 SER B C 1
ATOM 2808 O O . SER B 1 44 ? 27.547 -1.646 16.359 1 95.06 44 SER B O 1
ATOM 2810 N N . VAL B 1 45 ? 27.75 0.442 17.094 1 93.94 45 VAL B N 1
ATOM 2811 C CA . VAL B 1 45 ? 29.203 0.398 17.25 1 93.94 45 VAL B CA 1
ATOM 2812 C C . VAL B 1 45 ? 29.562 -0.577 18.359 1 93.94 45 VAL B C 1
ATOM 2814 O O . VAL B 1 45 ? 30.547 -1.321 18.25 1 93.94 45 VAL B O 1
ATOM 2817 N N . ILE B 1 46 ? 28.781 -0.646 19.359 1 95.25 46 ILE B N 1
ATOM 2818 C CA . ILE B 1 46 ? 29.094 -1.448 20.547 1 95.25 46 ILE B CA 1
ATOM 2819 C C . ILE B 1 46 ? 28.703 -2.904 20.297 1 95.25 46 ILE B C 1
ATOM 2821 O O . ILE B 1 46 ? 29.5 -3.814 20.531 1 95.25 46 ILE B O 1
ATOM 2825 N N . LEU B 1 47 ? 27.594 -3.131 19.75 1 94.69 47 LEU B N 1
ATOM 2826 C CA . LEU B 1 47 ? 27.062 -4.488 19.656 1 94.69 47 LEU B CA 1
ATOM 2827 C C . LEU B 1 47 ? 27.469 -5.152 18.359 1 94.69 47 LEU B C 1
ATOM 2829 O O . LEU B 1 47 ? 27.609 -6.375 18.281 1 94.69 47 LEU B O 1
ATOM 2833 N N . TYR B 1 48 ? 27.609 -4.336 17.312 1 93.44 48 TYR B N 1
ATOM 2834 C CA . TYR B 1 48 ? 27.906 -4.887 16 1 93.44 48 TYR B CA 1
ATOM 2835 C C . TYR B 1 48 ? 29 -4.078 15.297 1 93.44 48 TYR B C 1
ATOM 2837 O O . TYR B 1 48 ? 28.766 -3.541 14.211 1 93.44 48 TYR B O 1
ATOM 2845 N N . PRO B 1 49 ? 30.172 -4.074 15.773 1 90.25 49 PRO B N 1
ATOM 2846 C CA . PRO B 1 49 ? 31.234 -3.219 15.242 1 90.25 49 PRO B CA 1
ATOM 2847 C C . PRO B 1 49 ? 31.547 -3.516 13.781 1 90.25 49 PRO B C 1
ATOM 2849 O O . PRO B 1 49 ? 31.953 -2.615 13.039 1 90.25 49 PRO B O 1
ATOM 2852 N N . SER B 1 50 ? 31.406 -4.691 13.305 1 86.06 50 SER B N 1
ATOM 2853 C CA . SER B 1 50 ? 31.688 -5.047 11.922 1 86.06 50 SER B CA 1
ATOM 2854 C C . SER B 1 50 ? 30.719 -4.371 10.961 1 86.06 50 SER B C 1
ATOM 2856 O O . SER B 1 50 ? 31.016 -4.188 9.781 1 86.06 50 SER B O 1
ATOM 2858 N N . SER B 1 51 ? 29.562 -4.031 11.516 1 87.12 51 SER B N 1
ATOM 2859 C CA . SER B 1 51 ? 28.547 -3.414 10.672 1 87.12 51 SER B CA 1
ATOM 2860 C C . SER B 1 51 ? 28.891 -1.969 10.344 1 87.12 51 SER B C 1
ATOM 2862 O O . SER B 1 51 ? 28.406 -1.41 9.367 1 87.12 51 SER B O 1
ATOM 2864 N N . ILE B 1 52 ? 29.797 -1.418 11.125 1 86.94 52 ILE B N 1
ATOM 2865 C CA . ILE B 1 52 ? 30.172 -0.026 10.906 1 86.94 52 ILE B CA 1
ATOM 2866 C C . ILE B 1 52 ? 31.609 0.043 10.383 1 86.94 52 ILE B C 1
ATOM 2868 O O . ILE B 1 52 ? 32.188 1.124 10.312 1 86.94 52 ILE B O 1
ATOM 2872 N N . GLY B 1 53 ? 32.188 -1.03 10.031 1 86.94 53 GLY B N 1
ATOM 2873 C CA . GLY B 1 53 ? 33.469 -1.051 9.336 1 86.94 53 GLY B CA 1
ATOM 2874 C C . GLY B 1 53 ? 33.375 -0.656 7.879 1 86.94 53 GLY B C 1
ATOM 2875 O O . GLY B 1 53 ? 32.281 -0.248 7.414 1 86.94 53 GLY B O 1
ATOM 2876 N N . PHE B 1 54 ? 34.469 -0.736 7.223 1 86.12 54 PHE B N 1
ATOM 2877 C CA . PHE B 1 54 ? 34.5 -0.305 5.828 1 86.12 54 PHE B CA 1
ATOM 2878 C C . PHE B 1 54 ? 33.469 -1.055 5 1 86.12 54 PHE B C 1
ATOM 2880 O O . PHE B 1 54 ? 32.688 -0.441 4.273 1 86.12 54 PHE B O 1
ATOM 2887 N N . GLY B 1 55 ? 33.531 -2.355 5.09 1 84.69 55 GLY B N 1
ATOM 2888 C CA . GLY B 1 55 ? 32.625 -3.178 4.324 1 84.69 55 GLY B CA 1
ATOM 2889 C C . GLY B 1 55 ? 31.172 -2.898 4.648 1 84.69 55 GLY B C 1
ATOM 2890 O O . GLY B 1 55 ? 30.328 -2.775 3.746 1 84.69 55 GLY B O 1
ATOM 2891 N N . GLY B 1 56 ? 30.875 -2.795 5.922 1 88.12 56 GLY B N 1
ATOM 2892 C CA . GLY B 1 56 ? 29.516 -2.502 6.355 1 88.12 56 GLY B CA 1
ATOM 2893 C C . GLY B 1 56 ? 29.031 -1.145 5.891 1 88.12 56 GLY B C 1
ATOM 2894 O O . GLY B 1 56 ? 27.906 -1.027 5.375 1 88.12 56 GLY B O 1
ATOM 2895 N N . LEU B 1 57 ? 29.844 -0.178 6.023 1 90.06 57 LEU B N 1
ATOM 2896 C CA . LEU B 1 57 ? 29.469 1.171 5.609 1 90.06 57 LEU B CA 1
ATOM 2897 C C . LEU B 1 57 ? 29.328 1.257 4.094 1 90.06 57 LEU B C 1
ATOM 2899 O O . LEU B 1 57 ? 28.438 1.935 3.592 1 90.06 57 LEU B O 1
ATOM 2903 N N . ALA B 1 58 ? 30.203 0.577 3.404 1 88.94 58 ALA B N 1
ATOM 2904 C CA . ALA B 1 58 ? 30.172 0.604 1.945 1 88.94 58 ALA B CA 1
ATOM 2905 C C . ALA B 1 58 ? 28.875 0.006 1.416 1 88.94 58 ALA B C 1
ATOM 2907 O O . ALA B 1 58 ? 28.391 0.39 0.346 1 88.94 58 ALA B O 1
ATOM 2908 N N . THR B 1 59 ? 28.328 -0.859 2.182 1 88.88 59 THR B N 1
ATOM 2909 C CA . THR B 1 59 ? 27.094 -1.502 1.754 1 88.88 59 THR B CA 1
ATOM 2910 C C . THR B 1 59 ? 25.875 -0.72 2.246 1 88.88 59 THR B C 1
ATOM 2912 O O . THR B 1 59 ? 24.875 -0.607 1.535 1 88.88 59 THR B O 1
ATOM 2915 N N . MET B 1 60 ? 25.984 -0.124 3.344 1 93.31 60 MET B N 1
ATOM 2916 C CA . MET B 1 60 ? 24.844 0.514 3.98 1 93.31 60 MET B CA 1
ATOM 2917 C C . MET B 1 60 ? 24.625 1.928 3.445 1 93.31 60 MET B C 1
ATOM 2919 O O . MET B 1 60 ? 23.5 2.381 3.291 1 93.31 60 MET B O 1
ATOM 2923 N N . THR B 1 61 ? 25.656 2.629 3.141 1 95.44 61 THR B N 1
ATOM 2924 C CA . THR B 1 61 ? 25.562 4.066 2.906 1 95.44 61 THR B CA 1
ATOM 2925 C C . THR B 1 61 ? 24.906 4.352 1.559 1 95.44 61 THR B C 1
ATOM 2927 O O . THR B 1 61 ? 24.172 5.328 1.416 1 95.44 61 THR B O 1
ATOM 2930 N N . PRO B 1 62 ? 25.156 3.529 0.479 1 95.44 62 PRO B N 1
ATOM 2931 C CA . PRO B 1 62 ? 24.391 3.789 -0.743 1 95.44 62 PRO B CA 1
ATOM 2932 C C . PRO B 1 62 ? 22.891 3.623 -0.545 1 95.44 62 PRO B C 1
ATOM 2934 O O . PRO B 1 62 ? 22.109 4.441 -1.032 1 95.44 62 PRO B O 1
ATOM 2937 N N . LEU B 1 63 ? 22.5 2.645 0.212 1 96 63 LEU B N 1
ATOM 2938 C CA . LEU B 1 63 ? 21.078 2.381 0.454 1 96 63 LEU B CA 1
ATOM 2939 C C . LEU B 1 63 ? 20.484 3.443 1.365 1 96 63 LEU B C 1
ATOM 2941 O O . LEU B 1 63 ? 19.312 3.809 1.211 1 96 63 LEU B O 1
ATOM 2945 N N . LEU B 1 64 ? 21.297 3.893 2.268 1 97.69 64 LEU B N 1
ATOM 2946 C CA . LEU B 1 64 ? 20.891 5.02 3.098 1 97.69 64 LEU B CA 1
ATOM 2947 C C . LEU B 1 64 ? 20.625 6.258 2.244 1 97.69 64 LEU B C 1
ATOM 2949 O O . LEU B 1 64 ? 19.641 6.969 2.453 1 97.69 64 LEU B O 1
ATOM 2953 N N . GLY B 1 65 ? 21.531 6.484 1.292 1 98.19 65 GLY B N 1
ATOM 2954 C CA . GLY B 1 65 ? 21.328 7.609 0.39 1 98.19 65 GLY B CA 1
ATOM 2955 C C . GLY B 1 65 ? 20.031 7.531 -0.379 1 98.19 65 GLY B C 1
ATOM 2956 O O . GLY B 1 65 ? 19.297 8.516 -0.463 1 98.19 65 GLY B O 1
ATOM 2957 N N . VAL B 1 66 ? 19.734 6.398 -0.901 1 98.44 66 VAL B N 1
ATOM 2958 C CA . VAL B 1 66 ? 18.5 6.176 -1.65 1 98.44 66 VAL B CA 1
ATOM 2959 C C . VAL B 1 66 ? 17.297 6.422 -0.745 1 98.44 66 VAL B C 1
ATOM 2961 O O . VAL B 1 66 ? 16.328 7.09 -1.141 1 98.44 66 VAL B O 1
ATOM 2964 N N . LEU B 1 67 ? 17.328 5.922 0.472 1 98.69 67 LEU B N 1
ATOM 2965 C CA . LEU B 1 67 ? 16.234 6.07 1.427 1 98.69 67 LEU B CA 1
ATOM 2966 C C . LEU B 1 67 ? 16.016 7.539 1.773 1 98.69 67 LEU B C 1
ATOM 2968 O O . LEU B 1 67 ? 14.875 7.996 1.868 1 98.69 67 LEU B O 1
ATOM 2972 N N . ILE B 1 68 ? 17.094 8.227 1.95 1 98.75 68 ILE B N 1
ATOM 2973 C CA . ILE B 1 68 ? 17.016 9.648 2.266 1 98.75 68 ILE B CA 1
ATOM 2974 C C . ILE B 1 68 ? 16.312 10.391 1.124 1 98.75 68 ILE B C 1
ATOM 2976 O O . ILE B 1 68 ? 15.383 11.164 1.354 1 98.75 68 ILE B O 1
ATOM 2980 N N . ILE B 1 69 ? 16.703 10.117 -0.071 1 98.81 69 ILE B N 1
ATOM 2981 C CA . ILE B 1 69 ? 16.156 10.812 -1.235 1 98.81 69 ILE B CA 1
ATOM 2982 C C . ILE B 1 69 ? 14.672 10.5 -1.38 1 98.81 69 ILE B C 1
ATOM 2984 O O . ILE B 1 69 ? 13.852 11.414 -1.531 1 98.81 69 ILE B O 1
ATOM 2988 N N . ALA B 1 70 ? 14.336 9.242 -1.314 1 98.81 70 ALA B N 1
ATOM 2989 C CA . ALA B 1 70 ? 12.938 8.836 -1.424 1 98.81 70 ALA B CA 1
ATOM 2990 C C . ALA B 1 70 ? 12.109 9.43 -0.286 1 98.81 70 ALA B C 1
ATOM 2992 O O . ALA B 1 70 ? 10.992 9.898 -0.504 1 98.81 70 ALA B O 1
ATOM 2993 N N . SER B 1 71 ? 12.664 9.445 0.918 1 98.69 71 SER B N 1
ATOM 2994 C CA . SER B 1 71 ? 11.938 9.93 2.086 1 98.69 71 SER B CA 1
ATOM 2995 C C . SER B 1 71 ? 11.766 11.438 2.041 1 98.69 71 SER B C 1
ATOM 2997 O O . SER B 1 71 ? 10.789 11.977 2.578 1 98.69 71 SER B O 1
ATOM 2999 N N . LEU B 1 72 ? 12.75 12.102 1.437 1 98.31 72 LEU B N 1
ATOM 3000 C CA . LEU B 1 72 ? 12.578 13.531 1.231 1 98.31 72 LEU B CA 1
ATOM 3001 C C . LEU B 1 72 ? 11.336 13.82 0.4 1 98.31 72 LEU B C 1
ATOM 3003 O O . LEU B 1 72 ? 10.586 14.75 0.703 1 98.31 72 LEU B O 1
ATOM 3007 N N . GLY B 1 73 ? 11.141 13.023 -0.646 1 98.44 73 GLY B N 1
ATOM 3008 C CA . GLY B 1 73 ? 9.922 13.148 -1.424 1 98.44 73 GLY B CA 1
ATOM 3009 C C . GLY B 1 73 ? 8.664 12.898 -0.61 1 98.44 73 GLY B C 1
ATOM 3010 O O . GLY B 1 73 ? 7.734 13.703 -0.619 1 98.44 73 GLY B O 1
ATOM 3011 N N . GLN B 1 74 ? 8.648 11.828 0.115 1 98.25 74 GLN B N 1
ATOM 3012 C CA . GLN B 1 74 ? 7.5 11.477 0.946 1 98.25 74 GLN B CA 1
ATOM 3013 C C . GLN B 1 74 ? 7.223 12.562 1.983 1 98.25 74 GLN B C 1
ATOM 3015 O O . GLN B 1 74 ? 6.066 12.836 2.309 1 98.25 74 GLN B O 1
ATOM 3020 N N . SER B 1 75 ? 8.297 13.18 2.527 1 97.19 75 SER B N 1
ATOM 3021 C CA . SER B 1 75 ? 8.156 14.219 3.545 1 97.19 75 SER B CA 1
ATOM 3022 C C . SER B 1 75 ? 7.406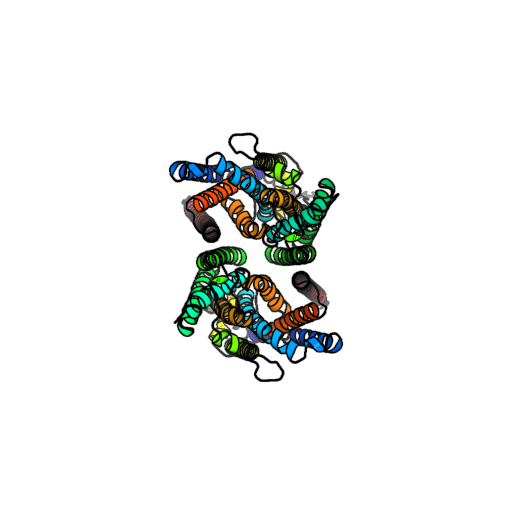 15.43 3 1 97.19 75 SER B C 1
ATOM 3024 O O . SER B 1 75 ? 6.648 16.078 3.725 1 97.19 75 SER B O 1
ATOM 3026 N N . LEU B 1 76 ? 7.594 15.734 1.74 1 97 76 LEU B N 1
ATOM 3027 C CA . LEU B 1 76 ? 6.875 16.844 1.114 1 97 76 LEU B CA 1
ATOM 3028 C C . LEU B 1 76 ? 5.379 16.547 1.057 1 97 76 LEU B C 1
ATOM 3030 O O . LEU B 1 76 ? 4.562 17.422 1.358 1 97 76 LEU B O 1
ATOM 3034 N N . VAL B 1 77 ? 5.043 15.336 0.722 1 97.75 77 VAL B N 1
ATOM 3035 C CA . VAL B 1 77 ? 3.641 14.953 0.574 1 97.75 77 VAL B CA 1
ATOM 3036 C C . VAL B 1 77 ? 2.984 14.859 1.949 1 97.75 77 VAL B C 1
ATOM 3038 O O . VAL B 1 77 ? 1.889 15.391 2.158 1 97.75 77 VAL B O 1
ATOM 3041 N N . ILE B 1 78 ? 3.684 14.242 2.865 1 96.25 78 ILE B N 1
ATOM 3042 C CA . ILE B 1 78 ? 3.148 14.109 4.215 1 96.25 78 ILE B CA 1
ATOM 3043 C C . ILE B 1 78 ? 3 15.492 4.848 1 96.25 78 ILE B C 1
ATOM 3045 O O . ILE B 1 78 ? 2.045 15.742 5.59 1 96.25 78 ILE B O 1
ATOM 3049 N N . GLY B 1 79 ? 3.889 16.391 4.543 1 94.12 79 GLY B N 1
ATOM 3050 C CA . GLY B 1 79 ? 3.803 17.766 5.039 1 94.12 79 GLY B CA 1
ATOM 3051 C C . GLY B 1 79 ? 2.506 18.453 4.664 1 94.12 79 GLY B C 1
ATOM 3052 O O . GLY B 1 79 ? 2.045 19.344 5.375 1 94.12 79 GLY B O 1
ATOM 3053 N N . THR B 1 80 ? 1.913 18 3.576 1 94.38 80 THR B N 1
ATOM 3054 C CA . THR B 1 80 ? 0.666 18.609 3.127 1 94.38 80 THR B CA 1
ATOM 3055 C C . THR B 1 80 ? -0.534 17.797 3.598 1 94.38 80 THR B C 1
ATOM 3057 O O . THR B 1 80 ? -1.669 18.062 3.197 1 94.38 80 THR B O 1
ATOM 3060 N N . GLY B 1 81 ? -0.242 16.812 4.332 1 93.62 81 GLY B N 1
ATOM 3061 C CA . GLY B 1 81 ? -1.321 16.016 4.895 1 93.62 81 GLY B CA 1
ATOM 3062 C C . GLY B 1 81 ? -1.674 14.805 4.055 1 93.62 81 GLY B C 1
ATOM 3063 O O . GLY B 1 81 ? -2.676 14.141 4.309 1 93.62 81 GLY B O 1
ATOM 3064 N N . GLY B 1 82 ? -0.86 14.508 3.059 1 95.25 82 GLY B N 1
ATOM 3065 C CA . GLY B 1 82 ? -1.065 13.328 2.23 1 95.25 82 GLY B CA 1
ATOM 3066 C C . GLY B 1 82 ? -0.011 12.258 2.443 1 95.25 82 GLY B C 1
ATOM 3067 O O . GLY B 1 82 ? 0.903 12.438 3.252 1 95.25 82 GLY B O 1
ATOM 3068 N N . ILE B 1 83 ? -0.192 11.102 1.875 1 96.62 83 ILE B N 1
ATOM 3069 C CA . ILE B 1 83 ? 0.767 10.008 1.801 1 96.62 83 ILE B CA 1
ATOM 3070 C C . ILE B 1 83 ? 0.805 9.445 0.38 1 96.62 83 ILE B C 1
ATOM 3072 O O . ILE B 1 83 ? -0.241 9.188 -0.219 1 96.62 83 ILE B O 1
ATOM 3076 N N . ASP B 1 84 ? 1.968 9.414 -0.178 1 98.25 84 ASP B N 1
ATOM 3077 C CA . ASP B 1 84 ? 2.117 8.93 -1.545 1 98.25 84 ASP B CA 1
ATOM 3078 C C . ASP B 1 84 ? 2.549 7.461 -1.562 1 98.25 84 ASP B C 1
ATOM 3080 O O . ASP B 1 84 ? 3.729 7.156 -1.379 1 98.25 84 ASP B O 1
ATOM 3084 N N . LEU B 1 85 ? 1.63 6.582 -1.887 1 97.62 85 LEU B N 1
ATOM 3085 C CA . LEU B 1 85 ? 1.923 5.152 -1.857 1 97.62 85 LEU B CA 1
ATOM 3086 C C . LEU B 1 85 ? 2.52 4.695 -3.184 1 97.62 85 LEU B C 1
ATOM 3088 O O . LEU B 1 85 ? 2.893 3.527 -3.33 1 97.62 85 LEU B O 1
ATOM 3092 N N . SER B 1 86 ? 2.688 5.566 -4.117 1 98.38 86 SER B N 1
ATOM 3093 C CA . SER B 1 86 ? 3.221 5.172 -5.414 1 98.38 86 SER B CA 1
ATOM 3094 C C . SER B 1 86 ? 4.746 5.109 -5.391 1 98.38 86 SER B C 1
ATOM 3096 O O . SER B 1 86 ? 5.371 4.711 -6.375 1 98.38 86 SER B O 1
ATOM 3098 N N . VAL B 1 87 ? 5.344 5.465 -4.262 1 98.62 87 VAL B N 1
ATOM 3099 C CA . VAL B 1 87 ? 6.797 5.547 -4.141 1 98.62 87 VAL B CA 1
ATOM 3100 C C . VAL B 1 87 ? 7.43 4.227 -4.574 1 98.62 87 VAL B C 1
ATOM 3102 O O . VAL B 1 87 ? 8.391 4.211 -5.348 1 98.62 87 VAL B O 1
ATOM 3105 N N . SER B 1 88 ? 6.895 3.133 -4.137 1 97.5 88 SER B N 1
ATOM 3106 C CA . SER B 1 88 ? 7.484 1.829 -4.43 1 97.5 88 SER B CA 1
ATOM 3107 C C . SER B 1 88 ? 7.449 1.53 -5.926 1 97.5 88 SER B C 1
ATOM 3109 O O . SER B 1 88 ? 8.445 1.089 -6.5 1 97.5 88 SER B O 1
ATOM 3111 N N . SER B 1 89 ? 6.336 1.809 -6.547 1 98.19 89 SER B N 1
ATOM 3112 C CA . SER B 1 89 ? 6.16 1.487 -7.957 1 98.19 89 SER B CA 1
ATOM 3113 C C . SER B 1 89 ? 6.957 2.441 -8.844 1 98.19 89 SER B C 1
ATOM 3115 O O . SER B 1 89 ? 7.461 2.045 -9.898 1 98.19 89 SER B O 1
ATOM 3117 N N . VAL B 1 90 ? 7.027 3.697 -8.43 1 98.81 90 VAL B N 1
ATOM 3118 C CA . VAL B 1 90 ? 7.809 4.66 -9.203 1 98.81 90 VAL B CA 1
ATOM 3119 C C . VAL B 1 90 ? 9.289 4.277 -9.156 1 98.81 90 VAL B C 1
ATOM 3121 O O . VAL B 1 90 ? 9.953 4.25 -10.195 1 98.81 90 VAL B O 1
ATOM 3124 N N . VAL B 1 91 ? 9.781 3.9 -8.008 1 98.62 91 VAL B N 1
ATOM 3125 C CA . VAL B 1 91 ? 11.164 3.463 -7.871 1 98.62 91 VAL B CA 1
ATOM 3126 C C . VAL B 1 91 ? 11.414 2.242 -8.75 1 98.62 91 VAL B C 1
ATOM 3128 O O . VAL B 1 91 ? 12.438 2.164 -9.445 1 98.62 91 VAL B O 1
ATOM 3131 N N . THR B 1 92 ? 10.484 1.358 -8.766 1 97.62 92 THR B N 1
ATOM 3132 C CA . THR B 1 92 ? 10.625 0.117 -9.516 1 97.62 92 THR B CA 1
ATOM 3133 C C . THR B 1 92 ? 10.594 0.388 -11.016 1 97.62 92 THR B C 1
ATOM 3135 O O . THR B 1 92 ? 11.492 -0.046 -11.75 1 97.62 92 THR B O 1
ATOM 3138 N N . VAL B 1 93 ? 9.617 1.127 -11.484 1 97.69 93 VAL B N 1
ATOM 3139 C CA . VAL B 1 93 ? 9.438 1.312 -12.922 1 97.69 93 VAL B CA 1
ATOM 3140 C C . VAL B 1 93 ? 10.609 2.111 -13.492 1 97.69 93 VAL B C 1
ATOM 3142 O O . VAL B 1 93 ? 11.055 1.859 -14.609 1 97.69 93 VAL B O 1
ATOM 3145 N N . VAL B 1 94 ? 11.062 3 -12.75 1 97.75 94 VAL B N 1
ATOM 3146 C CA . VAL B 1 94 ? 12.18 3.826 -13.203 1 97.75 94 VAL B CA 1
ATOM 3147 C C . VAL B 1 94 ? 13.445 2.975 -13.305 1 97.75 94 VAL B C 1
ATOM 3149 O O . VAL B 1 94 ? 14.25 3.158 -14.227 1 97.75 94 VAL B O 1
ATOM 3152 N N . GLY B 1 95 ? 13.672 2.088 -12.367 1 96 95 GLY B N 1
ATOM 3153 C CA . GLY B 1 95 ? 14.773 1.144 -12.484 1 96 95 GLY B CA 1
ATOM 3154 C C . GLY B 1 95 ? 14.719 0.309 -13.75 1 96 95 GLY B C 1
ATOM 3155 O O . GLY B 1 95 ? 15.727 0.121 -14.422 1 96 95 GLY B O 1
ATOM 3156 N N . VAL B 1 96 ? 13.523 -0.123 -14.086 1 95.62 96 VAL B N 1
ATOM 3157 C CA . VAL B 1 96 ? 13.32 -0.942 -15.273 1 95.62 96 VAL B CA 1
ATOM 3158 C C . VAL B 1 96 ? 13.562 -0.106 -16.531 1 95.62 96 VAL B C 1
ATOM 3160 O O . VAL B 1 96 ? 14.289 -0.526 -17.438 1 95.62 96 VAL B O 1
ATOM 3163 N N . ILE B 1 97 ? 12.984 1.096 -16.562 1 96.06 97 ILE B N 1
ATOM 3164 C CA . ILE B 1 97 ? 13.133 1.987 -17.703 1 96.06 97 ILE B CA 1
ATOM 3165 C C . ILE B 1 97 ? 14.602 2.322 -17.922 1 96.06 97 ILE B C 1
ATOM 3167 O O . ILE B 1 97 ? 15.094 2.312 -19.062 1 96.06 97 ILE B O 1
ATOM 3171 N N . PHE B 1 98 ? 15.305 2.592 -16.844 1 96.75 98 PHE B N 1
ATOM 3172 C CA . PHE B 1 98 ? 16.703 2.969 -16.922 1 96.75 98 PHE B CA 1
ATOM 3173 C C . PHE B 1 98 ? 17.531 1.863 -17.562 1 96.75 98 PHE B C 1
ATOM 3175 O O . PHE B 1 98 ? 18.312 2.123 -18.484 1 96.75 98 PHE B O 1
ATOM 3182 N N . VAL B 1 99 ? 17.328 0.663 -17.125 1 94.69 99 VAL B N 1
ATOM 3183 C CA . VAL B 1 99 ? 18.141 -0.454 -17.609 1 94.69 99 VAL B CA 1
ATOM 3184 C C . VAL B 1 99 ? 17.734 -0.819 -19.031 1 94.69 99 VAL B C 1
ATOM 3186 O O . VAL B 1 99 ? 18.562 -1.221 -19.844 1 94.69 99 VAL B O 1
ATOM 3189 N N . LEU B 1 100 ? 16.438 -0.69 -19.328 1 92.75 100 LEU B N 1
ATOM 3190 C CA . LEU B 1 100 ? 15.945 -0.971 -20.672 1 92.75 100 LEU B CA 1
ATOM 3191 C C . LEU B 1 100 ? 16.656 -0.096 -21.703 1 92.75 100 LEU B C 1
ATOM 3193 O O . LEU B 1 100 ? 16.953 -0.551 -22.812 1 92.75 100 LEU B O 1
ATOM 3197 N N . GLU B 1 101 ? 16.859 1.153 -21.312 1 93.06 101 GLU B N 1
ATOM 3198 C CA . GLU B 1 101 ? 17.516 2.078 -22.234 1 93.06 101 GLU B CA 1
ATOM 3199 C C . GLU B 1 101 ? 19.031 2.016 -22.109 1 93.06 101 GLU B C 1
ATOM 3201 O O . GLU B 1 101 ? 19.734 1.808 -23.094 1 93.06 101 GLU B O 1
ATOM 3206 N N . ALA B 1 102 ? 19.594 2.064 -20.969 1 94.06 102 ALA B N 1
ATOM 3207 C CA . ALA B 1 102 ? 21.031 2.189 -20.75 1 94.06 102 ALA B CA 1
ATOM 3208 C C . ALA B 1 102 ? 21.734 0.832 -20.859 1 94.06 102 ALA B C 1
ATOM 3210 O O . ALA B 1 102 ? 22.938 0.759 -21.125 1 94.06 102 ALA B O 1
ATOM 3211 N N . GLY B 1 103 ? 21 -0.211 -20.578 1 88.56 103 GLY B N 1
ATOM 3212 C CA . GLY B 1 103 ? 21.594 -1.538 -20.531 1 88.56 103 GLY B CA 1
ATOM 3213 C C . GLY B 1 103 ? 21.703 -2.203 -21.891 1 88.56 103 GLY B C 1
ATOM 3214 O O . GLY B 1 103 ? 22.344 -3.248 -22.016 1 88.56 103 GLY B O 1
ATOM 3215 N N . THR B 1 104 ? 21.031 -1.643 -22.875 1 86.38 104 THR B N 1
ATOM 3216 C CA . THR B 1 104 ? 21.125 -2.186 -24.219 1 86.38 104 THR B CA 1
ATOM 3217 C C . THR B 1 104 ? 22.438 -1.784 -24.875 1 86.38 104 THR B C 1
ATOM 3219 O O . THR B 1 104 ? 23.047 -0.792 -24.484 1 86.38 104 THR B O 1
ATOM 3222 N N . PRO B 1 105 ? 22.891 -2.736 -25.797 1 85.75 105 PRO B N 1
ATOM 3223 C CA . PRO B 1 105 ? 24.094 -2.326 -26.531 1 85.75 105 PRO B CA 1
ATOM 3224 C C . PRO B 1 105 ? 23.938 -0.97 -27.219 1 85.75 105 PRO B C 1
ATOM 3226 O O . PRO B 1 105 ? 22.984 -0.765 -27.969 1 85.75 105 PRO B O 1
ATOM 3229 N N . GLY B 1 106 ? 24.844 -0.059 -26.875 1 87.62 106 GLY B N 1
ATOM 3230 C CA . GLY B 1 106 ? 24.781 1.277 -27.438 1 87.62 106 GLY B CA 1
ATOM 3231 C C . GLY B 1 106 ? 23.844 2.201 -26.688 1 87.62 106 GLY B C 1
ATOM 3232 O O . GLY B 1 106 ? 23.547 3.309 -27.141 1 87.62 106 GLY B O 1
ATOM 3233 N N . GLY B 1 107 ? 23.375 1.727 -25.594 1 90.94 107 GLY B N 1
ATOM 3234 C CA . GLY B 1 107 ? 22.453 2.531 -24.812 1 90.94 107 GLY B CA 1
ATOM 3235 C C . GLY B 1 107 ? 23.094 3.777 -24.219 1 90.94 107 GLY B C 1
ATOM 3236 O O . GLY B 1 107 ? 24.312 3.889 -24.172 1 90.94 107 GLY B O 1
ATOM 3237 N N . SER B 1 108 ? 22.234 4.797 -23.891 1 95.12 108 SER B N 1
ATOM 3238 C CA . SER B 1 108 ? 22.688 6.09 -23.391 1 95.12 108 SER B CA 1
ATOM 3239 C C . SER B 1 108 ? 22.188 6.336 -21.969 1 95.12 108 SER B C 1
ATOM 3241 O O . SER B 1 108 ? 20.984 6.402 -21.734 1 95.12 108 SER B O 1
ATOM 3243 N N . ILE B 1 109 ? 23.156 6.539 -21.062 1 95.56 109 ILE B N 1
ATOM 3244 C CA . ILE B 1 109 ? 22.828 6.793 -19.656 1 95.56 109 ILE B CA 1
ATOM 3245 C C . ILE B 1 109 ? 22.078 8.117 -19.531 1 95.56 109 ILE B C 1
ATOM 3247 O O . ILE B 1 109 ? 21.031 8.188 -18.891 1 95.56 109 ILE B O 1
ATOM 3251 N N . PRO B 1 110 ? 22.453 9.18 -20.219 1 96.75 110 PRO B N 1
ATOM 3252 C CA . PRO B 1 110 ? 21.703 10.43 -20.125 1 96.75 110 PRO B CA 1
ATOM 3253 C C . PRO B 1 110 ? 20.266 10.305 -20.625 1 96.75 110 PRO B C 1
ATOM 3255 O O . PRO B 1 110 ? 19.344 10.852 -20.016 1 96.75 110 PRO B O 1
ATOM 3258 N N . LEU B 1 111 ? 20.094 9.578 -21.703 1 97.06 111 LEU B N 1
ATOM 3259 C CA . LEU B 1 111 ? 18.75 9.383 -22.219 1 97.06 111 LEU B CA 1
ATOM 3260 C C . LEU B 1 111 ? 17.906 8.555 -21.266 1 97.06 111 LEU B C 1
ATOM 3262 O O . LEU B 1 111 ? 16.719 8.836 -21.078 1 97.06 111 LEU B O 1
ATOM 3266 N N . ALA B 1 112 ? 18.562 7.512 -20.688 1 97.31 112 ALA B N 1
ATOM 3267 C CA . ALA B 1 112 ? 17.875 6.684 -19.688 1 97.31 112 ALA B CA 1
ATOM 3268 C C . ALA B 1 112 ? 17.422 7.52 -18.5 1 97.31 112 ALA B C 1
ATOM 3270 O O . ALA B 1 112 ? 16.328 7.316 -17.984 1 97.31 112 ALA B O 1
ATOM 3271 N N . LEU B 1 113 ? 18.25 8.445 -18.109 1 97.75 113 LEU B N 1
ATOM 3272 C CA . LEU B 1 113 ? 17.906 9.328 -17.016 1 97.75 113 LEU B CA 1
ATOM 3273 C C . LEU B 1 113 ? 16.719 10.203 -17.359 1 97.75 113 LEU B C 1
ATOM 3275 O O . LEU B 1 113 ? 15.805 10.383 -16.547 1 97.75 113 LEU B O 1
ATOM 3279 N N . VAL B 1 114 ? 16.641 10.695 -18.562 1 98.31 114 VAL B N 1
ATOM 3280 C CA . VAL B 1 114 ? 15.555 11.562 -19 1 98.31 114 VAL B CA 1
ATOM 3281 C C . VAL B 1 114 ? 14.242 10.773 -19.031 1 98.31 114 VAL B C 1
ATOM 3283 O O . VAL B 1 114 ? 13.219 11.258 -18.547 1 98.31 114 VAL B O 1
ATOM 3286 N N . TYR B 1 115 ? 14.312 9.539 -19.562 1 97.88 115 TYR B N 1
ATOM 3287 C CA . TYR B 1 115 ? 13.109 8.711 -19.625 1 97.88 115 TYR B CA 1
ATOM 3288 C C . TYR B 1 115 ? 12.617 8.359 -18.219 1 97.88 115 TYR B C 1
ATOM 3290 O O . TYR B 1 115 ? 11.414 8.367 -17.953 1 97.88 115 TYR B O 1
ATOM 3298 N N . SER B 1 116 ? 13.57 8.039 -17.344 1 98.06 116 SER B N 1
ATOM 3299 C CA . SER B 1 116 ? 13.227 7.672 -15.977 1 98.06 116 SER B CA 1
ATOM 3300 C C . SER B 1 116 ? 12.586 8.844 -15.242 1 98.06 116 SER B C 1
ATOM 3302 O O . SER B 1 116 ? 11.547 8.688 -14.602 1 98.06 116 SER B O 1
ATOM 3304 N N . LEU B 1 117 ? 13.172 10.008 -15.367 1 98.38 117 LEU B N 1
ATOM 3305 C CA . LEU B 1 117 ? 12.648 11.195 -14.703 1 98.38 117 LEU B CA 1
ATOM 3306 C C . LEU B 1 117 ? 11.305 11.602 -15.297 1 98.38 117 LEU B C 1
ATOM 3308 O O . LEU B 1 117 ? 10.414 12.07 -14.578 1 98.38 117 LEU B O 1
ATOM 3312 N N . ALA B 1 118 ? 11.117 11.414 -16.594 1 98.62 118 ALA B N 1
ATOM 3313 C CA . ALA B 1 118 ? 9.859 11.734 -17.266 1 98.62 118 ALA B CA 1
ATOM 3314 C C . ALA B 1 118 ? 8.727 10.852 -16.734 1 98.62 118 ALA B C 1
ATOM 3316 O O . ALA B 1 118 ? 7.602 11.328 -16.531 1 98.62 118 ALA B O 1
ATOM 3317 N N . ALA B 1 119 ? 9.047 9.586 -16.531 1 98.25 119 ALA B N 1
ATOM 3318 C CA . ALA B 1 119 ? 8.039 8.672 -15.992 1 98.25 119 ALA B CA 1
ATOM 3319 C C . ALA B 1 119 ? 7.586 9.109 -14.602 1 98.25 119 ALA B C 1
ATOM 3321 O O . ALA B 1 119 ? 6.387 9.109 -14.305 1 98.25 119 ALA B O 1
ATOM 3322 N N . GLY B 1 120 ? 8.555 9.453 -13.766 1 98.38 120 GLY B N 1
ATOM 3323 C CA . GLY B 1 120 ? 8.219 9.969 -12.445 1 98.38 120 GLY B CA 1
ATOM 3324 C C . GLY B 1 120 ? 7.438 11.266 -12.5 1 98.38 120 GLY B C 1
ATOM 3325 O O . GLY B 1 120 ? 6.496 11.461 -11.734 1 98.38 120 GLY B O 1
ATOM 3326 N N . LEU B 1 121 ? 7.824 12.102 -13.414 1 98.5 121 LEU B N 1
ATOM 3327 C CA . LEU B 1 121 ? 7.141 13.383 -13.578 1 98.5 121 LEU B CA 1
ATOM 3328 C C . LEU B 1 121 ? 5.676 13.172 -13.945 1 98.5 121 LEU B C 1
ATOM 3330 O O . LEU B 1 121 ? 4.793 13.828 -13.383 1 98.5 121 LEU B O 1
ATOM 3334 N N . VAL B 1 122 ? 5.406 12.305 -14.844 1 98.56 122 VAL B N 1
ATOM 3335 C CA . VAL B 1 122 ? 4.035 12.031 -15.266 1 98.56 122 VAL B CA 1
ATOM 3336 C C . VAL B 1 122 ? 3.227 11.5 -14.086 1 98.56 122 VAL B C 1
ATOM 3338 O O . VAL B 1 122 ? 2.107 11.953 -13.836 1 98.56 122 VAL B O 1
ATOM 3341 N N . CYS B 1 123 ? 3.812 10.594 -13.352 1 98.69 123 CYS B N 1
ATOM 3342 C CA . CYS B 1 123 ? 3.123 10.031 -12.195 1 98.69 123 CYS B CA 1
ATOM 3343 C C . CYS B 1 123 ? 2.82 11.109 -11.164 1 98.69 123 CYS B C 1
ATOM 3345 O O . CYS B 1 123 ? 1.708 11.172 -10.633 1 98.69 123 CYS B O 1
ATOM 3347 N N . GLY B 1 124 ? 3.805 11.93 -10.914 1 98.88 124 GLY B N 1
ATOM 3348 C CA . GLY B 1 124 ? 3.621 13.008 -9.953 1 98.88 124 GLY B CA 1
ATOM 3349 C C . GLY B 1 124 ? 2.549 14 -10.359 1 98.88 124 GLY B C 1
ATOM 3350 O O . GLY B 1 124 ? 1.746 14.43 -9.523 1 98.88 124 GLY B O 1
ATOM 3351 N N . VAL B 1 125 ? 2.527 14.352 -11.602 1 98.75 125 VAL B N 1
ATOM 3352 C CA . VAL B 1 125 ? 1.524 15.281 -12.102 1 98.75 125 VAL B CA 1
ATOM 3353 C C . VAL B 1 125 ? 0.134 14.664 -11.969 1 98.75 125 VAL B C 1
ATOM 3355 O O . VAL B 1 125 ? -0.8 15.328 -11.508 1 98.75 125 VAL B O 1
ATOM 3358 N N . VAL B 1 126 ? 0.016 13.422 -12.312 1 98.62 126 VAL B N 1
ATOM 3359 C CA . VAL B 1 126 ? -1.273 12.742 -12.219 1 98.62 126 VAL B CA 1
ATOM 3360 C C . VAL B 1 126 ? -1.725 12.68 -10.766 1 98.62 126 VAL B C 1
ATOM 3362 O O . VAL B 1 126 ? -2.871 13.008 -10.445 1 98.62 126 VAL B O 1
ATOM 3365 N N . ASN B 1 127 ? -0.816 12.328 -9.875 1 98.69 127 ASN B N 1
ATOM 3366 C CA . ASN B 1 127 ? -1.148 12.273 -8.453 1 98.69 127 ASN B CA 1
ATOM 3367 C C . ASN B 1 127 ? -1.565 13.641 -7.922 1 98.69 127 ASN B C 1
ATOM 3369 O O . ASN B 1 127 ? -2.562 13.75 -7.207 1 98.69 127 ASN B O 1
ATOM 3373 N N . GLY B 1 128 ? -0.764 14.641 -8.312 1 98.56 128 GLY B N 1
ATOM 3374 C CA . GLY B 1 128 ? -1.096 15.992 -7.871 1 98.56 128 GLY B CA 1
ATOM 3375 C C . GLY B 1 128 ? -2.467 16.453 -8.336 1 98.56 128 GLY B C 1
ATOM 3376 O O . GLY B 1 128 ? -3.215 17.062 -7.574 1 98.56 128 GLY B O 1
ATOM 3377 N N . VAL B 1 129 ? -2.801 16.125 -9.523 1 97.88 129 VAL B N 1
ATOM 3378 C CA . VAL B 1 129 ? -4.086 16.531 -10.086 1 97.88 129 VAL B CA 1
ATOM 3379 C C . VAL B 1 129 ? -5.215 15.758 -9.414 1 97.88 129 VAL B C 1
ATOM 3381 O O . VAL B 1 129 ? -6.215 16.344 -8.992 1 97.88 129 VAL B O 1
ATOM 3384 N N . LEU B 1 130 ? -5.066 14.477 -9.273 1 97.5 130 LEU B N 1
ATOM 3385 C CA . LEU B 1 130 ? -6.109 13.648 -8.68 1 97.5 130 LEU B CA 1
ATOM 3386 C C . LEU B 1 130 ? -6.395 14.07 -7.242 1 97.5 130 LEU B C 1
ATOM 3388 O O . LEU B 1 130 ? -7.555 14.172 -6.836 1 97.5 130 LEU B O 1
ATOM 3392 N N . VAL B 1 131 ? -5.348 14.375 -6.531 1 97.19 131 VAL B N 1
ATOM 3393 C CA . VAL B 1 131 ? -5.496 14.609 -5.102 1 97.19 131 VAL B CA 1
ATOM 3394 C C . VAL B 1 131 ? -5.902 16.062 -4.852 1 97.19 131 VAL B C 1
ATOM 3396 O O . VAL B 1 131 ? -6.859 16.328 -4.121 1 97.19 131 VAL B O 1
ATOM 3399 N N . GLU B 1 132 ? -5.223 16.953 -5.523 1 96.56 132 GLU B N 1
ATOM 3400 C CA . GLU B 1 132 ? -5.371 18.359 -5.113 1 96.56 132 GLU B CA 1
ATOM 3401 C C . GLU B 1 132 ? -6.41 19.078 -5.969 1 96.56 132 GLU B C 1
ATOM 3403 O O . GLU B 1 132 ? -7.086 19.984 -5.496 1 96.56 132 GLU B O 1
ATOM 3408 N N . TYR B 1 133 ? -6.613 18.703 -7.164 1 95.44 133 TYR B N 1
ATOM 3409 C CA . TYR B 1 133 ? -7.57 19.391 -8.031 1 95.44 133 TYR B CA 1
ATOM 3410 C C . TYR B 1 133 ? -8.898 18.641 -8.078 1 95.44 133 TYR B C 1
ATOM 3412 O O . TYR B 1 133 ? -9.961 19.25 -8.141 1 95.44 133 TYR B O 1
ATOM 3420 N N . LEU B 1 134 ? -8.844 17.328 -8.008 1 94.56 134 LEU B N 1
ATOM 3421 C CA . LEU B 1 134 ? -10.07 16.547 -8.078 1 94.56 134 LEU B CA 1
ATOM 3422 C C . LEU B 1 134 ? -10.508 16.094 -6.695 1 94.56 134 LEU B C 1
ATOM 3424 O O . LEU B 1 134 ? -11.508 15.383 -6.559 1 94.56 134 LEU B O 1
ATOM 3428 N N . ALA B 1 135 ? -9.672 16.422 -5.684 1 93.44 135 ALA B N 1
ATOM 3429 C CA . ALA B 1 135 ? -9.992 16.234 -4.27 1 93.44 135 ALA B CA 1
ATOM 3430 C C . ALA B 1 135 ? -10.242 14.766 -3.957 1 93.44 135 ALA B C 1
ATOM 3432 O O . ALA B 1 135 ? -11.172 14.43 -3.221 1 93.44 135 ALA B O 1
ATOM 3433 N N . LEU B 1 136 ? -9.477 13.93 -4.652 1 93.75 136 LEU B N 1
ATOM 3434 C CA . LEU B 1 136 ? -9.547 12.508 -4.352 1 93.75 136 LEU B CA 1
ATOM 3435 C C . LEU B 1 136 ? -8.633 12.148 -3.188 1 93.75 136 LEU B C 1
ATOM 3437 O O . LEU B 1 136 ? -7.684 12.883 -2.889 1 93.75 136 LEU B O 1
ATOM 3441 N N . SER B 1 137 ? -8.922 11.016 -2.488 1 92.62 137 SER B N 1
ATOM 3442 C CA . SER B 1 137 ? -8.125 10.539 -1.363 1 92.62 137 SER B CA 1
ATOM 3443 C C . SER B 1 137 ? -6.676 10.289 -1.78 1 92.62 137 SER B C 1
ATOM 3445 O O . SER B 1 137 ? -6.418 9.539 -2.721 1 92.62 137 SER B O 1
ATOM 3447 N N . PRO B 1 138 ? -5.754 10.93 -1.112 1 96.12 138 PRO B N 1
ATOM 3448 C CA . PRO B 1 138 ? -4.348 10.773 -1.49 1 96.12 138 PRO B CA 1
ATOM 3449 C C . PRO B 1 138 ? -3.893 9.32 -1.486 1 96.12 138 PRO B C 1
ATOM 3451 O O . PRO B 1 138 ? -3.242 8.867 -2.434 1 96.12 138 PRO B O 1
ATOM 3454 N N . LEU B 1 139 ? -4.266 8.602 -0.474 1 94.38 139 LEU B N 1
ATOM 3455 C CA . LEU B 1 139 ? -3.803 7.227 -0.31 1 94.38 139 LEU B CA 1
ATOM 3456 C C . LEU B 1 139 ? -4.352 6.332 -1.414 1 94.38 139 LEU B C 1
ATOM 3458 O O . LEU B 1 139 ? -3.605 5.574 -2.035 1 94.38 139 LEU B O 1
ATOM 3462 N N . VAL B 1 140 ? -5.594 6.43 -1.678 1 94.25 140 VAL B N 1
ATOM 3463 C CA . VAL B 1 140 ? -6.23 5.559 -2.658 1 94.25 140 VAL B CA 1
ATOM 3464 C C . VAL B 1 140 ? -5.773 5.938 -4.062 1 94.25 140 VAL B C 1
ATOM 3466 O O . VAL B 1 140 ? -5.5 5.066 -4.891 1 94.25 140 VAL B O 1
ATOM 3469 N N . SER B 1 141 ? -5.656 7.266 -4.316 1 96.5 141 SER B N 1
ATOM 3470 C CA . SER B 1 141 ? -5.215 7.742 -5.625 1 96.5 141 SER B CA 1
ATOM 3471 C C . SER B 1 141 ? -3.811 7.246 -5.949 1 96.5 141 SER B C 1
ATOM 3473 O O . SER B 1 141 ? -3.557 6.766 -7.055 1 96.5 141 SER B O 1
ATOM 3475 N N . THR B 1 142 ? -2.99 7.344 -4.938 1 98.12 142 THR B N 1
ATOM 3476 C CA . THR B 1 142 ? -1.598 7.004 -5.207 1 98.12 142 THR B CA 1
ATOM 3477 C C . THR B 1 142 ? -1.397 5.492 -5.199 1 98.12 142 THR B C 1
ATOM 3479 O O . THR B 1 142 ? -0.427 4.984 -5.766 1 98.12 142 THR B O 1
ATOM 3482 N N . LEU B 1 143 ? -2.273 4.785 -4.555 1 96.5 143 LEU B N 1
ATOM 3483 C CA . LEU B 1 143 ? -2.293 3.334 -4.707 1 96.5 143 LEU B CA 1
ATOM 3484 C C . LEU B 1 143 ? -2.664 2.943 -6.133 1 96.5 143 LEU B C 1
ATOM 3486 O O . LEU B 1 143 ? -2.047 2.049 -6.719 1 96.5 143 LEU B O 1
ATOM 3490 N N . ALA B 1 144 ? -3.682 3.578 -6.645 1 97.44 144 ALA B N 1
ATOM 3491 C CA . ALA B 1 144 ? -4.16 3.285 -7.992 1 97.44 144 ALA B CA 1
ATOM 3492 C C . ALA B 1 144 ? -3.092 3.611 -9.031 1 97.44 144 ALA B C 1
ATOM 3494 O O . ALA B 1 144 ? -2.785 2.785 -9.898 1 97.44 144 ALA B O 1
ATOM 3495 N N . THR B 1 145 ? -2.527 4.805 -8.938 1 98.19 145 THR B N 1
ATOM 3496 C CA . THR B 1 145 ? -1.494 5.18 -9.898 1 98.19 145 THR B CA 1
ATOM 3497 C C . THR B 1 145 ? -0.25 4.312 -9.719 1 98.19 145 THR B C 1
ATOM 3499 O O . THR B 1 145 ? 0.434 3.992 -10.695 1 98.19 145 THR B O 1
ATOM 3502 N N . GLY B 1 146 ? 0.052 3.994 -8.438 1 97.88 146 GLY B N 1
ATOM 3503 C CA . GLY B 1 146 ? 1.131 3.053 -8.18 1 97.88 146 GLY B CA 1
ATOM 3504 C C . GLY B 1 146 ? 0.943 1.723 -8.883 1 97.88 146 GLY B C 1
ATOM 3505 O O . GLY B 1 146 ? 1.896 1.166 -9.438 1 97.88 146 GLY B O 1
ATOM 3506 N N . GLN B 1 147 ? -0.242 1.27 -8.875 1 97 147 GLN B N 1
ATOM 3507 C CA . GLN B 1 147 ? -0.527 0.005 -9.547 1 97 147 GLN B CA 1
ATOM 3508 C C . GLN B 1 147 ? -0.338 0.129 -11.055 1 97 147 GLN B C 1
ATOM 3510 O O . GLN B 1 147 ? 0.131 -0.807 -11.703 1 97 147 GLN B O 1
ATOM 3515 N N . ILE B 1 148 ? -0.77 1.209 -11.602 1 98.06 148 ILE B N 1
ATOM 3516 C CA . ILE B 1 148 ? -0.551 1.452 -13.023 1 98.06 148 ILE B CA 1
ATOM 3517 C C . ILE B 1 148 ? 0.945 1.418 -13.328 1 98.06 148 ILE B C 1
ATOM 3519 O O . ILE B 1 148 ? 1.378 0.746 -14.266 1 98.06 148 ILE B O 1
ATOM 3523 N N . MET B 1 149 ? 1.706 2.066 -12.492 1 98.12 149 MET B N 1
ATOM 3524 C CA . MET B 1 149 ? 3.152 2.111 -12.68 1 98.12 149 MET B CA 1
ATOM 3525 C C . MET B 1 149 ? 3.768 0.726 -12.508 1 98.12 149 MET B C 1
ATOM 3527 O O . MET B 1 149 ? 4.668 0.344 -13.258 1 98.12 149 MET B O 1
ATOM 3531 N N . ALA B 1 150 ? 3.32 0.007 -11.539 1 96.44 150 ALA B N 1
ATOM 3532 C CA . ALA B 1 150 ? 3.801 -1.356 -11.328 1 96.44 150 ALA B CA 1
ATOM 3533 C C . ALA B 1 150 ? 3.471 -2.242 -12.531 1 96.44 150 ALA B C 1
ATOM 3535 O O . ALA B 1 150 ? 4.281 -3.078 -12.938 1 96.44 150 ALA B O 1
ATOM 3536 N N . GLY B 1 151 ? 2.252 -2.076 -13.031 1 96.25 151 GLY B N 1
ATOM 3537 C CA . GLY B 1 151 ? 1.866 -2.818 -14.227 1 96.25 151 GLY B CA 1
ATOM 3538 C C . GLY B 1 151 ? 2.74 -2.514 -15.43 1 96.25 151 GLY B C 1
ATOM 3539 O O . GLY B 1 151 ? 3.137 -3.424 -16.156 1 96.25 151 GLY B O 1
ATOM 3540 N N . LEU B 1 152 ? 3.051 -1.305 -15.609 1 96.81 152 LEU B N 1
ATOM 3541 C CA . LEU B 1 152 ? 3.922 -0.902 -16.703 1 96.81 152 LEU B CA 1
ATOM 3542 C C . LEU B 1 152 ? 5.324 -1.478 -16.531 1 96.81 152 LEU B C 1
ATOM 3544 O O . LEU B 1 152 ? 5.945 -1.919 -17.5 1 96.81 152 LEU B O 1
ATOM 3548 N N . ALA B 1 153 ? 5.801 -1.426 -15.297 1 96.19 153 ALA B N 1
ATOM 3549 C CA . ALA B 1 153 ? 7.094 -2.043 -15.016 1 96.19 153 ALA B CA 1
ATOM 3550 C C . ALA B 1 153 ? 7.098 -3.516 -15.422 1 96.19 153 ALA B C 1
ATOM 3552 O O . ALA B 1 153 ? 8.062 -3.996 -16.031 1 96.19 153 ALA B O 1
ATOM 3553 N N . ASN B 1 154 ? 6.051 -4.152 -15.117 1 93.69 154 ASN B N 1
ATOM 3554 C CA . ASN B 1 154 ? 5.938 -5.57 -15.445 1 93.69 154 ASN B CA 1
ATOM 3555 C C . ASN B 1 154 ? 5.906 -5.797 -16.953 1 93.69 154 ASN B C 1
ATOM 3557 O O . ASN B 1 154 ? 6.555 -6.711 -17.453 1 93.69 154 ASN B O 1
ATOM 3561 N N . ILE B 1 155 ? 5.199 -5.027 -17.672 1 93.62 155 ILE B N 1
ATOM 3562 C CA . ILE B 1 155 ? 5.094 -5.133 -19.125 1 93.62 155 ILE B CA 1
ATOM 3563 C C . ILE B 1 155 ? 6.469 -4.926 -19.766 1 93.62 155 ILE B C 1
ATOM 3565 O O . ILE B 1 155 ? 6.883 -5.699 -20.625 1 93.62 155 ILE B O 1
ATOM 3569 N N . TRP B 1 156 ? 7.156 -3.945 -19.281 1 92.12 156 TRP B N 1
ATOM 3570 C CA . TRP B 1 156 ? 8.438 -3.58 -19.891 1 92.12 156 TRP B CA 1
ATOM 3571 C C . TRP B 1 156 ? 9.547 -4.5 -19.406 1 92.12 156 TRP B C 1
ATOM 3573 O O . TRP B 1 156 ? 10.57 -4.664 -20.078 1 92.12 156 TRP B O 1
ATOM 3583 N N . TYR B 1 157 ? 9.352 -5.023 -18.266 1 88.81 157 TYR B N 1
ATOM 3584 C CA . TYR B 1 157 ? 10.305 -5.992 -17.734 1 88.81 157 TYR B CA 1
ATOM 3585 C C . TYR B 1 157 ? 10.336 -7.25 -18.594 1 88.81 157 TYR B C 1
ATOM 3587 O O . TYR B 1 157 ? 11.383 -7.891 -18.734 1 88.81 157 TYR B O 1
ATOM 3595 N N . GLY B 1 158 ? 9.273 -7.527 -19.5 1 76.12 158 GLY B N 1
ATOM 3596 C CA . GLY B 1 158 ? 9.18 -8.547 -20.531 1 76.12 158 GLY B CA 1
ATOM 3597 C C . GLY B 1 158 ? 9.484 -9.938 -20.031 1 76.12 158 GLY B C 1
ATOM 3598 O O . GLY B 1 158 ? 10.109 -10.742 -20.734 1 76.12 158 GLY B O 1
ATOM 3599 N N . GLY B 1 159 ? 9.102 -10.477 -18.953 1 62.53 159 GLY B N 1
ATOM 3600 C CA . GLY B 1 159 ? 9.234 -11.867 -18.547 1 62.53 159 GLY B CA 1
ATOM 3601 C C . GLY B 1 159 ? 10.633 -12.219 -18.078 1 62.53 159 GLY B C 1
ATOM 3602 O O . GLY B 1 159 ? 10.922 -13.383 -17.781 1 62.53 159 GLY B O 1
ATOM 3603 N N . GLY B 1 160 ? 11.727 -11.188 -18.109 1 62.94 160 GLY B N 1
ATOM 3604 C CA . GLY B 1 160 ? 12.805 -11.844 -17.391 1 62.94 160 GLY B CA 1
ATOM 3605 C C . GLY B 1 160 ? 14.047 -10.977 -17.25 1 62.94 160 GLY B C 1
ATOM 3606 O O . GLY B 1 160 ? 14.25 -10.047 -18.016 1 62.94 160 GLY B O 1
ATOM 3607 N N . ALA B 1 161 ? 14.828 -11.039 -16.109 1 58.88 161 ALA B N 1
ATOM 3608 C CA . ALA B 1 161 ? 16.078 -10.438 -15.648 1 58.88 161 ALA B CA 1
ATOM 3609 C C . ALA B 1 161 ? 17.219 -10.742 -16.609 1 58.88 161 ALA B C 1
ATOM 3611 O O . ALA B 1 161 ? 18.188 -9.984 -16.688 1 58.88 161 ALA B O 1
ATOM 3612 N N . ASN B 1 162 ? 17.094 -11.742 -17.312 1 58 162 ASN B N 1
ATOM 3613 C CA . ASN B 1 162 ? 18.234 -12.195 -18.094 1 58 162 ASN B CA 1
ATOM 3614 C C . ASN B 1 162 ? 18.531 -11.242 -19.25 1 58 162 ASN B C 1
ATOM 3616 O O . ASN B 1 162 ? 19.625 -11.258 -19.812 1 58 162 ASN B O 1
ATOM 3620 N N . ARG B 1 163 ? 17.609 -10.32 -19.422 1 64.75 163 ARG B N 1
ATOM 3621 C CA . ARG B 1 163 ? 17.75 -9.445 -20.578 1 64.75 163 ARG B CA 1
ATOM 3622 C C . ARG B 1 163 ? 18.234 -8.062 -20.156 1 64.75 163 ARG B C 1
ATOM 3624 O O . ARG B 1 163 ? 18.719 -7.293 -20.984 1 64.75 163 ARG B O 1
ATOM 3631 N N . LEU B 1 164 ? 18.203 -7.898 -18.859 1 73.75 164 LEU B N 1
ATOM 3632 C CA . LEU B 1 164 ? 18.453 -6.531 -18.422 1 73.75 164 LEU B CA 1
ATOM 3633 C C . LEU B 1 164 ? 19.688 -6.469 -17.531 1 73.75 164 LEU B C 1
ATOM 3635 O O . LEU B 1 164 ? 19.797 -7.234 -16.562 1 73.75 164 LEU B O 1
ATOM 3639 N N . ALA B 1 165 ? 20.703 -5.656 -18.062 1 83.5 165 ALA B N 1
ATOM 3640 C CA . ALA B 1 165 ? 21.891 -5.48 -17.25 1 83.5 165 ALA B CA 1
ATOM 3641 C C . ALA B 1 165 ? 22.172 -4.004 -17 1 83.5 165 ALA B C 1
ATOM 3643 O O . ALA B 1 165 ? 22.062 -3.18 -17.906 1 83.5 165 ALA B O 1
ATOM 3644 N N . VAL B 1 166 ? 22.516 -3.748 -15.766 1 91.38 166 VAL B N 1
ATOM 3645 C CA . VAL B 1 166 ? 22.922 -2.391 -15.414 1 91.38 166 VAL B CA 1
ATOM 3646 C C . VAL B 1 166 ? 24.281 -2.086 -16.031 1 91.38 166 VAL B C 1
ATOM 3648 O O . VAL B 1 166 ? 25.219 -2.887 -15.914 1 91.38 166 VAL B O 1
ATOM 3651 N N . PRO B 1 167 ? 24.406 -0.989 -16.703 1 92.38 167 PRO B N 1
ATOM 3652 C CA . PRO B 1 167 ? 25.734 -0.644 -17.25 1 92.38 167 PRO B CA 1
ATOM 3653 C C . PRO B 1 167 ? 26.828 -0.642 -16.172 1 92.38 167 PRO B C 1
ATOM 3655 O O . PRO B 1 167 ? 26.625 -0.086 -15.094 1 92.38 167 PRO B O 1
ATOM 3658 N N . PRO B 1 168 ? 27.953 -1.21 -16.531 1 91.19 168 PRO B N 1
ATOM 3659 C CA . PRO B 1 168 ? 29.031 -1.309 -15.555 1 91.19 168 PRO B CA 1
ATOM 3660 C C . PRO B 1 168 ? 29.469 0.052 -15.008 1 91.19 168 PRO B C 1
ATOM 3662 O O . PRO B 1 168 ? 29.781 0.174 -13.82 1 91.19 168 PRO B O 1
ATOM 3665 N N . ASP B 1 169 ? 29.438 1.02 -15.828 1 91.25 169 ASP B N 1
ATOM 3666 C CA . ASP B 1 169 ? 29.844 2.352 -15.391 1 91.25 169 ASP B CA 1
ATOM 3667 C C . ASP B 1 169 ? 28.906 2.904 -14.336 1 91.25 169 ASP B C 1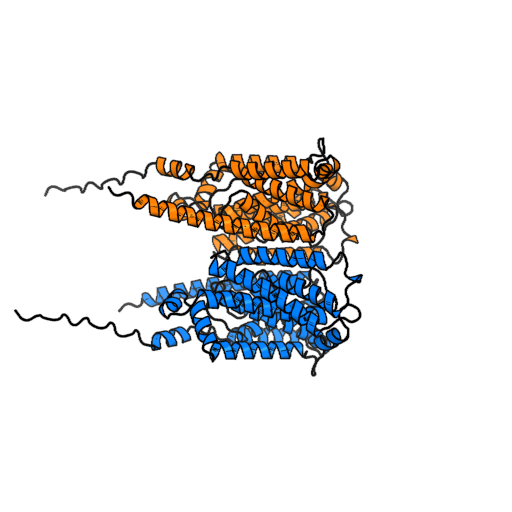
ATOM 3669 O O . ASP B 1 169 ? 29.328 3.566 -13.391 1 91.25 169 ASP B O 1
ATOM 3673 N N . TRP B 1 170 ? 27.672 2.674 -14.539 1 93.06 170 TRP B N 1
ATOM 3674 C CA . TRP B 1 170 ? 26.688 3.164 -13.578 1 93.06 170 TRP B CA 1
ATOM 3675 C C . TRP B 1 170 ? 26.781 2.398 -12.258 1 93.06 170 TRP B C 1
ATOM 3677 O O . TRP B 1 170 ? 26.656 2.986 -11.188 1 93.06 170 TRP B O 1
ATOM 3687 N N . ARG B 1 171 ? 27 1.132 -12.375 1 91 171 ARG B N 1
ATOM 3688 C CA . ARG B 1 171 ? 27.188 0.312 -11.188 1 91 171 ARG B CA 1
ATOM 3689 C C . ARG B 1 171 ? 28.406 0.783 -10.383 1 91 171 ARG B C 1
ATOM 3691 O O . ARG B 1 171 ? 28.344 0.898 -9.156 1 91 171 ARG B O 1
ATOM 3698 N N . SER B 1 172 ? 29.484 1.065 -11.086 1 90.06 172 SER B N 1
ATOM 3699 C CA . SER B 1 172 ? 30.703 1.547 -10.445 1 90.06 172 SER B CA 1
ATOM 3700 C C . SER B 1 172 ? 30.484 2.904 -9.781 1 90.06 172 SER B C 1
ATOM 3702 O O . SER B 1 172 ? 30.938 3.139 -8.664 1 90.06 172 SER B O 1
ATOM 3704 N N . PHE B 1 173 ? 29.766 3.729 -10.453 1 89.31 173 PHE B N 1
ATOM 3705 C CA . PHE B 1 173 ? 29.5 5.066 -9.945 1 89.31 173 PHE B CA 1
ATOM 3706 C C . PHE B 1 173 ? 28.656 5.008 -8.672 1 89.31 173 PHE B C 1
ATOM 3708 O O . PHE B 1 173 ? 29 5.629 -7.664 1 89.31 173 PHE B O 1
ATOM 3715 N N . THR B 1 174 ? 27.594 4.23 -8.695 1 89.94 174 THR B N 1
ATOM 3716 C CA . THR B 1 174 ? 26.656 4.184 -7.578 1 89.94 174 THR B CA 1
ATOM 3717 C C . THR B 1 174 ? 27.234 3.404 -6.406 1 89.94 174 THR B C 1
ATOM 3719 O O . THR B 1 174 ? 26.797 3.555 -5.266 1 89.94 174 THR B O 1
ATOM 3722 N N . GLY B 1 175 ? 28.234 2.588 -6.68 1 86.62 175 GLY B N 1
ATOM 3723 C CA . GLY B 1 175 ? 28.891 1.811 -5.641 1 86.62 175 GLY B CA 1
ATOM 3724 C C . GLY B 1 175 ? 30.172 2.447 -5.141 1 86.62 175 GLY B C 1
ATOM 3725 O O . GLY B 1 175 ? 30.812 1.933 -4.219 1 86.62 175 GLY B O 1
ATOM 3726 N N . SER B 1 176 ? 30.562 3.598 -5.719 1 87.94 176 SER B N 1
ATOM 3727 C CA . SER B 1 176 ? 31.828 4.23 -5.383 1 87.94 176 SER B CA 1
ATOM 3728 C C . SER B 1 176 ? 31.766 4.918 -4.027 1 87.94 176 SER B C 1
ATOM 3730 O O . SER B 1 176 ? 30.688 5.355 -3.598 1 87.94 176 SER B O 1
ATOM 3732 N N . THR B 1 177 ? 32.938 4.922 -3.311 1 86.25 177 THR B N 1
ATOM 3733 C CA . THR B 1 177 ? 33.062 5.512 -1.98 1 86.25 177 THR B CA 1
ATOM 3734 C C . THR B 1 177 ? 34.125 6.59 -1.947 1 86.25 177 THR B C 1
ATOM 3736 O O . THR B 1 177 ? 35.062 6.57 -2.754 1 86.25 177 THR B O 1
ATOM 3739 N N . PHE B 1 178 ? 34.031 7.672 -1.367 1 83.25 178 PHE B N 1
ATOM 3740 C CA . PHE B 1 178 ? 35.031 8.75 -1.281 1 83.25 178 PHE B CA 1
ATOM 3741 C C . PHE B 1 178 ? 35.938 8.547 -0.088 1 83.25 178 PHE B C 1
ATOM 3743 O O . PHE B 1 178 ? 36.75 9.43 0.245 1 83.25 178 PHE B O 1
ATOM 3750 N N . GLY B 1 179 ? 35.969 7.301 0.582 1 77.62 179 GLY B N 1
ATOM 3751 C CA . GLY B 1 179 ? 36.812 6.969 1.708 1 77.62 179 GLY B CA 1
ATOM 3752 C C . GLY B 1 179 ? 36.062 6.387 2.887 1 77.62 179 GLY B C 1
ATOM 3753 O O . GLY B 1 179 ? 34.875 6.645 3.049 1 77.62 179 GLY B O 1
ATOM 3754 N N . ARG B 1 180 ? 36.688 5.633 3.607 1 81.31 180 ARG B N 1
ATOM 3755 C CA . ARG B 1 180 ? 36.25 5.02 4.848 1 81.31 180 ARG B CA 1
ATOM 3756 C C . ARG B 1 180 ? 34.906 4.32 4.645 1 81.31 180 ARG B C 1
ATOM 3758 O O . ARG B 1 180 ? 34.062 4.312 5.543 1 81.31 180 ARG B O 1
ATOM 3765 N N . GLY B 1 181 ? 34.5 4.168 3.416 1 86.12 181 GLY B N 1
ATOM 3766 C CA . GLY B 1 181 ? 33.312 3.379 3.182 1 86.12 181 GLY B CA 1
ATOM 3767 C C . GLY B 1 181 ? 32.062 4.227 2.961 1 86.12 181 GLY B C 1
ATOM 3768 O O . GLY B 1 181 ? 30.969 3.693 2.762 1 86.12 181 GLY B O 1
ATOM 3769 N N . ILE B 1 182 ? 32.25 5.547 2.941 1 91 182 ILE B N 1
ATOM 3770 C CA . ILE B 1 182 ? 31.125 6.438 2.727 1 91 182 ILE B CA 1
ATOM 3771 C C . ILE B 1 182 ? 30.891 6.629 1.229 1 91 182 ILE B C 1
ATOM 3773 O O . ILE B 1 182 ? 31.797 7.043 0.501 1 91 182 ILE B O 1
ATOM 3777 N N . SER B 1 183 ? 29.656 6.348 0.809 1 93.38 183 SER B N 1
ATOM 3778 C CA . SER B 1 183 ? 29.344 6.348 -0.617 1 93.38 183 SER B CA 1
ATOM 3779 C C . SER B 1 183 ? 29.125 7.766 -1.134 1 93.38 183 SER B C 1
ATOM 3781 O O . SER B 1 183 ? 28.672 8.641 -0.391 1 93.38 183 SER B O 1
ATOM 3783 N N . TYR B 1 184 ? 29.422 8.039 -2.365 1 92.81 184 TYR B N 1
ATOM 3784 C CA . TYR B 1 184 ? 29.109 9.305 -3.025 1 92.81 184 TYR B CA 1
ATOM 3785 C C . TYR B 1 184 ? 27.594 9.547 -3.055 1 92.81 184 TYR B C 1
ATOM 3787 O O . TYR B 1 184 ? 27.141 10.695 -3.045 1 92.81 184 TYR B O 1
ATOM 3795 N N . LEU B 1 185 ? 26.859 8.469 -3.059 1 95.56 185 LEU B N 1
ATOM 3796 C CA . LEU B 1 185 ? 25.406 8.57 -3.08 1 95.56 185 LEU B CA 1
ATOM 3797 C C . LEU B 1 185 ? 24.891 9.203 -1.792 1 95.56 185 LEU B C 1
ATOM 3799 O O . LEU B 1 185 ? 23.953 10.008 -1.823 1 95.56 185 LEU B O 1
ATOM 3803 N N . LEU B 1 186 ? 25.438 8.828 -0.653 1 96.69 186 LEU B N 1
ATOM 3804 C CA . LEU B 1 186 ? 25.047 9.461 0.604 1 96.69 186 LEU B CA 1
ATOM 3805 C C . LEU B 1 186 ? 25.359 10.953 0.58 1 96.69 186 LEU B C 1
ATOM 3807 O O . LEU B 1 186 ? 24.578 11.758 1.085 1 96.69 186 LEU B O 1
ATOM 3811 N N . LEU B 1 187 ? 26.484 11.312 0.009 1 95.31 187 LEU B N 1
ATOM 3812 C CA . LEU B 1 187 ? 26.844 12.719 -0.12 1 95.31 187 LEU B CA 1
ATOM 3813 C C . LEU B 1 187 ? 25.844 13.461 -0.991 1 95.31 187 LEU B C 1
ATOM 3815 O O . LEU B 1 187 ? 25.406 14.562 -0.645 1 95.31 187 LEU B O 1
ATOM 3819 N N . ALA B 1 188 ? 25.5 12.844 -2.09 1 95.69 188 ALA B N 1
ATOM 3820 C CA . ALA B 1 188 ? 24.5 13.445 -2.967 1 95.69 188 ALA B CA 1
ATOM 3821 C C . ALA B 1 188 ? 23.172 13.625 -2.238 1 95.69 188 ALA B C 1
ATOM 3823 O O . ALA B 1 188 ? 22.516 14.664 -2.369 1 95.69 188 ALA B O 1
ATOM 3824 N N . ALA B 1 189 ? 22.766 12.602 -1.511 1 98.12 189 ALA B N 1
ATOM 3825 C CA . ALA B 1 189 ? 21.531 12.68 -0.733 1 98.12 189 ALA B CA 1
ATOM 3826 C C . ALA B 1 189 ? 21.609 13.797 0.301 1 98.12 189 ALA B C 1
ATOM 3828 O O . ALA B 1 189 ? 20.625 14.531 0.495 1 98.12 189 ALA B O 1
ATOM 3829 N N . THR B 1 190 ? 22.734 13.953 0.975 1 97.81 190 THR B N 1
ATOM 3830 C CA . THR B 1 190 ? 22.938 15 1.975 1 97.81 190 THR B CA 1
ATOM 3831 C C . THR B 1 190 ? 22.844 16.375 1.337 1 97.81 190 THR B C 1
ATOM 3833 O O . THR B 1 190 ? 22.234 17.297 1.903 1 97.81 190 THR B O 1
ATOM 3836 N N . VAL B 1 191 ? 23.422 16.516 0.214 1 97.81 191 VAL B N 1
ATOM 3837 C CA . VAL B 1 191 ? 23.344 17.781 -0.516 1 97.81 191 VAL B CA 1
ATOM 3838 C C . VAL B 1 191 ? 21.891 18.109 -0.842 1 97.81 191 VAL B C 1
ATOM 3840 O O . VAL B 1 191 ? 21.469 19.266 -0.719 1 97.81 191 VAL B O 1
ATOM 3843 N N . LEU B 1 192 ? 21.125 17.094 -1.241 1 97.94 192 LEU B N 1
ATOM 3844 C CA . LEU B 1 192 ? 19.703 17.312 -1.559 1 97.94 192 LEU B CA 1
ATOM 3845 C C . LEU B 1 192 ? 18.922 17.719 -0.317 1 97.94 192 LEU B C 1
ATOM 3847 O O . LEU B 1 192 ? 18.016 18.562 -0.399 1 97.94 192 LEU B O 1
ATOM 3851 N N . VAL B 1 193 ? 19.266 17.141 0.788 1 98.12 193 VAL B N 1
ATOM 3852 C CA . VAL B 1 193 ? 18.625 17.5 2.043 1 98.12 193 VAL B CA 1
ATOM 3853 C C . VAL B 1 193 ? 18.922 18.969 2.375 1 98.12 193 VAL B C 1
ATOM 3855 O O . VAL B 1 193 ? 18.016 19.719 2.748 1 98.12 193 VAL B O 1
ATOM 3858 N N . VAL B 1 194 ? 20.188 19.375 2.254 1 97.38 194 VAL B N 1
ATOM 3859 C CA . VAL B 1 194 ? 20.594 20.75 2.529 1 97.38 194 VAL B CA 1
ATOM 3860 C C . VAL B 1 194 ? 19.891 21.688 1.564 1 97.38 194 VAL B C 1
ATOM 3862 O O . VAL B 1 194 ? 19.375 22.734 1.976 1 97.38 194 VAL B O 1
ATOM 3865 N N . LEU B 1 195 ? 19.844 21.297 0.332 1 97.31 195 LEU B N 1
ATOM 3866 C CA . LEU B 1 195 ? 19.172 22.125 -0.668 1 97.31 195 LEU B CA 1
ATOM 3867 C C . LEU B 1 195 ? 17.688 22.266 -0.341 1 97.31 195 LEU B C 1
ATOM 3869 O O . LEU B 1 195 ? 17.141 23.375 -0.431 1 97.31 195 LEU B O 1
ATOM 3873 N N . ALA B 1 196 ? 17.078 21.188 -0.016 1 96.38 196 ALA B N 1
ATOM 3874 C CA . ALA B 1 196 ? 15.672 21.234 0.366 1 96.38 196 ALA B CA 1
ATOM 3875 C C . ALA B 1 196 ? 15.461 22.125 1.586 1 96.38 196 ALA B C 1
ATOM 3877 O O . ALA B 1 196 ? 14.508 22.906 1.636 1 96.38 196 ALA B O 1
ATOM 3878 N N . GLY B 1 197 ? 16.375 22.031 2.568 1 94.12 197 GLY B N 1
ATOM 3879 C CA . GLY B 1 197 ? 16.312 22.875 3.742 1 94.12 197 GLY B CA 1
ATOM 3880 C C . GLY B 1 197 ? 16.453 24.359 3.418 1 94.12 197 GLY B C 1
ATOM 3881 O O . GLY B 1 197 ? 15.711 25.188 3.941 1 94.12 197 GLY B O 1
ATOM 3882 N N . VAL B 1 198 ? 17.344 24.656 2.547 1 95 198 VAL B N 1
ATOM 3883 C CA . VAL B 1 198 ? 17.609 26.047 2.152 1 95 198 VAL B CA 1
ATOM 3884 C C . VAL B 1 198 ? 16.406 26.594 1.385 1 95 198 VAL B C 1
ATOM 3886 O O . VAL B 1 198 ? 15.945 27.703 1.648 1 95 198 VAL B O 1
ATOM 3889 N N . VAL B 1 199 ? 15.844 25.797 0.493 1 94.75 199 VAL B N 1
ATOM 3890 C CA . VAL B 1 199 ? 14.703 26.234 -0.31 1 94.75 199 VAL B CA 1
ATOM 3891 C C . VAL B 1 199 ? 13.492 26.469 0.592 1 94.75 199 VAL B C 1
ATOM 3893 O O . VAL B 1 199 ? 12.805 27.484 0.465 1 94.75 199 VAL B O 1
ATOM 3896 N N . LEU B 1 200 ? 13.266 25.641 1.534 1 92.44 200 LEU B N 1
ATOM 3897 C CA . LEU B 1 200 ? 12.102 25.719 2.41 1 92.44 200 LEU B CA 1
ATOM 3898 C C . LEU B 1 200 ? 12.234 26.891 3.385 1 92.44 200 LEU B C 1
ATOM 3900 O O . LEU B 1 200 ? 11.234 27.5 3.766 1 92.44 200 LEU B O 1
ATOM 3904 N N . SER B 1 201 ? 13.492 27.266 3.736 1 91.44 201 SER B N 1
ATOM 3905 C CA . SER B 1 201 ? 13.695 28.234 4.801 1 91.44 201 SER B CA 1
ATOM 3906 C C . SER B 1 201 ? 13.961 29.625 4.234 1 91.44 201 SER B C 1
ATOM 3908 O O . SER B 1 201 ? 13.656 30.641 4.879 1 91.44 201 SER B O 1
ATOM 3910 N N . TYR B 1 202 ? 14.484 29.641 2.979 1 94.38 202 TYR B N 1
ATOM 3911 C CA . TYR B 1 202 ? 15.031 30.938 2.588 1 94.38 202 TYR B CA 1
ATOM 3912 C C . TYR B 1 202 ? 14.406 31.422 1.285 1 94.38 202 TYR B C 1
ATOM 3914 O O . TYR B 1 202 ? 14.703 32.531 0.823 1 94.38 202 TYR B O 1
ATOM 3922 N N . THR B 1 203 ? 13.531 30.703 0.704 1 95.62 203 THR B N 1
ATOM 3923 C CA . THR B 1 203 ? 12.961 31.156 -0.563 1 95.62 203 THR B CA 1
ATOM 3924 C C . THR B 1 203 ? 11.469 31.438 -0.418 1 95.62 203 THR B C 1
ATOM 3926 O O . THR B 1 203 ? 10.844 30.984 0.54 1 95.62 203 THR B O 1
ATOM 3929 N N . ALA B 1 204 ? 10.906 32.219 -1.342 1 94.62 204 ALA B N 1
ATOM 3930 C CA . ALA B 1 204 ? 9.484 32.531 -1.372 1 94.62 204 ALA B CA 1
ATOM 3931 C C . ALA B 1 204 ? 8.648 31.297 -1.629 1 94.62 204 ALA B C 1
ATOM 3933 O O . ALA B 1 204 ? 7.57 31.125 -1.055 1 94.62 204 ALA B O 1
ATOM 3934 N N . VAL B 1 205 ? 9.234 30.438 -2.404 1 94.5 205 VAL B N 1
ATOM 3935 C CA . VAL B 1 205 ? 8.539 29.188 -2.725 1 94.5 205 VAL B CA 1
ATOM 3936 C C . VAL B 1 205 ? 8.391 28.344 -1.464 1 94.5 205 VAL B C 1
ATOM 3938 O O . VAL B 1 205 ? 7.324 27.766 -1.218 1 94.5 205 VAL B O 1
ATOM 3941 N N . GLY B 1 206 ? 9.477 28.266 -0.747 1 94 206 GLY B N 1
ATOM 3942 C CA . GLY B 1 206 ? 9.438 27.516 0.5 1 94 206 GLY B CA 1
ATOM 3943 C C . GLY B 1 206 ? 8.422 28.047 1.488 1 94 206 GLY B C 1
ATOM 3944 O O . GLY B 1 206 ? 7.684 27.281 2.109 1 94 206 GLY B O 1
ATOM 3945 N N . ARG B 1 207 ? 8.32 29.344 1.562 1 91.75 207 ARG B N 1
ATOM 3946 C CA . ARG B 1 207 ? 7.383 29.984 2.477 1 91.75 207 ARG B CA 1
ATOM 3947 C C . ARG B 1 207 ? 5.941 29.75 2.043 1 91.75 207 ARG B C 1
ATOM 3949 O O . ARG B 1 207 ? 5.074 29.469 2.875 1 91.75 207 ARG B O 1
ATOM 3956 N N . ARG B 1 208 ? 5.777 29.859 0.827 1 94.75 208 ARG B N 1
ATOM 3957 C CA . ARG B 1 208 ? 4.43 29.641 0.307 1 94.75 208 ARG B CA 1
ATOM 3958 C C . ARG B 1 208 ? 4.008 28.188 0.461 1 94.75 208 ARG B C 1
ATOM 3960 O O . ARG B 1 208 ? 2.848 27.891 0.76 1 94.75 208 ARG B O 1
ATOM 3967 N N . LEU B 1 209 ? 4.961 27.281 0.276 1 94.25 209 LEU B N 1
ATOM 3968 C CA . LEU B 1 209 ? 4.684 25.875 0.462 1 94.25 209 LEU B CA 1
ATOM 3969 C C . LEU B 1 209 ? 4.367 25.562 1.923 1 94.25 209 LEU B C 1
ATOM 3971 O O . LEU B 1 209 ? 3.441 24.797 2.217 1 94.25 209 LEU B O 1
ATOM 3975 N N . THR B 1 210 ? 5.125 26.125 2.773 1 91.19 210 THR B N 1
ATOM 3976 C CA . THR B 1 210 ? 4.902 25.922 4.199 1 91.19 210 THR B CA 1
ATOM 3977 C C . THR B 1 210 ? 3.537 26.469 4.617 1 91.19 210 THR B C 1
ATOM 3979 O O . THR B 1 210 ? 2.816 25.812 5.387 1 91.19 210 THR B O 1
ATOM 3982 N N . ALA B 1 211 ? 3.182 27.594 4.094 1 91.06 211 ALA B N 1
ATOM 3983 C CA . ALA B 1 211 ? 1.869 28.172 4.383 1 91.06 211 ALA B CA 1
ATOM 3984 C C . ALA B 1 211 ? 0.751 27.281 3.834 1 91.06 211 ALA B C 1
ATOM 3986 O O . ALA B 1 211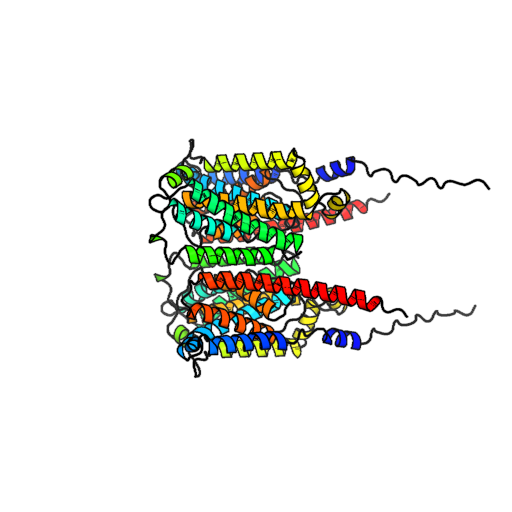 ? -0.256 27.062 4.508 1 91.06 211 ALA B O 1
ATOM 3987 N N . ALA B 1 212 ? 0.967 26.781 2.654 1 93.38 212 ALA B N 1
ATOM 3988 C CA . ALA B 1 212 ? -0.025 25.922 2.01 1 93.38 212 ALA B CA 1
ATOM 3989 C C . ALA B 1 212 ? -0.194 24.609 2.77 1 93.38 212 ALA B C 1
ATOM 3991 O O . ALA B 1 212 ? -1.264 24 2.734 1 93.38 212 ALA B O 1
ATOM 3992 N N . SER B 1 213 ? 0.877 24.203 3.428 1 90.75 213 SER B N 1
ATOM 3993 C CA . SER B 1 213 ? 0.88 22.922 4.129 1 90.75 213 SER B CA 1
ATOM 3994 C C . SER B 1 213 ? 0.349 23.062 5.551 1 90.75 213 SER B C 1
ATOM 3996 O O . SER B 1 213 ? -0.371 22.188 6.043 1 90.75 213 SER B O 1
ATOM 3998 N N . THR B 1 214 ? 0.625 24.156 6.223 1 88.62 214 THR B N 1
ATOM 3999 C CA . THR B 1 214 ? 0.292 24.312 7.637 1 88.62 214 THR B CA 1
ATOM 4000 C C . THR B 1 214 ? -1.146 24.797 7.801 1 88.62 214 THR B C 1
ATOM 4002 O O . THR B 1 214 ? -1.863 24.344 8.688 1 88.62 214 THR B O 1
ATOM 4005 N N . SER B 1 215 ? -1.498 25.719 6.938 1 91.06 215 SER B N 1
ATOM 4006 C CA . SER B 1 215 ? -2.861 26.234 7.008 1 91.06 215 SER B CA 1
ATOM 4007 C C . SER B 1 215 ? -3.391 26.609 5.625 1 91.06 215 SER B C 1
ATOM 4009 O O . SER B 1 215 ? -3.344 27.766 5.223 1 91.06 215 SER B O 1
ATOM 4011 N N . PRO B 1 216 ? -3.971 25.625 5.023 1 91.62 216 PRO B N 1
ATOM 4012 C CA . PRO B 1 216 ? -4.473 25.875 3.672 1 91.62 216 PRO B CA 1
ATOM 4013 C C . PRO B 1 216 ? -5.484 27.016 3.625 1 91.62 216 PRO B C 1
ATOM 4015 O O . PRO B 1 216 ? -5.488 27.812 2.676 1 91.62 216 PRO B O 1
ATOM 4018 N N . LYS B 1 217 ? -6.336 27.156 4.582 1 92.62 217 LYS B N 1
ATOM 4019 C CA . LYS B 1 217 ? -7.328 28.219 4.629 1 92.62 217 LYS B CA 1
ATOM 4020 C C . LYS B 1 217 ? -6.66 29.578 4.734 1 92.62 217 LYS B C 1
ATOM 4022 O O . LYS B 1 217 ? -6.992 30.5 3.98 1 92.62 217 LYS B O 1
ATOM 4027 N N . ALA B 1 218 ? -5.75 29.656 5.652 1 91.69 218 ALA B N 1
ATOM 4028 C CA . ALA B 1 218 ? -5.031 30.922 5.828 1 91.69 218 ALA B CA 1
ATOM 4029 C C . ALA B 1 218 ? -4.238 31.281 4.574 1 91.69 218 ALA B C 1
ATOM 4031 O O . ALA B 1 218 ? -4.16 32.438 4.195 1 91.69 218 ALA B O 1
ATOM 4032 N N . GLY B 1 219 ? -3.711 30.234 3.955 1 92.44 219 GLY B N 1
ATOM 4033 C CA . GLY B 1 219 ? -2.967 30.453 2.727 1 92.44 219 GLY B CA 1
ATOM 4034 C C . GLY B 1 219 ? -3.816 31.047 1.613 1 92.44 219 GLY B C 1
ATOM 4035 O O . GLY B 1 219 ? -3.389 31.969 0.916 1 92.44 219 GLY B O 1
ATOM 4036 N N . ARG B 1 220 ? -4.965 30.531 1.544 1 93.19 220 ARG B N 1
ATOM 4037 C CA . ARG B 1 220 ? -5.875 31.047 0.523 1 93.19 220 ARG B CA 1
ATOM 4038 C C . ARG B 1 220 ? -6.219 32.5 0.777 1 93.19 220 ARG B C 1
ATOM 4040 O O . ARG B 1 220 ? -6.285 33.312 -0.16 1 93.19 220 ARG B O 1
ATOM 4047 N N . TYR B 1 221 ? -6.371 32.875 1.977 1 92.62 221 TYR B N 1
ATOM 4048 C CA . TYR B 1 221 ? -6.68 34.25 2.352 1 92.62 221 TYR B CA 1
ATOM 4049 C C . TYR B 1 221 ? -5.512 35.156 2.037 1 92.62 221 TYR B C 1
ATOM 4051 O O . TYR B 1 221 ? -5.711 36.344 1.766 1 92.62 221 TYR B O 1
ATOM 4059 N N . GLN B 1 222 ? -4.34 34.594 1.998 1 94.25 222 GLN B N 1
ATOM 4060 C CA . GLN B 1 222 ? -3.143 35.406 1.721 1 94.25 222 GLN B CA 1
ATOM 4061 C C . GLN B 1 222 ? -2.84 35.438 0.225 1 94.25 222 GLN B C 1
ATOM 4063 O O . GLN B 1 222 ? -1.797 35.938 -0.192 1 94.25 222 GLN B O 1
ATOM 4068 N N . GLY B 1 223 ? -3.727 34.812 -0.575 1 94.38 223 GLY B N 1
ATOM 4069 C CA . GLY B 1 223 ? -3.584 34.844 -2.021 1 94.38 223 GLY B CA 1
ATOM 4070 C C . GLY B 1 223 ? -2.688 33.75 -2.564 1 94.38 223 GLY B C 1
ATOM 4071 O O . GLY B 1 223 ? -2.287 33.781 -3.73 1 94.38 223 GLY B O 1
ATOM 4072 N N . ILE B 1 224 ? -2.342 32.844 -1.769 1 95.62 224 ILE B N 1
ATOM 4073 C CA . ILE B 1 224 ? -1.493 31.734 -2.205 1 95.62 224 ILE B CA 1
ATOM 4074 C C . ILE B 1 224 ? -2.334 30.703 -2.951 1 95.62 224 ILE B C 1
ATOM 4076 O O . ILE B 1 224 ? -3.445 30.375 -2.527 1 95.62 224 ILE B O 1
ATOM 4080 N N . ALA B 1 225 ? -1.812 30.281 -4.086 1 97.12 225 ALA B N 1
ATOM 4081 C CA . ALA B 1 225 ? -2.467 29.203 -4.816 1 97.12 225 ALA B CA 1
ATOM 4082 C C . ALA B 1 225 ? -2.215 27.859 -4.141 1 97.12 225 ALA B C 1
ATOM 4084 O O . ALA B 1 225 ? -1.44 27.031 -4.645 1 97.12 225 ALA B O 1
ATOM 4085 N N . VAL B 1 226 ? -2.898 27.609 -3.121 1 96.94 226 VAL B N 1
ATOM 4086 C CA . VAL B 1 226 ? -2.672 26.484 -2.219 1 96.94 226 VAL B CA 1
ATOM 4087 C C . VAL B 1 226 ? -2.682 25.172 -3.008 1 96.94 226 VAL B C 1
ATOM 4089 O O . VAL B 1 226 ? -1.789 24.344 -2.85 1 96.94 226 VAL B O 1
ATOM 4092 N N . ARG B 1 227 ? -3.613 25 -3.98 1 96.81 227 ARG B N 1
ATOM 4093 C CA . ARG B 1 227 ? -3.736 23.766 -4.742 1 96.81 227 ARG B CA 1
ATOM 4094 C C . ARG B 1 227 ? -2.496 23.516 -5.594 1 96.81 227 ARG B C 1
ATOM 4096 O O . ARG B 1 227 ? -2.037 22.391 -5.719 1 96.81 227 ARG B O 1
ATOM 4103 N N . ARG B 1 228 ? -1.98 24.531 -6.098 1 97.69 228 ARG B N 1
ATOM 4104 C CA . ARG B 1 228 ? -0.81 24.406 -6.957 1 97.69 228 ARG B CA 1
ATOM 4105 C C . ARG B 1 228 ? 0.412 23.953 -6.16 1 97.69 228 ARG B C 1
ATOM 4107 O O . ARG B 1 228 ? 1.177 23.109 -6.605 1 97.69 228 ARG B O 1
ATOM 4114 N N . TYR B 1 229 ? 0.593 24.562 -5.039 1 97.31 229 TYR B N 1
ATOM 4115 C CA . TYR B 1 229 ? 1.746 24.234 -4.211 1 97.31 229 TYR B CA 1
ATOM 4116 C C . TYR B 1 229 ? 1.63 22.812 -3.658 1 97.31 229 TYR B C 1
ATOM 4118 O O . TYR B 1 229 ? 2.615 22.078 -3.615 1 97.31 229 TYR B O 1
ATOM 4126 N N . ARG B 1 230 ? 0.451 22.453 -3.252 1 97.38 230 ARG B N 1
ATOM 4127 C CA . ARG B 1 230 ? 0.25 21.094 -2.736 1 97.38 230 ARG B CA 1
ATOM 4128 C C . ARG B 1 230 ? 0.394 20.062 -3.846 1 97.38 230 ARG B C 1
ATOM 4130 O O . ARG B 1 230 ? 0.985 19 -3.637 1 97.38 230 ARG B O 1
ATOM 4137 N N . ALA B 1 231 ? -0.102 20.406 -5.023 1 98.31 231 ALA B N 1
ATOM 4138 C CA . ALA B 1 231 ? 0.076 19.516 -6.164 1 98.31 231 ALA B CA 1
ATOM 4139 C C . ALA B 1 231 ? 1.552 19.375 -6.527 1 98.31 231 ALA B C 1
ATOM 4141 O O . ALA B 1 231 ? 2.004 18.297 -6.902 1 98.31 231 ALA B O 1
ATOM 4142 N N . ALA B 1 232 ? 2.264 20.438 -6.383 1 98.19 232 ALA B N 1
ATOM 4143 C CA . ALA B 1 232 ? 3.686 20.438 -6.715 1 98.19 232 ALA B CA 1
ATOM 4144 C C . ALA B 1 232 ? 4.465 19.5 -5.805 1 98.19 232 ALA B C 1
ATOM 4146 O O . ALA B 1 232 ? 5.512 18.969 -6.195 1 98.19 232 ALA B O 1
ATOM 4147 N N . THR B 1 233 ? 3.957 19.266 -4.598 1 98 233 THR B N 1
ATOM 4148 C CA . THR B 1 233 ? 4.652 18.359 -3.701 1 98 233 THR B CA 1
ATOM 4149 C C . THR B 1 233 ? 4.609 16.938 -4.246 1 98 233 THR B C 1
ATOM 4151 O O . THR B 1 233 ? 5.578 16.188 -4.117 1 98 233 THR B O 1
ATOM 4154 N N . TYR B 1 234 ? 3.525 16.547 -4.906 1 98.75 234 TYR B N 1
ATOM 4155 C CA . TYR B 1 234 ? 3.443 15.219 -5.523 1 98.75 234 TYR B CA 1
ATOM 4156 C C . TYR B 1 234 ? 4.387 15.117 -6.715 1 98.75 234 TYR B C 1
ATOM 4158 O O . TYR B 1 234 ? 5 14.07 -6.938 1 98.75 234 TYR B O 1
ATOM 4166 N N . VAL B 1 235 ? 4.484 16.188 -7.441 1 98.81 235 VAL B N 1
ATOM 4167 C CA . VAL B 1 235 ? 5.375 16.219 -8.594 1 98.81 235 VAL B CA 1
ATOM 4168 C C . VAL B 1 235 ? 6.824 16.078 -8.141 1 98.81 235 VAL B C 1
ATOM 4170 O O . VAL B 1 235 ? 7.57 15.234 -8.641 1 98.81 235 VAL B O 1
ATOM 4173 N N . LEU B 1 236 ? 7.188 16.875 -7.164 1 98.44 236 LEU B N 1
ATOM 4174 C CA . LEU B 1 236 ? 8.555 16.859 -6.652 1 98.44 236 LEU B CA 1
ATOM 4175 C C . LEU B 1 236 ? 8.867 15.523 -5.98 1 98.44 236 LEU B C 1
ATOM 4177 O O . LEU B 1 236 ? 9.977 15 -6.113 1 98.44 236 LEU B O 1
ATOM 4181 N N . ALA B 1 237 ? 7.898 15.031 -5.258 1 98.75 237 ALA B N 1
ATOM 4182 C CA . ALA B 1 237 ? 8.086 13.734 -4.609 1 98.75 237 ALA B CA 1
ATOM 4183 C C . ALA B 1 237 ? 8.375 12.648 -5.633 1 98.75 237 ALA B C 1
ATOM 4185 O O . ALA B 1 237 ? 9.336 11.883 -5.48 1 98.75 237 ALA B O 1
ATOM 4186 N N . SER B 1 238 ? 7.617 12.586 -6.684 1 98.88 238 SER B N 1
ATOM 4187 C CA . SER B 1 238 ? 7.793 11.547 -7.688 1 98.88 238 SER B CA 1
ATOM 4188 C C . SER B 1 238 ? 9.117 11.703 -8.43 1 98.88 238 SER B C 1
ATOM 4190 O O . SER B 1 238 ? 9.734 10.711 -8.828 1 98.88 238 SER B O 1
ATOM 4192 N N . LEU B 1 239 ? 9.523 12.938 -8.617 1 98.75 239 LEU B N 1
ATOM 4193 C CA . LEU B 1 239 ? 10.836 13.164 -9.203 1 98.75 239 LEU B CA 1
ATOM 4194 C C . LEU B 1 239 ? 11.938 12.641 -8.281 1 98.75 239 LEU B C 1
ATOM 4196 O O . LEU B 1 239 ? 12.898 12.023 -8.75 1 98.75 239 LEU B O 1
ATOM 4200 N N . LEU B 1 240 ? 11.82 12.891 -7.023 1 98.75 240 LEU B N 1
ATOM 4201 C CA . LEU B 1 240 ? 12.797 12.383 -6.062 1 98.75 240 LEU B CA 1
ATOM 4202 C C . LEU B 1 240 ? 12.758 10.859 -5.992 1 98.75 240 LEU B C 1
ATOM 4204 O O . LEU B 1 240 ? 13.797 10.211 -5.852 1 98.75 240 LEU B O 1
ATOM 4208 N N . TYR B 1 241 ? 11.531 10.242 -6.078 1 98.88 241 TYR B N 1
ATOM 4209 C CA . TYR B 1 241 ? 11.422 8.789 -6.164 1 98.88 241 TYR B CA 1
ATOM 4210 C C . TYR B 1 241 ? 12.18 8.258 -7.375 1 98.88 241 TYR B C 1
ATOM 4212 O O . TYR B 1 241 ? 12.82 7.203 -7.301 1 98.88 241 TYR B O 1
ATOM 4220 N N . SER B 1 242 ? 12.062 9.023 -8.461 1 98.81 242 SER B N 1
ATOM 4221 C CA . SER B 1 242 ? 12.734 8.625 -9.695 1 98.81 242 SER B CA 1
ATOM 4222 C C . SER B 1 242 ? 14.25 8.672 -9.531 1 98.81 242 SER B C 1
ATOM 4224 O O . SER B 1 242 ? 14.961 7.762 -9.969 1 98.81 242 SER B O 1
ATOM 4226 N N . VAL B 1 243 ? 14.734 9.703 -8.906 1 98.38 243 VAL B N 1
ATOM 4227 C CA . VAL B 1 243 ? 16.156 9.82 -8.625 1 98.38 243 VAL B CA 1
ATOM 4228 C C . VAL B 1 243 ? 16.609 8.664 -7.734 1 98.38 243 VAL B C 1
ATOM 4230 O O . VAL B 1 243 ? 17.641 8.031 -8 1 98.38 243 VAL B O 1
ATOM 4233 N N . ALA B 1 244 ? 15.859 8.359 -6.738 1 98.56 244 ALA B N 1
ATOM 4234 C CA . ALA B 1 244 ? 16.156 7.242 -5.852 1 98.56 244 ALA B CA 1
ATOM 4235 C C . ALA B 1 244 ? 16.203 5.926 -6.621 1 98.56 244 ALA B C 1
ATOM 4237 O O . ALA B 1 244 ? 17.078 5.098 -6.398 1 98.56 244 ALA B O 1
ATOM 4238 N N . GLY B 1 245 ? 15.273 5.777 -7.559 1 98.19 245 GLY B N 1
ATOM 4239 C CA . GLY B 1 245 ? 15.188 4.547 -8.32 1 98.19 245 GLY B CA 1
ATOM 4240 C C . GLY B 1 245 ? 16.375 4.316 -9.227 1 98.19 245 GLY B C 1
ATOM 4241 O O . GLY B 1 245 ? 16.891 3.197 -9.328 1 98.19 245 GLY B O 1
ATOM 4242 N N . VAL B 1 246 ? 16.812 5.355 -9.914 1 97.31 246 VAL B N 1
ATOM 4243 C CA . VAL B 1 246 ? 17.938 5.242 -10.836 1 97.31 246 VAL B CA 1
ATOM 4244 C C . VAL B 1 246 ? 19.203 4.906 -10.055 1 97.31 246 VAL B C 1
ATOM 4246 O O . VAL B 1 246 ? 20.031 4.109 -10.516 1 97.31 246 VAL B O 1
ATOM 4249 N N . PHE B 1 247 ? 19.359 5.457 -8.859 1 97.5 247 PHE B N 1
ATOM 4250 C CA . PHE B 1 247 ? 20.531 5.152 -8.039 1 97.5 247 PHE B CA 1
ATOM 4251 C C . PHE B 1 247 ? 20.422 3.756 -7.441 1 97.5 247 PHE B C 1
ATOM 4253 O O . PHE B 1 247 ? 21.406 3.035 -7.352 1 97.5 247 PHE B O 1
ATOM 4260 N N . LEU B 1 248 ? 19.266 3.367 -7.117 1 97.19 248 LEU B N 1
ATOM 4261 C CA . LEU B 1 248 ? 19.047 2.076 -6.473 1 97.19 248 LEU B CA 1
ATOM 4262 C C . LEU B 1 248 ? 19.391 0.933 -7.418 1 97.19 248 LEU B C 1
ATOM 4264 O O . LEU B 1 248 ? 20.062 -0.025 -7.023 1 97.19 248 LEU B O 1
ATOM 4268 N N . VAL B 1 249 ? 18.938 1.058 -8.656 1 95.69 249 VAL B N 1
ATOM 4269 C CA . VAL B 1 249 ? 19.172 -0.031 -9.602 1 95.69 249 VAL B CA 1
ATOM 4270 C C . VAL B 1 249 ? 20.672 -0.179 -9.852 1 95.69 249 VAL B C 1
ATOM 4272 O O . VAL B 1 249 ? 21.172 -1.291 -10.039 1 95.69 249 VAL B O 1
ATOM 4275 N N . GLY B 1 250 ? 21.422 0.878 -9.82 1 94.5 250 GLY B N 1
ATOM 4276 C CA . GLY B 1 250 ? 22.875 0.814 -9.914 1 94.5 250 GLY B CA 1
ATOM 4277 C C . GLY B 1 250 ? 23.516 0.138 -8.727 1 94.5 250 GLY B C 1
ATOM 4278 O O . GLY B 1 250 ? 24.438 -0.666 -8.883 1 94.5 250 GLY B O 1
ATOM 4279 N N . SER B 1 251 ? 23.031 0.44 -7.57 1 93.94 251 SER B N 1
ATOM 4280 C CA . SER B 1 251 ? 23.625 -0.081 -6.336 1 93.94 251 SER B CA 1
ATOM 4281 C C . SER B 1 251 ? 23.297 -1.562 -6.156 1 93.94 251 SER B C 1
ATOM 4283 O O . SER B 1 251 ? 24.125 -2.324 -5.66 1 93.94 251 SER B O 1
ATOM 4285 N N . ILE B 1 252 ? 22.109 -1.961 -6.551 1 91.44 252 ILE B N 1
ATOM 4286 C CA . ILE B 1 252 ? 21.672 -3.35 -6.422 1 91.44 252 ILE B CA 1
ATOM 4287 C C . ILE B 1 252 ? 22.203 -4.164 -7.598 1 91.44 252 ILE B C 1
ATOM 4289 O O . ILE B 1 252 ? 22.484 -5.355 -7.457 1 91.44 252 ILE B O 1
ATOM 4293 N N . GLY B 1 253 ? 22.281 -3.615 -8.734 1 90.94 253 GLY B N 1
ATOM 4294 C CA . GLY B 1 253 ? 22.922 -4.25 -9.875 1 90.94 253 GLY B CA 1
ATOM 4295 C C . GLY B 1 253 ? 21.953 -4.977 -10.781 1 90.94 253 GLY B C 1
ATOM 4296 O O . GLY B 1 253 ? 22.328 -5.426 -11.867 1 90.94 253 GLY B O 1
ATOM 4297 N N . THR B 1 254 ? 20.734 -5.172 -10.359 1 88.69 254 THR B N 1
ATOM 4298 C CA . THR B 1 254 ? 19.734 -5.844 -11.195 1 88.69 254 THR B CA 1
ATOM 4299 C C . THR B 1 254 ? 18.359 -5.238 -10.969 1 88.69 254 THR B C 1
ATOM 4301 O O . THR B 1 254 ? 17.953 -4.996 -9.828 1 88.69 254 THR B O 1
ATOM 4304 N N . PRO B 1 255 ? 17.688 -4.965 -12.07 1 89.94 255 PRO B N 1
ATOM 4305 C CA . PRO B 1 255 ? 16.297 -4.531 -11.914 1 89.94 255 PRO B CA 1
ATOM 4306 C C . PRO B 1 255 ? 15.359 -5.688 -11.586 1 89.94 255 PRO B C 1
ATOM 4308 O O . PRO B 1 255 ? 15.531 -6.797 -12.102 1 89.94 255 PRO B O 1
ATOM 4311 N N . THR B 1 256 ? 14.586 -5.621 -10.625 1 90.88 256 THR B N 1
ATOM 4312 C CA . THR B 1 256 ? 13.531 -6.578 -10.305 1 90.88 256 THR B CA 1
ATOM 4313 C C . THR B 1 256 ? 12.188 -5.867 -10.125 1 90.88 256 THR B C 1
ATOM 4315 O O . THR B 1 256 ? 12.148 -4.652 -9.922 1 90.88 256 THR B O 1
ATOM 4318 N N . LEU B 1 257 ? 11.164 -6.574 -10.25 1 92.19 257 LEU B N 1
ATOM 4319 C CA . LEU B 1 257 ? 9.844 -5.984 -10.094 1 92.19 257 LEU B CA 1
ATOM 4320 C C . LEU B 1 257 ? 9.555 -5.672 -8.625 1 92.19 257 LEU B C 1
ATOM 4322 O O . LEU B 1 257 ? 8.602 -4.957 -8.312 1 92.19 257 LEU B O 1
ATOM 4326 N N . SER B 1 258 ? 10.383 -6.117 -7.723 1 91.38 258 SER B N 1
ATOM 4327 C CA . SER B 1 258 ? 10.227 -5.844 -6.297 1 91.38 258 SER B CA 1
ATOM 4328 C C . SER B 1 258 ? 11.25 -4.82 -5.816 1 91.38 258 SER B C 1
ATOM 4330 O O . SER B 1 258 ? 11.398 -4.609 -4.609 1 91.38 258 SER B O 1
ATOM 4332 N N . LEU B 1 259 ? 11.93 -4.172 -6.719 1 93.38 259 LEU B N 1
ATOM 4333 C CA . LEU B 1 259 ? 13.062 -3.303 -6.422 1 93.38 259 LEU B CA 1
ATOM 4334 C C . LEU B 1 259 ? 12.68 -2.24 -5.398 1 93.38 259 LEU B C 1
ATOM 4336 O O . LEU B 1 259 ? 13.438 -1.967 -4.465 1 93.38 259 LEU B O 1
ATOM 4340 N N . GLY B 1 260 ? 11.5 -1.676 -5.559 1 96.31 260 GLY B N 1
ATOM 4341 C CA . GLY B 1 260 ? 11.117 -0.538 -4.742 1 96.31 260 GLY B CA 1
ATOM 4342 C C . GLY B 1 260 ? 10.18 -0.909 -3.607 1 96.31 260 GLY B C 1
ATOM 4343 O O . GLY B 1 260 ? 9.695 -0.035 -2.887 1 96.31 260 GLY B O 1
ATOM 4344 N N . ASP B 1 261 ? 9.859 -2.15 -3.328 1 93.06 261 ASP B N 1
ATOM 4345 C CA . ASP B 1 261 ? 8.805 -2.584 -2.418 1 93.06 261 ASP B CA 1
ATOM 4346 C C . ASP B 1 261 ? 9.07 -2.092 -0.997 1 93.06 261 ASP B C 1
ATOM 4348 O O . ASP B 1 261 ? 8.148 -1.652 -0.306 1 93.06 261 ASP B O 1
ATOM 4352 N N . VAL B 1 262 ? 10.312 -2.096 -0.645 1 91.69 262 VAL B N 1
ATOM 4353 C CA . VAL B 1 262 ? 10.656 -1.793 0.741 1 91.69 262 VAL B CA 1
ATOM 4354 C C . VAL B 1 262 ? 10.414 -0.311 1.021 1 91.69 262 VAL B C 1
ATOM 4356 O O . VAL B 1 262 ? 10.156 0.078 2.162 1 91.69 262 VAL B O 1
ATOM 4359 N N . TYR B 1 263 ? 10.352 0.503 0.029 1 96.38 263 TYR B N 1
ATOM 4360 C CA . TYR B 1 263 ? 10.328 1.947 0.234 1 96.38 263 TYR B CA 1
ATOM 4361 C C . TYR B 1 263 ? 8.914 2.439 0.509 1 96.38 263 TYR B C 1
ATOM 4363 O O . TYR B 1 263 ? 8.719 3.57 0.96 1 96.38 263 TYR B O 1
ATOM 4371 N N . GLN B 1 264 ? 7.973 1.599 0.247 1 95 264 GLN B N 1
ATOM 4372 C CA . GLN B 1 264 ? 6.598 2.012 0.509 1 95 264 GLN B CA 1
ATOM 4373 C C . GLN B 1 264 ? 6.395 2.33 1.987 1 95 264 GLN B C 1
ATOM 4375 O O . GLN B 1 264 ? 5.957 3.43 2.336 1 95 264 GLN B O 1
ATOM 4380 N N . LEU B 1 265 ? 6.742 1.43 2.826 1 95.62 265 LEU B N 1
ATOM 4381 C CA . LEU B 1 265 ? 6.562 1.656 4.254 1 95.62 265 LEU B CA 1
ATOM 4382 C C . LEU B 1 265 ? 7.73 2.443 4.832 1 95.62 265 LEU B C 1
ATOM 4384 O O . LEU B 1 265 ? 7.543 3.291 5.711 1 95.62 265 LEU B O 1
ATOM 4388 N N . SER B 1 266 ? 8.914 2.156 4.359 1 97.62 266 SER B N 1
ATOM 4389 C CA . SER B 1 266 ? 10.102 2.717 4.992 1 97.62 266 SER B CA 1
ATOM 4390 C C . SER B 1 266 ? 10.117 4.238 4.895 1 97.62 266 SER B C 1
ATOM 4392 O O . SER B 1 266 ? 10.555 4.922 5.82 1 97.62 266 SER B O 1
ATOM 4394 N N . THR B 1 267 ? 9.648 4.758 3.764 1 98.38 267 THR B N 1
ATOM 4395 C CA . THR B 1 267 ? 9.664 6.215 3.641 1 98.38 267 THR B CA 1
ATOM 4396 C C . THR B 1 267 ? 8.688 6.852 4.621 1 98.38 267 THR B C 1
ATOM 4398 O O . THR B 1 267 ? 8.945 7.934 5.152 1 98.38 267 THR B O 1
ATOM 4401 N N . ILE B 1 268 ? 7.59 6.18 4.879 1 97.19 268 ILE B N 1
ATOM 4402 C CA . ILE B 1 268 ? 6.625 6.68 5.848 1 97.19 268 ILE B CA 1
ATOM 4403 C C . ILE B 1 268 ? 7.219 6.613 7.254 1 97.19 268 ILE B C 1
ATOM 4405 O O . ILE B 1 268 ? 7.16 7.586 8.008 1 97.19 268 ILE B O 1
ATOM 4409 N N . VAL B 1 269 ? 7.84 5.48 7.551 1 96.75 269 VAL B N 1
ATOM 4410 C CA . VAL B 1 269 ? 8.461 5.273 8.859 1 96.75 269 VAL B CA 1
ATOM 4411 C C . VAL B 1 269 ? 9.508 6.352 9.109 1 96.75 269 VAL B C 1
ATOM 4413 O O . VAL B 1 269 ? 9.547 6.949 10.188 1 96.75 269 VAL B O 1
ATOM 4416 N N . VAL B 1 270 ? 10.32 6.605 8.133 1 97.44 270 VAL B N 1
ATOM 4417 C CA . VAL B 1 270 ? 11.422 7.562 8.227 1 97.44 270 VAL B CA 1
ATOM 4418 C C . VAL B 1 270 ? 10.875 8.953 8.523 1 97.44 270 VAL B C 1
ATOM 4420 O O . VAL B 1 270 ? 11.383 9.656 9.406 1 97.44 270 VAL B O 1
ATOM 4423 N N . VAL B 1 271 ? 9.852 9.352 7.805 1 96.06 271 VAL B N 1
ATOM 4424 C CA . VAL B 1 271 ? 9.305 10.695 7.949 1 96.06 271 VAL B CA 1
ATOM 4425 C C . VAL B 1 271 ? 8.648 10.844 9.32 1 96.06 271 VAL B C 1
ATOM 4427 O O . VAL B 1 271 ? 8.82 11.867 9.984 1 96.06 271 VAL B O 1
ATOM 4430 N N . VAL B 1 272 ? 8 9.805 9.773 1 92.81 272 VAL B N 1
ATOM 4431 C CA . VAL B 1 272 ? 7.352 9.844 11.078 1 92.81 272 VAL B CA 1
ATOM 4432 C C . VAL B 1 272 ? 8.406 9.852 12.188 1 92.81 272 VAL B C 1
ATOM 4434 O O . VAL B 1 272 ? 8.289 10.602 13.156 1 92.81 272 VAL B O 1
ATOM 4437 N N . LEU B 1 273 ? 9.422 9.078 11.992 1 92.12 273 LEU B N 1
ATOM 4438 C CA . LEU B 1 273 ? 10.523 9.055 12.945 1 92.12 273 LEU B CA 1
ATOM 4439 C C . LEU B 1 273 ? 11.227 10.406 12.992 1 92.12 273 LEU B C 1
ATOM 4441 O O . LEU B 1 273 ? 11.781 10.781 14.031 1 92.12 273 LEU B O 1
ATOM 4445 N N . GLY B 1 274 ? 11.242 11.023 11.844 1 91.31 274 GLY B N 1
ATOM 4446 C CA . GLY B 1 274 ? 11.812 12.359 11.781 1 91.31 274 GLY B CA 1
ATOM 4447 C C . GLY B 1 274 ? 10.977 13.398 12.508 1 91.31 274 GLY B C 1
ATOM 4448 O O . GLY B 1 274 ? 11.375 14.562 12.609 1 91.31 274 GLY B O 1
ATOM 4449 N N . GLY B 1 275 ? 9.789 13.078 12.969 1 85.19 275 GLY B N 1
ATOM 4450 C CA . GLY B 1 275 ? 9 13.969 13.797 1 85.19 275 GLY B CA 1
ATOM 4451 C C . GLY B 1 275 ? 7.805 14.555 13.07 1 85.19 275 GLY B C 1
ATOM 4452 O O . GLY B 1 275 ? 7.09 15.398 13.617 1 85.19 275 GLY B O 1
ATOM 4453 N N . ALA B 1 276 ? 7.621 14.164 11.883 1 86.81 276 ALA B N 1
ATOM 4454 C CA . ALA B 1 276 ? 6.488 14.688 11.117 1 86.81 276 ALA B CA 1
ATOM 4455 C C . ALA B 1 276 ? 5.184 14.023 11.539 1 86.81 276 ALA B C 1
ATOM 4457 O O . ALA B 1 276 ? 5.168 12.836 11.883 1 86.81 276 ALA B O 1
ATOM 4458 N N . ALA B 1 277 ? 4.152 14.836 11.555 1 86.31 277 ALA B N 1
ATOM 4459 C CA . ALA B 1 277 ? 2.812 14.297 11.781 1 86.31 277 ALA B CA 1
ATOM 4460 C C . ALA B 1 277 ? 2.172 13.859 10.469 1 86.31 277 ALA B C 1
ATOM 4462 O O . ALA B 1 277 ? 2.324 14.531 9.438 1 86.31 277 ALA B O 1
ATOM 4463 N N . LEU B 1 278 ? 1.43 12.812 10.562 1 87.88 278 LEU B N 1
ATOM 4464 C CA . LEU B 1 278 ? 0.781 12.289 9.367 1 87.88 278 LEU 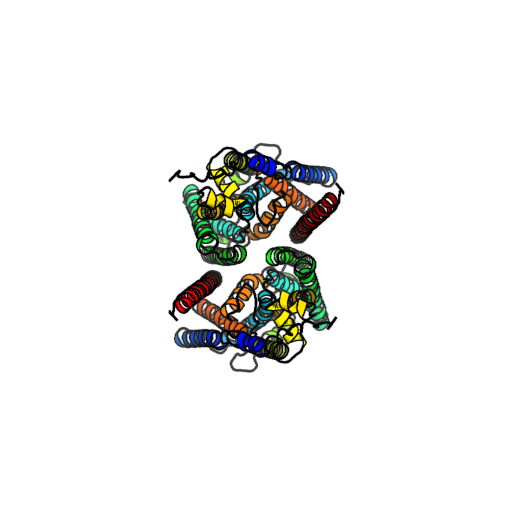B CA 1
ATOM 4465 C C . LEU B 1 278 ? -0.342 13.211 8.914 1 87.88 278 LEU B C 1
ATOM 4467 O O . LEU B 1 278 ? -0.792 13.133 7.766 1 87.88 278 LEU B O 1
ATOM 4471 N N . SER B 1 279 ? -0.848 14.062 9.758 1 84.44 279 SER B N 1
ATOM 4472 C CA . SER B 1 279 ? -1.918 15 9.438 1 84.44 279 SER B CA 1
ATOM 4473 C C . SER B 1 279 ? -1.38 16.219 8.695 1 84.44 279 SER B C 1
ATOM 4475 O O . SER B 1 279 ? -2.152 17.031 8.195 1 84.44 279 SER B O 1
ATOM 4477 N N . GLY B 1 280 ? -0.136 16.25 8.555 1 85.94 280 GLY B N 1
ATOM 4478 C CA . GLY B 1 280 ? 0.469 17.375 7.852 1 85.94 280 GLY B CA 1
ATOM 4479 C C . GLY B 1 280 ? 1.071 18.406 8.781 1 85.94 280 GLY B C 1
ATOM 4480 O O . GLY B 1 280 ? 1.02 18.25 10.008 1 85.94 280 GLY B O 1
ATOM 4481 N N . GLY B 1 281 ? 1.714 19.391 8.125 1 83.56 281 GLY B N 1
ATOM 4482 C CA . GLY B 1 281 ? 2.291 20.5 8.875 1 83.56 281 GLY B CA 1
ATOM 4483 C C . GLY B 1 281 ? 3.68 20.875 8.398 1 83.56 281 GLY B C 1
ATOM 4484 O O . GLY B 1 281 ? 3.887 21.109 7.207 1 83.56 281 GLY B O 1
ATOM 4485 N N . ARG B 1 282 ? 4.621 20.766 9.25 1 76.25 282 ARG B N 1
ATOM 4486 C CA . ARG B 1 282 ? 5.934 21.312 8.914 1 76.25 282 ARG B CA 1
ATOM 4487 C C . ARG B 1 282 ? 6.844 20.234 8.336 1 76.25 282 ARG B C 1
ATOM 4489 O O . ARG B 1 282 ? 6.816 19.094 8.781 1 76.25 282 ARG B O 1
ATOM 4496 N N . LEU B 1 283 ? 7.566 20.656 7.383 1 82.56 283 LEU B N 1
ATOM 4497 C CA . LEU B 1 283 ? 8.562 19.828 6.707 1 82.56 283 LEU B CA 1
ATOM 4498 C C . LEU B 1 283 ? 9.953 20.078 7.281 1 82.56 283 LEU B C 1
ATOM 4500 O O . LEU B 1 283 ? 10.383 21.219 7.41 1 82.56 283 LEU B O 1
ATOM 4504 N N . HIS B 1 284 ? 10.609 19.078 7.785 1 89.88 284 HIS B N 1
ATOM 4505 C CA . HIS B 1 284 ? 11.977 19.188 8.281 1 89.88 284 HIS B CA 1
ATOM 4506 C C . HIS B 1 284 ? 12.891 18.188 7.594 1 89.88 284 HIS B C 1
ATOM 4508 O O . HIS B 1 284 ? 13.094 17.078 8.102 1 89.88 284 HIS B O 1
ATOM 4514 N N . PRO B 1 285 ? 13.508 18.656 6.484 1 95.44 285 PRO B N 1
ATOM 4515 C CA . PRO B 1 285 ? 14.375 17.75 5.746 1 95.44 285 PRO B CA 1
ATOM 4516 C C . PRO B 1 285 ? 15.477 17.141 6.621 1 95.44 285 PRO B C 1
ATOM 4518 O O . PRO B 1 285 ? 15.805 15.961 6.48 1 95.44 285 PRO B O 1
ATOM 4521 N N . GLY B 1 286 ? 16.031 17.938 7.508 1 95.81 286 GLY B N 1
ATOM 4522 C CA . GLY B 1 286 ? 17.078 17.453 8.398 1 95.81 286 GLY B CA 1
ATOM 4523 C C . GLY B 1 286 ? 16.594 16.344 9.312 1 95.81 286 GLY B C 1
ATOM 4524 O O . GLY B 1 286 ? 17.328 15.375 9.562 1 95.81 286 GLY B O 1
ATOM 4525 N N . ALA B 1 287 ? 15.414 16.484 9.844 1 95.38 287 ALA B N 1
ATOM 4526 C CA . ALA B 1 287 ? 14.844 15.453 10.711 1 95.38 287 ALA B CA 1
ATOM 4527 C C . ALA B 1 287 ? 14.539 14.18 9.922 1 95.38 287 ALA B C 1
ATOM 4529 O O . ALA B 1 287 ? 14.672 13.07 10.445 1 95.38 287 ALA B O 1
ATOM 4530 N N . THR B 1 288 ? 14.125 14.359 8.695 1 96.81 288 THR B N 1
ATOM 4531 C CA . THR B 1 288 ? 13.891 13.219 7.816 1 96.81 288 THR B CA 1
ATOM 4532 C C . THR B 1 288 ? 15.18 12.422 7.613 1 96.81 288 THR B C 1
ATOM 4534 O O . THR B 1 288 ? 15.164 11.188 7.648 1 96.81 288 THR B O 1
ATOM 4537 N N . MET B 1 289 ? 16.25 13.125 7.422 1 98.12 289 MET B N 1
ATOM 4538 C CA . MET B 1 289 ? 17.547 12.453 7.27 1 98.12 289 MET B CA 1
ATOM 4539 C C . MET B 1 289 ? 17.906 11.672 8.531 1 98.12 289 MET B C 1
ATOM 4541 O O . MET B 1 289 ? 18.406 10.555 8.445 1 98.12 289 MET B O 1
ATOM 4545 N N . ALA B 1 290 ? 17.625 12.234 9.703 1 97.62 290 ALA B N 1
ATOM 4546 C CA . ALA B 1 290 ? 17.891 11.547 10.961 1 97.62 290 ALA B CA 1
ATOM 4547 C C . ALA B 1 290 ? 17.062 10.266 11.062 1 97.62 290 ALA B C 1
ATOM 4549 O O . ALA B 1 290 ? 17.547 9.234 11.516 1 97.62 290 ALA B O 1
ATOM 4550 N N . GLY B 1 291 ? 15.781 10.367 10.664 1 97.31 291 GLY B N 1
ATOM 4551 C CA . GLY B 1 291 ? 14.93 9.188 10.633 1 97.31 291 GLY B CA 1
ATOM 4552 C C . GLY B 1 291 ? 15.461 8.094 9.727 1 97.31 291 GLY B C 1
ATOM 4553 O O . GLY B 1 291 ? 15.422 6.91 10.078 1 97.31 291 GLY B O 1
ATOM 4554 N N . ALA B 1 292 ? 15.945 8.508 8.586 1 98.44 292 ALA B N 1
ATOM 4555 C CA . ALA B 1 292 ? 16.5 7.555 7.633 1 98.44 292 ALA B CA 1
ATOM 4556 C C . ALA B 1 292 ? 17.734 6.871 8.203 1 98.44 292 ALA B C 1
ATOM 4558 O O . ALA B 1 292 ? 17.938 5.664 8.031 1 98.44 292 ALA B O 1
ATOM 4559 N N . LEU B 1 293 ? 18.547 7.656 8.82 1 97.81 293 LEU B N 1
ATOM 4560 C CA . LEU B 1 293 ? 19.75 7.094 9.438 1 97.81 293 LEU B CA 1
ATOM 4561 C C . LEU B 1 293 ? 19.375 6.082 10.516 1 97.81 293 LEU B C 1
ATOM 4563 O O . LEU B 1 293 ? 19.953 4.996 10.578 1 97.81 293 LEU B O 1
ATOM 4567 N N . PHE B 1 294 ? 18.422 6.375 11.32 1 97.38 294 PHE B N 1
ATOM 4568 C CA . PHE B 1 294 ? 17.969 5.484 12.383 1 97.38 294 PHE B CA 1
ATOM 4569 C C . PHE B 1 294 ? 17.5 4.152 11.805 1 97.38 294 PHE B C 1
ATOM 4571 O O . PHE B 1 294 ? 17.938 3.09 12.242 1 97.38 294 PHE B O 1
ATOM 4578 N N . LEU B 1 295 ? 16.625 4.277 10.852 1 97.31 295 LEU B N 1
ATOM 4579 C CA . LEU B 1 295 ? 16.047 3.066 10.273 1 97.31 295 LEU B CA 1
ATOM 4580 C C . LEU B 1 295 ? 17.125 2.24 9.562 1 97.31 295 LEU B C 1
ATOM 4582 O O . LEU B 1 295 ? 17.125 1.011 9.656 1 97.31 295 LEU B O 1
ATOM 4586 N N . SER B 1 296 ? 18.016 2.904 8.852 1 96.88 296 SER B N 1
ATOM 4587 C CA . SER B 1 296 ? 19.078 2.209 8.141 1 96.88 296 SER B CA 1
ATOM 4588 C C . SER B 1 296 ? 20 1.476 9.109 1 96.88 296 SER B C 1
ATOM 4590 O O . SER B 1 296 ? 20.469 0.373 8.812 1 96.88 296 SER B O 1
ATOM 4592 N N . LEU B 1 297 ? 20.297 2.074 10.227 1 96.31 297 LEU B N 1
ATOM 4593 C CA . LEU B 1 297 ? 21.141 1.438 11.234 1 96.31 297 LEU B CA 1
ATOM 4594 C C . LEU B 1 297 ? 20.453 0.206 11.812 1 96.31 297 LEU B C 1
ATOM 4596 O O . LEU B 1 297 ? 21.094 -0.822 12.031 1 96.31 297 LEU B O 1
ATOM 4600 N N . ILE B 1 298 ? 19.172 0.293 12.047 1 95.19 298 ILE B N 1
ATOM 4601 C CA . ILE B 1 298 ? 18.422 -0.862 12.531 1 95.19 298 ILE B CA 1
ATOM 4602 C C . ILE B 1 298 ? 18.516 -1.998 11.516 1 95.19 298 ILE B C 1
ATOM 4604 O O . ILE B 1 298 ? 18.766 -3.148 11.875 1 95.19 298 ILE B O 1
ATOM 4608 N N . ASN B 1 299 ? 18.297 -1.639 10.266 1 94.75 299 ASN B N 1
ATOM 4609 C CA . ASN B 1 299 ? 18.359 -2.643 9.211 1 94.75 299 ASN B CA 1
ATOM 4610 C C . ASN B 1 299 ? 19.75 -3.285 9.133 1 94.75 299 ASN B C 1
ATOM 4612 O O . ASN B 1 299 ? 19.859 -4.496 8.945 1 94.75 299 ASN B O 1
ATOM 4616 N N . GLN B 1 300 ? 20.734 -2.463 9.289 1 93.94 300 GLN B N 1
ATOM 4617 C CA . GLN B 1 300 ? 22.109 -2.955 9.258 1 93.94 300 GLN B CA 1
ATOM 4618 C C . GLN B 1 300 ? 22.391 -3.873 10.445 1 93.94 300 GLN B C 1
ATOM 4620 O O . GLN B 1 300 ? 23.078 -4.891 10.297 1 93.94 300 GLN B O 1
ATOM 4625 N N . ASP B 1 301 ? 21.938 -3.506 11.594 1 93.69 301 ASP B N 1
ATOM 4626 C CA . ASP B 1 301 ? 22.141 -4.312 12.797 1 93.69 301 ASP B CA 1
ATOM 4627 C C . ASP B 1 301 ? 21.438 -5.664 12.664 1 93.69 301 ASP B C 1
ATOM 4629 O O . ASP B 1 301 ? 21.984 -6.695 13.039 1 93.69 301 ASP B O 1
ATOM 4633 N N . VAL B 1 302 ? 20.266 -5.629 12.133 1 93.62 302 VAL B N 1
ATOM 4634 C CA . VAL B 1 302 ? 19.516 -6.871 11.922 1 93.62 302 VAL B CA 1
ATOM 4635 C C . VAL B 1 302 ? 20.281 -7.766 10.945 1 93.62 302 VAL B C 1
ATOM 4637 O O . VAL B 1 302 ? 20.422 -8.969 11.172 1 93.62 302 VAL B O 1
ATOM 4640 N N . ALA B 1 303 ? 20.734 -7.18 9.891 1 91.38 303 ALA B N 1
ATOM 4641 C CA . ALA B 1 303 ? 21.516 -7.938 8.906 1 91.38 303 ALA B CA 1
ATOM 4642 C C . ALA B 1 303 ? 22.766 -8.539 9.539 1 91.38 303 ALA B C 1
ATOM 4644 O O . ALA B 1 303 ? 23.141 -9.664 9.219 1 91.38 303 ALA B O 1
ATOM 4645 N N . ALA B 1 304 ? 23.375 -7.84 10.406 1 91.38 304 ALA B N 1
ATOM 4646 C CA . ALA B 1 304 ? 24.609 -8.273 11.055 1 91.38 304 ALA B CA 1
ATOM 4647 C C . ALA B 1 304 ? 24.359 -9.484 11.945 1 91.38 304 ALA B C 1
ATOM 4649 O O . ALA B 1 304 ? 25.281 -10.266 12.219 1 91.38 304 ALA B O 1
ATOM 4650 N N . THR B 1 305 ? 23.172 -9.664 12.477 1 91.88 305 THR B N 1
ATOM 4651 C CA . THR B 1 305 ? 22.844 -10.82 13.305 1 91.88 305 THR B CA 1
ATOM 4652 C C . THR B 1 305 ? 22.641 -12.062 12.445 1 91.88 305 THR B C 1
ATOM 4654 O O . THR B 1 305 ? 22.609 -13.18 12.961 1 91.88 305 THR B O 1
ATOM 4657 N N . GLY B 1 306 ? 22.422 -11.867 11.125 1 90.62 306 GLY B N 1
ATOM 4658 C CA . GLY B 1 306 ? 22.125 -12.977 10.234 1 90.62 306 GLY B CA 1
ATOM 4659 C C . GLY B 1 306 ? 20.656 -13.328 10.18 1 90.62 306 GLY B C 1
ATOM 4660 O O . GLY B 1 306 ? 20.281 -14.375 9.648 1 90.62 306 GLY B O 1
ATOM 4661 N N . ALA B 1 307 ? 19.891 -12.484 10.711 1 90.62 307 ALA B N 1
ATOM 4662 C CA . ALA B 1 307 ? 18.453 -12.727 10.703 1 90.62 307 ALA B CA 1
ATOM 4663 C C . ALA B 1 307 ? 17.891 -12.688 9.281 1 90.62 307 ALA B C 1
ATOM 4665 O O . ALA B 1 307 ? 18.5 -12.078 8.391 1 90.62 307 ALA B O 1
ATOM 4666 N N . ALA B 1 308 ? 16.719 -13.312 9.102 1 89.94 308 ALA B N 1
ATOM 4667 C CA . ALA B 1 308 ? 16.047 -13.328 7.812 1 89.94 308 ALA B CA 1
ATOM 4668 C C . ALA B 1 308 ? 15.625 -11.922 7.398 1 89.94 308 ALA B C 1
ATOM 4670 O O . ALA B 1 308 ? 15.344 -11.07 8.25 1 89.94 308 ALA B O 1
ATOM 4671 N N . ALA B 1 309 ? 15.57 -11.656 6.098 1 86.12 309 ALA B N 1
ATOM 4672 C CA . ALA B 1 309 ? 15.211 -10.352 5.551 1 86.12 309 ALA B CA 1
ATOM 4673 C C . ALA B 1 309 ? 13.844 -9.906 6.051 1 86.12 309 ALA B C 1
ATOM 4675 O O . ALA B 1 309 ? 13.609 -8.711 6.242 1 86.12 309 ALA B O 1
ATOM 4676 N N . GLY B 1 310 ? 13.055 -10.898 6.332 1 92.25 310 GLY B N 1
ATOM 4677 C CA . GLY B 1 310 ? 11.719 -10.594 6.82 1 92.25 310 GLY B CA 1
ATOM 4678 C C . GLY B 1 310 ? 11.719 -9.906 8.172 1 92.25 310 GLY B C 1
ATOM 4679 O O . GLY B 1 310 ? 10.789 -9.172 8.5 1 92.25 310 GLY B O 1
ATOM 4680 N N . THR B 1 311 ? 12.766 -10.086 8.938 1 94.81 311 THR B N 1
ATOM 4681 C CA . THR B 1 311 ? 12.867 -9.484 10.258 1 94.81 311 THR B CA 1
ATOM 4682 C C . THR B 1 311 ? 12.891 -7.957 10.156 1 94.81 311 THR B C 1
ATOM 4684 O O . THR B 1 311 ? 12.289 -7.27 10.984 1 94.81 311 THR B O 1
ATOM 4687 N N . GLN B 1 312 ? 13.508 -7.461 9.156 1 94.25 312 GLN B N 1
ATOM 4688 C CA . GLN B 1 312 ? 13.531 -6.016 8.945 1 94.25 312 GLN B CA 1
ATOM 4689 C C . GLN B 1 312 ? 12.125 -5.473 8.703 1 94.25 312 GLN B C 1
ATOM 4691 O O . GLN B 1 312 ? 11.773 -4.41 9.219 1 94.25 312 GLN B O 1
ATOM 4696 N N . GLY B 1 313 ? 11.367 -6.223 7.949 1 94.94 313 GLY B N 1
ATOM 4697 C CA . GLY B 1 313 ? 9.992 -5.816 7.703 1 94.94 313 GLY B CA 1
ATOM 4698 C C . GLY B 1 313 ? 9.141 -5.785 8.961 1 94.94 313 GLY B C 1
ATOM 4699 O O . GLY B 1 313 ? 8.375 -4.844 9.172 1 94.94 313 GLY B O 1
ATOM 4700 N N . VAL B 1 314 ? 9.305 -6.777 9.789 1 96.88 314 VAL B N 1
ATOM 4701 C CA . VAL B 1 314 ? 8.562 -6.855 11.039 1 96.88 314 VAL B CA 1
ATOM 4702 C C . VAL B 1 314 ? 8.906 -5.656 11.922 1 96.88 314 VAL B C 1
ATOM 4704 O O . VAL B 1 314 ? 8.016 -4.996 12.461 1 96.88 314 VAL B O 1
ATOM 4707 N N . ILE B 1 315 ? 10.133 -5.332 11.984 1 96.44 315 ILE B N 1
ATOM 4708 C CA . ILE B 1 315 ? 10.602 -4.238 12.828 1 96.44 315 ILE B CA 1
ATOM 4709 C C . ILE B 1 315 ? 10.086 -2.908 12.281 1 96.44 315 ILE B C 1
ATOM 4711 O O . ILE B 1 315 ? 9.617 -2.057 13.047 1 96.44 315 ILE B O 1
ATOM 4715 N N . GLN B 1 316 ? 10.156 -2.771 10.984 1 95.31 316 GLN B N 1
ATOM 4716 C CA . GLN B 1 316 ? 9.68 -1.531 10.383 1 95.31 316 GLN B CA 1
ATOM 4717 C C . GLN B 1 316 ? 8.203 -1.312 10.672 1 95.31 316 GLN B C 1
ATOM 4719 O O . GLN B 1 316 ? 7.785 -0.203 11.016 1 95.31 316 GLN B O 1
ATOM 4724 N N . GLY B 1 317 ? 7.422 -2.367 10.508 1 97.06 317 GLY B N 1
ATOM 4725 C CA . GLY B 1 317 ? 6.012 -2.266 10.844 1 97.06 317 GLY B CA 1
ATOM 4726 C C . GLY B 1 317 ? 5.773 -1.928 12.305 1 97.06 317 GLY B C 1
ATOM 4727 O O . GLY B 1 317 ? 4.957 -1.058 12.617 1 97.06 317 GLY B O 1
ATOM 4728 N N . ALA B 1 318 ? 6.508 -2.537 13.18 1 97.44 318 ALA B N 1
ATOM 4729 C CA . ALA B 1 318 ? 6.383 -2.301 14.617 1 97.44 318 ALA B CA 1
ATOM 4730 C C . ALA B 1 318 ? 6.781 -0.872 14.969 1 97.44 318 ALA B C 1
ATOM 4732 O O . ALA B 1 318 ? 6.117 -0.22 15.781 1 97.44 318 ALA B O 1
ATOM 4733 N N . VAL B 1 319 ? 7.848 -0.419 14.344 1 95.12 319 VAL B N 1
ATOM 4734 C CA . VAL B 1 319 ? 8.336 0.932 14.602 1 95.12 319 VAL B CA 1
ATOM 4735 C C . VAL B 1 319 ? 7.277 1.952 14.188 1 95.12 319 VAL B C 1
ATOM 4737 O O . VAL B 1 319 ? 7.043 2.934 14.891 1 95.12 319 VAL B O 1
ATOM 4740 N N . LEU B 1 320 ? 6.652 1.717 13.047 1 94.75 320 LEU B N 1
ATOM 4741 C CA . LEU B 1 320 ? 5.629 2.652 12.594 1 94.75 320 LEU B CA 1
ATOM 4742 C C . LEU B 1 320 ? 4.438 2.666 13.547 1 94.75 320 LEU B C 1
ATOM 4744 O O . LEU B 1 320 ? 3.932 3.732 13.898 1 94.75 320 LEU B O 1
ATOM 4748 N N . VAL B 1 321 ? 4.012 1.494 14 1 95.5 321 VAL B N 1
ATOM 4749 C CA . VAL B 1 321 ? 2.9 1.405 14.945 1 95.5 321 VAL B CA 1
ATOM 4750 C C . VAL B 1 321 ? 3.252 2.15 16.234 1 95.5 321 VAL B C 1
ATOM 4752 O O . VAL B 1 321 ? 2.459 2.951 16.734 1 95.5 321 VAL B O 1
ATOM 4755 N N . LEU B 1 322 ? 4.461 1.938 16.719 1 93.88 322 LEU B N 1
ATOM 4756 C CA . LEU B 1 322 ? 4.898 2.58 17.953 1 93.88 322 LEU B CA 1
ATOM 4757 C C . LEU B 1 322 ? 5.004 4.09 17.766 1 93.88 322 LEU B C 1
ATOM 4759 O O . LEU B 1 322 ? 4.637 4.852 18.656 1 93.88 322 LEU B O 1
ATOM 4763 N N . ALA B 1 323 ? 5.516 4.441 16.609 1 89.88 323 ALA B N 1
ATOM 4764 C CA . ALA B 1 323 ? 5.637 5.871 16.328 1 89.88 323 ALA B CA 1
ATOM 4765 C C . ALA B 1 323 ? 4.262 6.535 16.281 1 89.88 323 ALA B C 1
ATOM 4767 O O . ALA B 1 323 ? 4.09 7.652 16.781 1 89.88 323 ALA B O 1
ATOM 4768 N N . MET B 1 324 ? 3.312 5.879 15.68 1 89.75 324 MET B N 1
ATOM 4769 C CA . MET B 1 324 ? 1.957 6.414 15.602 1 89.75 324 MET B CA 1
ATOM 4770 C C . MET B 1 324 ? 1.329 6.504 17 1 89.75 324 MET B C 1
ATOM 4772 O O . MET B 1 324 ? 0.633 7.473 17.297 1 89.75 324 MET B O 1
ATOM 4776 N N . LEU B 1 325 ? 1.595 5.543 17.828 1 89.31 325 LEU B N 1
ATOM 4777 C CA . LEU B 1 325 ? 1.07 5.531 19.188 1 89.31 325 LEU B CA 1
ATOM 4778 C C . LEU B 1 325 ? 1.688 6.648 20.016 1 89.31 325 LEU B C 1
ATOM 4780 O O . LEU B 1 325 ? 1 7.281 20.828 1 89.31 325 LEU B O 1
ATOM 4784 N N . ALA B 1 326 ? 2.936 6.895 19.812 1 84.12 326 ALA B N 1
ATOM 4785 C CA . ALA B 1 326 ? 3.637 7.949 20.547 1 84.12 326 ALA B CA 1
ATOM 4786 C C . ALA B 1 326 ? 3.096 9.328 20.172 1 84.12 326 ALA B C 1
ATOM 4788 O O . ALA B 1 326 ? 2.965 10.203 21.031 1 84.12 326 ALA B O 1
ATOM 4789 N N . THR B 1 327 ? 2.779 9.477 18.953 1 74.19 327 THR B N 1
ATOM 4790 C CA . THR B 1 327 ? 2.252 10.758 18.5 1 74.19 327 THR B CA 1
ATOM 4791 C C . THR B 1 327 ? 0.823 10.961 19 1 74.19 327 THR B C 1
ATOM 4793 O O . THR B 1 327 ? 0.404 12.094 19.25 1 74.19 327 THR B O 1
ATOM 4796 N N . SER B 1 328 ? 0.125 9.852 19.094 1 72.44 328 SER B N 1
ATOM 4797 C CA . SER B 1 328 ? -1.249 9.938 19.578 1 72.44 328 SER B CA 1
ATOM 4798 C C . SER B 1 328 ? -1.294 10.234 21.062 1 72.44 328 SER B C 1
ATOM 4800 O O . SER B 1 328 ? -2.156 10.984 21.531 1 72.44 328 SER B O 1
ATOM 4802 N N . ILE B 1 329 ? -0.367 9.625 21.844 1 64.94 329 ILE B N 1
ATOM 4803 C CA . ILE B 1 329 ? -0.311 9.836 23.281 1 64.94 329 ILE B CA 1
ATOM 4804 C C . ILE B 1 329 ? 0.179 11.25 23.578 1 64.94 329 ILE B C 1
ATOM 4806 O O . ILE B 1 329 ? -0.333 11.914 24.484 1 64.94 329 ILE B O 1
ATOM 4810 N N . GLY B 1 330 ? 1.204 11.633 22.859 1 58.97 330 GLY B N 1
ATOM 4811 C CA . GLY B 1 330 ? 1.666 13 23.047 1 58.97 330 GLY B CA 1
ATOM 4812 C C . GLY B 1 330 ? 0.581 14.031 22.828 1 58.97 330 GLY B C 1
ATOM 4813 O O . GLY B 1 330 ? 0.464 15 23.578 1 58.97 330 GLY B O 1
ATOM 4814 N N . ALA B 1 331 ? -0.222 13.688 21.844 1 53.62 331 ALA B N 1
ATOM 4815 C CA . ALA B 1 331 ? -1.366 14.555 21.578 1 53.62 331 ALA B CA 1
ATOM 4816 C C . ALA B 1 331 ? -2.346 14.539 22.75 1 53.62 331 ALA B C 1
ATOM 4818 O O . ALA B 1 331 ? -2.885 15.578 23.141 1 53.62 331 ALA B O 1
ATOM 4819 N N . LEU B 1 332 ? -2.402 13.312 23.266 1 53.38 332 LEU B N 1
ATOM 4820 C CA . LEU B 1 332 ? -3.316 13.172 24.391 1 53.38 332 LEU B CA 1
ATOM 4821 C C . LEU B 1 332 ? -2.783 13.906 25.625 1 53.38 332 LEU B C 1
ATOM 4823 O O . LEU B 1 332 ? -3.541 14.562 26.344 1 53.38 332 LEU B O 1
ATOM 4827 N N . ARG B 1 333 ? -1.491 13.82 25.844 1 56.41 333 ARG B N 1
ATOM 4828 C CA . ARG B 1 333 ? -0.891 14.469 27 1 56.41 333 ARG B CA 1
ATOM 4829 C C . ARG B 1 333 ? -0.934 15.984 26.859 1 56.41 333 ARG B C 1
ATOM 4831 O O . ARG B 1 333 ? -1.165 16.703 27.828 1 56.41 333 ARG B O 1
ATOM 4838 N N . MET B 1 334 ? -0.75 16.453 25.703 1 52.19 334 MET B N 1
ATOM 4839 C CA . MET B 1 334 ? -0.824 17.891 25.469 1 52.19 334 MET B CA 1
ATOM 4840 C C . MET B 1 334 ? -2.236 18.406 25.703 1 52.19 334 MET B C 1
ATOM 4842 O O . MET B 1 334 ? -2.414 19.5 26.25 1 52.19 334 MET B O 1
ATOM 4846 N N . LEU B 1 335 ? -3.137 17.609 25.328 1 50.91 335 LEU B N 1
ATOM 4847 C CA . LEU B 1 335 ? -4.531 17.969 25.547 1 50.91 335 LEU B CA 1
ATOM 4848 C C . LEU B 1 335 ? -4.855 17.984 27.047 1 50.91 335 LEU B C 1
ATOM 4850 O O . LEU B 1 335 ? -5.57 18.875 27.516 1 50.91 335 LEU B O 1
ATOM 4854 N N . LEU B 1 336 ? -4.352 17.062 27.719 1 56.53 336 LEU B N 1
ATOM 4855 C CA . LEU B 1 336 ? -4.605 16.969 29.141 1 56.53 336 LEU B CA 1
ATOM 4856 C C . LEU B 1 336 ? -3.9 18.094 29.891 1 56.53 336 LEU B C 1
ATOM 4858 O O . LEU B 1 336 ? -4.422 18.609 30.891 1 56.53 336 LEU B O 1
ATOM 4862 N N . ARG B 1 337 ? -2.773 18.5 29.484 1 57.56 337 ARG B N 1
ATOM 4863 C CA . ARG B 1 337 ? -2.039 19.594 30.094 1 57.56 337 ARG B CA 1
ATOM 4864 C C . ARG B 1 337 ? -2.732 20.938 29.844 1 57.56 337 ARG B C 1
ATOM 4866 O O . ARG B 1 337 ? -2.752 21.812 30.719 1 57.56 337 ARG B O 1
ATOM 4873 N N . ARG B 1 338 ? -3.242 21.109 28.719 1 55.69 338 ARG B N 1
ATOM 4874 C CA . ARG B 1 338 ? -3.971 22.344 28.406 1 55.69 338 ARG B CA 1
ATOM 4875 C C . ARG B 1 338 ? -5.238 22.453 29.25 1 55.69 338 ARG B C 1
ATOM 4877 O O . ARG B 1 338 ? -5.629 23.547 29.656 1 55.69 338 ARG B O 1
ATOM 4884 N N . ARG B 1 339 ? -5.879 21.406 29.5 1 55.69 339 ARG B N 1
ATOM 4885 C CA . ARG B 1 339 ? -7.062 21.438 30.359 1 55.69 339 ARG B CA 1
ATOM 4886 C C . ARG B 1 339 ? -6.68 21.734 31.797 1 55.69 339 ARG B C 1
ATOM 4888 O O . ARG B 1 339 ? -7.438 22.375 32.531 1 55.69 339 ARG B O 1
ATOM 4895 N N . ARG B 1 340 ? -5.594 21.297 32.219 1 58.28 340 ARG B N 1
ATOM 4896 C CA . ARG B 1 340 ? -5.207 21.531 33.625 1 58.28 340 ARG B CA 1
ATOM 4897 C C . ARG B 1 340 ? -4.77 22.984 33.812 1 58.28 340 ARG B C 1
ATOM 4899 O O . ARG B 1 340 ? -4.871 23.516 34.938 1 58.28 340 ARG B O 1
ATOM 4906 N N . GLY B 1 341 ? -4.16 23.484 32.781 1 55.78 341 GLY B N 1
ATOM 4907 C CA . GLY B 1 341 ? -3.744 24.875 32.969 1 55.78 341 GLY B CA 1
ATOM 4908 C C . GLY B 1 341 ? -4.906 25.844 33 1 55.78 341 GLY B C 1
ATOM 4909 O O . GLY B 1 341 ? -4.723 27.016 33.344 1 55.78 341 GLY B O 1
ATOM 4910 N N . SER B 1 342 ? -5.961 25.516 32.375 1 53.09 342 SER B N 1
ATOM 4911 C CA . SER B 1 342 ? -7.07 26.453 32.375 1 53.09 342 SER B CA 1
ATOM 4912 C C . SER B 1 342 ? -7.754 26.484 33.75 1 53.09 342 SER B C 1
ATOM 4914 O O . SER B 1 342 ? -8.688 27.25 33.969 1 53.09 342 SER B O 1
ATOM 4916 N N . THR B 1 343 ? -7.512 25.484 34.594 1 49.06 343 THR B N 1
ATOM 4917 C CA . THR B 1 343 ? -8.195 25.562 35.875 1 49.06 343 THR B CA 1
ATOM 4918 C C . THR B 1 343 ? -7.391 26.391 36.875 1 49.06 343 THR B C 1
ATOM 4920 O O . THR B 1 343 ? -7.625 26.312 38.094 1 49.06 343 THR B O 1
ATOM 4923 N N . ALA B 1 344 ? -6.332 27.219 36.5 1 48.88 344 ALA B N 1
ATOM 4924 C CA . ALA B 1 344 ? -5.824 28.109 37.531 1 48.88 344 ALA B CA 1
ATOM 4925 C C . ALA B 1 344 ? -6.832 29.188 37.875 1 48.88 344 ALA B C 1
ATOM 4927 O O . ALA B 1 344 ? -7.352 29.875 37 1 48.88 344 ALA B O 1
ATOM 4928 N N . PRO B 1 345 ? -7.523 29.141 38.969 1 47.31 345 PRO B N 1
ATOM 4929 C CA . PRO B 1 345 ? -8.422 30.188 39.469 1 47.31 345 PRO B CA 1
ATOM 4930 C C . PRO B 1 345 ? -7.805 31.594 39.375 1 47.31 345 PRO B C 1
ATOM 4932 O O . PRO B 1 345 ? -6.59 31.75 39.5 1 47.31 345 PRO B O 1
ATOM 4935 N N . SER B 1 346 ? -8.383 32.531 38.531 1 36.47 346 SER B N 1
ATOM 4936 C CA . SER B 1 346 ? -8.172 33.938 38.938 1 36.47 346 SER B CA 1
ATOM 4937 C C . SER B 1 346 ? -8.602 34.156 40.375 1 36.47 346 SER B C 1
ATOM 4939 O O . SER B 1 346 ? -9.578 33.594 40.844 1 36.47 346 SER B O 1
#

InterPro domains:
  IPR001851 ABC transporter, permease [PF02653] (64-324)

Solvent-accessible surface area (backbone atoms only — not comparable to full-atom values): 32988 Å² total; per-residue (Å²): 139,85,80,78,76,76,76,75,78,74,75,72,73,79,62,72,55,58,62,52,50,61,50,57,82,56,54,73,58,57,54,57,25,40,51,53,24,50,50,48,49,51,50,38,52,72,76,37,48,68,49,68,32,48,70,29,26,46,61,45,28,33,54,40,13,32,46,31,31,32,19,52,15,42,34,46,26,18,15,53,38,35,48,66,50,23,45,15,21,39,15,19,26,17,20,41,47,26,24,63,37,27,32,37,94,87,38,43,61,71,58,14,50,52,54,17,40,47,54,15,37,52,52,8,47,51,46,14,42,43,28,49,72,64,66,39,58,37,52,61,51,19,41,21,53,16,32,27,35,40,9,50,31,44,46,71,47,64,88,46,59,89,76,49,40,50,42,68,66,50,29,51,57,36,59,33,53,84,54,87,20,41,20,51,40,30,51,52,30,49,50,51,36,51,48,52,43,47,41,46,72,72,35,72,66,21,48,51,39,45,36,30,24,60,36,46,70,61,20,46,75,72,69,44,64,35,52,59,50,57,18,44,24,33,24,52,17,25,36,29,17,16,53,21,10,53,46,43,27,22,56,68,47,51,60,45,93,61,65,16,56,68,46,44,57,48,25,53,37,16,25,44,52,22,66,38,48,72,78,26,26,66,72,52,46,68,9,30,43,22,14,30,50,32,52,45,50,52,46,46,51,45,53,70,72,64,54,51,75,16,54,52,34,28,48,50,14,51,50,36,51,50,50,53,51,51,55,53,46,51,51,49,49,52,51,53,49,53,58,56,62,66,65,61,77,130,140,84,80,80,76,78,76,77,76,73,73,70,74,80,58,71,57,59,64,52,50,61,52,56,83,60,50,75,55,59,55,57,25,39,51,54,23,49,51,49,50,52,50,37,53,71,76,38,48,66,49,68,31,48,72,29,25,46,60,45,29,32,56,41,13,31,46,31,33,32,20,52,16,41,33,46,26,20,13,55,38,34,49,67,50,23,44,14,22,40,14,18,26,16,18,41,46,26,25,65,38,27,31,37,93,87,38,42,61,70,60,14,50,50,54,18,40,48,54,16,38,53,52,7,48,50,46,12,41,43,29,49,72,64,66,38,59,39,52,62,51,19,41,20,52,17,33,27,36,40,10,49,30,44,44,71,46,63,89,46,58,90,76,49,39,51,41,65,69,50,29,50,57,37,60,32,53,85,51,86,20,42,20,52,40,30,51,52,31,51,50,50,34,52,50,50,42,46,41,45,72,72,34,72,66,23,47,51,40,46,35,31,24,59,34,46,68,62,21,45,75,72,68,43,61,34,52,58,48,56,17,45,24,33,26,52,17,26,34,29,18,16,55,21,11,52,46,43,26,23,56,68,48,51,59,44,92,61,66,16,57,68,46,43,57,47,24,54,38,16,26,44,52,21,66,40,48,70,79,26,26,69,73,52,47,68,8,30,43,21,13,30,50,32,53,45,50,52,46,45,52,45,53,67,73,65,53,54,76,16,53,50,35,29,49,50,14,50,49,37,52,50,51,53,50,50,55,52,46,51,50,48,51,51,52,53,50,55,58,57,60,68,64,61,77,130

Sequence (692 aa):
MSGQLSERTAVPPGSSRQFWADLRWRGAPVGVPWLVALLMLVVSVILYPSSIGFGGLATMTPLLGVLIIASLGQSLVIGTGGIDLSVSSVVTVVGVIFVLEAGTPGGSIPLALVYSLAAGLVCGVVNGVLVEYLALSPLVSTLATGQIMAGLANIWYGGGANRLAVPPDWRSFTGSTFGRGISYLLLAATVLVVLAGVVLSYTAVGRRLTAASTSPKAGRYQGIAVRRYRAATYVLASLLYSVAGVFLVGSIGTPTLSLGDVYQLSTIVVVVLGGAALSGGRLHPGATMAGALFLSLINQDVAATGAAAGTQGVIQGAVLVLAMLATSIGALRMLLRRRRGSTAPSMSGQLSERTAVPPGSSRQFWADLRWRGAPVGVPWLVALLMLVVSVILYPSSIGFGGLATMTPLLGVLIIASLGQSLVIGTGGIDLSVSSVVTVVGVIFVLEAGTPGGSIPLALVYSLAAGLVCGVVNGVLVEYLALSPLVSTLATGQIMAGLANIWYGGGANRLAVPPDWRSFTGSTFGRGISYLLLAATVLVVLAGVVLSYTAVGRRLTAASTSPKAGRYQGIAVRRYRAATYVLASLLYSVAGVFLVGSIGTPTLSLGDVYQLSTIVVVVLGGAALSGGRLHPGATMAGALFLSLINQDVAATGAAAGTQGVIQGAVLVLAMLATSIGALRMLLRRRRGSTAPS

Radius of gyration: 27.45 Å; Cα contacts (8 Å, |Δi|>4): 1220; chains: 2; bounding box: 89×103×71 Å

Secondary structure (DSSP, 8-state):
---------------HHHHHHTTTTT---THHHHHHHHHHHHHHHHH-GGGGSHHHHHHHHHHHHHHHHHHHHHHHHHHTT---TTHHHHHHHHHHHHHHHHTSTT--HHHHHHHHHHHHHHHHHHHHIIIIIS---HHHHHHHHHHHHHHHHHHHHTT-GGG----HHHHHHHH-BSSTT-BHHHHHHHHHHHHHHHHHHHSHHHHHHHHHHH-HHHHHHTT--HHHHHHHHHHHHHHHHHHHHHHHHHHHSS--TTTTHHHHHHHHHHHHHTT--TT-----HHHHHHHHHHHHHHHHHHHHHT--HHHHHHHHHHHHHHHHHHHHHHHHHHHHHHHHHTT---/---------------HHHHHHTTTTT---THHHHHHHHHHHHHHHHH-GGGGSHHHHHHHHHHHHHHHHHHHHHHHHHHTT---TTHHHHHHHHHHHHHHHHTSTT--HHHHHHHHHHHHHHHHHHHHIIIIIS---HHHHHHHHHHHHHHHHHHHHTT-GGG----HHHHHHHH-BSSTT-BHHHHHHHHHHHHHHHHHHHSHHHHHHHHHHH-HHHHHHTT--HHHHHHHHHHHHHHHHHHHHHHHHHHHSS--TTTTHHHHHHHHHHHHHTT--TT-----HHHHHHHHHHHHHHHHHHHHHT--HHHHHHHHHHHHHHHHHHHHHHHHHHHHHHHHHTT---

Foldseek 3Di:
DDPPPPPPPPPPPPDPVVVVVVVVVQPPDLPPLQVLLVVLVVVCCVPPVVCQFQVNLLQLQLLLLLLLLLLLLQLLLLQQLAGQLLLLLLLQLLLLQQQLQQVDVVHDNVVSLVVSLVSLLVLLLQLLCVCLVVVDHSVVSNVVSSVVSLVNSVVSNPPDQVVTWDDPVLLCQLSDAPDRSNHVSNVVSVVVLVVVVCCLPPHPLNVLLQCLFAPVPVSVVVVRPSSVSSSVSSSSSSSSSSVSSSSQCSNVGTRDSRSRVVSSLLSVLLSLSLPRDSRHHDRRSSSSSSSSSNLSSVQSSCVSVVDDNVVSVVVSVVSSVVSVVVVVVVVVVVVVVVVVVVPPDD/DDPPPPPPPPPPPPDPVVVVVVVPVQPPDLPPLLVLLVVLVVVCCVVPVVCQFQVNLLQLQLLLLLLLLLLLLQLLLLQQLAGQLLLLLLLQLLLLQQQLQQVDVVHDNVVSLVVSLVSLLVLLLQLLCVCLVVVDHSVVSNVVSSVVSLVNSVVSCPPDQVVTWDDPVLLCQLSDAPDRNNHVSNVVSVVVLVVVVCCLPPHPLNVLSQCLFAPVPVSVVVVRPSSVSSSVSSSSSSSSSSVSSSSQCSNVGTRDSRSRVVSSLLSVLLSLSLPRDSRHHDRRSSSSSSSSSNLSSVQSSCVSVVDDNVVSVVVSVVSSVVSNVVVVVVVVVVVVVVVVVVPPDD

pLDDT: mean 86.84, std 17.85, range [32.59, 98.88]

Nearest PDB structures (foldseek):
  4dbl-assembly2_F  TM=5.272E-01  e=2.895E-03  Escherichia coli K-12
  5b58-assembly1_B  TM=4.748E-01  e=3.753E-03  Burkholderia cenocepacia J2315
  2nq2-assembly1_A  TM=5.495E-01  e=1.705E-02  Haemophilus influenzae
  7kyp-assembly4_N  TM=5.843E-01  e=4.049E-02  Streptococcus pneumoniae D39
  7lb8-assembly1_B  TM=5.388E-01  e=3.674E-01  Escherichia coli K-12